Protein AF-A0A7C5J0L6-F1 (afdb_monomer_lite)

Foldseek 3Di:
DDDDDDDDDDDDDDDDDDDDDDDDDDDDDDDDDDDDDDDDDDDDDDDDDDDDDDDDDDDDDDDDDDDDDDDDDDDDDDDDDDDDDDDDDDDDDDDDDDDDDDDDDDDDDDDDDDDDDDDPDDPDPPPPPFDWKKKKKKAFDKDFQCLQAPQAPLHNLVQCQAPDQDPRSHQAQWKKKWADDVVVHLATDIDIDRGRSNPDPVCVVRRHPDIHNIMMIIGHDDGPPFDSDRLPHDFADDHLKTKDWTWAQPPCVVLVVVLLVPADPVLNVSRPGDGPRSSLVSQLVRQLVVDPDDFLVSSVRSNLVSQLVSQVSCVVVVPPAWIATQMWMDSRQKIKTAQETPPQVPTQWKKKAWAAAWDGDNNAIEGHHNVPTLIMMMMISDDSHPYVRIDIQHYQWMWIQGNSRDTDIGHSDDD

Sequence (415 aa):
MAISPCPTTPRPSPSAAPMTRWRRNHNERVGPGPSSGADHPPGVSAPRTGTPDSDVCRSSSAIEERGAIDHSERPGEAPLQPDRPTEVAPASTSPRMDVGLHVHGADEGSPLEHTSTRRGGTTASHDKEPVMCRFVLYVGEPLTLDMLTTRPTHSLIHQSTHARERDEPLNGDGFGIAWYAPEQGPEPVLFRSTTPAWSNSNLRELARVTKSGCILAHVRAATPPLPVTETNCHPFRSGPLSLMHNGFIPGFGKLRRRLLNELSDEAFQLIQGSTDSEHILALVLDRYRRSDEAGVRRLVDALTSALRHVETLCRAAGETLAPHLNVAVSDGRSAVVSRCCADEARADSLYVHSGRTYTCEDGVCRMVDPGRSTGAVLVASEPLSDDPGWDRVPVNHLVVIAQNRAVSVEPIASG

pLDDT: mean 74.18, std 28.21, range [25.08, 98.81]

Structure (mmCIF, N/CA/C/O backbone):
data_AF-A0A7C5J0L6-F1
#
_entry.id   AF-A0A7C5J0L6-F1
#
loop_
_atom_site.group_PDB
_atom_site.id
_atom_site.type_symbol
_atom_site.label_atom_id
_atom_site.label_alt_id
_atom_site.label_comp_id
_atom_site.label_asym_id
_atom_site.label_entity_id
_atom_site.label_seq_id
_atom_site.pdbx_PDB_ins_code
_atom_site.Cartn_x
_atom_site.Cartn_y
_atom_site.Cartn_z
_atom_site.occupancy
_atom_site.B_iso_or_equiv
_atom_site.auth_seq_id
_atom_site.auth_comp_id
_atom_site.auth_asym_id
_atom_site.auth_atom_id
_atom_site.pdbx_PDB_model_num
ATOM 1 N N . MET A 1 1 ? -30.554 55.136 10.420 1.00 39.84 1 MET A N 1
ATOM 2 C CA . MET A 1 1 ? -31.912 55.688 10.609 1.00 39.84 1 MET A CA 1
ATOM 3 C C . MET A 1 1 ? -32.816 55.047 9.575 1.00 39.84 1 MET A C 1
ATOM 5 O O . MET A 1 1 ? -32.520 55.138 8.394 1.00 39.84 1 MET A O 1
ATOM 9 N N . ALA A 1 2 ? -33.818 54.306 10.036 1.00 43.16 2 ALA A N 1
ATOM 10 C CA . ALA A 1 2 ? -34.767 53.548 9.225 1.00 43.16 2 ALA A CA 1
ATOM 11 C C . ALA A 1 2 ? -36.060 54.345 9.039 1.00 43.16 2 ALA A C 1
ATOM 13 O O . ALA A 1 2 ? -36.483 54.932 10.029 1.00 43.16 2 ALA A O 1
ATOM 14 N N . ILE A 1 3 ? -36.705 54.281 7.862 1.00 40.94 3 ILE A N 1
ATOM 15 C CA . ILE A 1 3 ? -38.172 54.381 7.698 1.00 40.94 3 ILE A CA 1
ATOM 16 C C . ILE A 1 3 ? -38.606 53.509 6.490 1.00 40.94 3 ILE A C 1
ATOM 18 O O . ILE A 1 3 ? -38.022 53.586 5.415 1.00 40.94 3 ILE A O 1
ATOM 22 N N . SER A 1 4 ? -39.599 52.647 6.737 1.00 47.06 4 SER A N 1
ATOM 23 C CA . SER A 1 4 ? -40.315 51.676 5.868 1.00 47.06 4 SER A CA 1
ATOM 24 C C . SER A 1 4 ? -41.338 52.363 4.917 1.00 47.06 4 SER A C 1
ATOM 26 O O . SER A 1 4 ? -41.566 53.551 5.146 1.00 47.06 4 SER A O 1
ATOM 28 N N . PRO A 1 5 ? -41.999 51.715 3.909 1.00 51.75 5 PRO A N 1
ATOM 29 C CA . PRO A 1 5 ? -42.922 50.572 4.114 1.00 51.75 5 PRO A CA 1
ATOM 30 C C . PRO A 1 5 ? -43.101 49.530 2.963 1.00 51.75 5 PRO A C 1
ATOM 32 O O . PRO A 1 5 ? -42.742 49.740 1.810 1.00 51.75 5 PRO A O 1
ATOM 35 N N . CYS A 1 6 ? -43.710 48.389 3.322 1.00 33.16 6 CYS A N 1
ATOM 36 C CA . CYS A 1 6 ? -44.325 47.334 2.473 1.00 33.16 6 CYS A CA 1
ATOM 37 C C . CYS A 1 6 ? -45.769 47.765 2.053 1.00 33.16 6 CYS A C 1
ATOM 39 O O . CYS A 1 6 ? -46.169 48.837 2.514 1.00 33.16 6 CYS A O 1
ATOM 41 N N . PRO A 1 7 ? -46.649 46.990 1.353 1.00 59.34 7 PRO A N 1
ATOM 42 C CA . PRO A 1 7 ? -46.543 45.673 0.685 1.00 59.34 7 PRO A CA 1
ATOM 43 C C . PRO A 1 7 ? -47.250 45.604 -0.708 1.00 59.34 7 PRO A C 1
ATOM 45 O O . PRO A 1 7 ? -47.900 46.559 -1.118 1.00 59.34 7 PRO A O 1
ATOM 48 N N . THR A 1 8 ? -47.213 44.457 -1.411 1.00 33.97 8 THR A N 1
ATOM 49 C CA . THR A 1 8 ? -48.388 43.857 -2.116 1.00 33.97 8 THR A CA 1
ATOM 50 C C . THR A 1 8 ? -48.052 42.515 -2.800 1.00 33.97 8 THR A C 1
ATOM 52 O O . THR A 1 8 ? -47.082 42.392 -3.539 1.00 33.97 8 THR A O 1
ATOM 55 N N . THR A 1 9 ? -48.892 41.501 -2.567 1.00 37.69 9 THR A N 1
ATOM 56 C CA . THR A 1 9 ? -49.103 40.315 -3.432 1.00 37.69 9 THR A CA 1
ATOM 57 C C . THR A 1 9 ? -50.531 40.394 -3.992 1.00 37.69 9 THR A C 1
ATOM 59 O O . THR A 1 9 ? -51.354 41.100 -3.402 1.00 37.69 9 THR A O 1
ATOM 62 N N . PRO A 1 10 ? -50.856 39.699 -5.103 1.00 41.50 10 PRO A N 1
ATOM 63 C CA . PRO A 1 10 ? -51.710 38.511 -4.956 1.00 41.50 10 PRO A CA 1
ATOM 64 C C . PRO A 1 10 ? -51.438 37.341 -5.943 1.00 41.50 10 PRO A C 1
ATOM 66 O O . PRO A 1 10 ? -50.876 37.492 -7.022 1.00 41.50 10 PRO A O 1
ATOM 69 N N . ARG A 1 11 ? -51.879 36.156 -5.501 1.00 33.00 11 ARG A N 1
ATOM 70 C CA . ARG A 1 11 ? -52.041 34.816 -6.138 1.00 33.00 11 ARG A CA 1
ATOM 71 C C . ARG A 1 11 ? -53.364 34.748 -6.985 1.00 33.00 11 ARG A C 1
ATOM 73 O O . ARG A 1 11 ? -54.073 35.750 -6.947 1.00 33.00 11 ARG A O 1
ATOM 80 N N . PRO A 1 12 ? -53.901 33.596 -7.498 1.00 51.59 12 PRO A N 1
ATOM 81 C CA . PRO A 1 12 ? -53.351 32.371 -8.158 1.00 51.59 12 PRO A CA 1
ATOM 82 C C . PRO A 1 12 ? -54.229 31.711 -9.305 1.00 51.59 12 PRO A C 1
ATOM 84 O O . PRO A 1 12 ? -55.411 32.012 -9.432 1.00 51.59 12 PRO A O 1
ATOM 87 N N . SER A 1 13 ? -53.698 30.640 -9.958 1.00 33.28 13 SER A N 1
ATOM 88 C CA . SER A 1 13 ? -54.353 29.402 -10.552 1.00 33.28 13 SER A CA 1
ATOM 89 C C . SER A 1 13 ? -55.290 29.478 -11.796 1.00 33.28 13 SER A C 1
ATOM 91 O O . SER A 1 13 ? -55.676 30.588 -12.143 1.00 33.28 13 SER A O 1
ATOM 93 N N . PRO A 1 14 ? -55.755 28.350 -12.436 1.00 52.88 14 PRO A N 1
ATOM 94 C CA . PRO A 1 14 ? -55.458 26.889 -12.298 1.00 52.88 14 PRO A CA 1
ATOM 95 C C . PRO A 1 14 ? -55.356 26.064 -13.628 1.00 52.88 14 PRO A C 1
ATOM 97 O O . PRO A 1 14 ? -55.764 26.534 -14.683 1.00 52.88 14 PRO A O 1
ATOM 100 N N . SER A 1 15 ? -54.939 24.779 -13.542 1.00 30.83 15 SER A N 1
ATOM 101 C CA . SER A 1 15 ? -55.640 23.564 -14.082 1.00 30.83 15 SER A CA 1
ATOM 102 C C . SER A 1 15 ? -54.648 22.515 -14.631 1.00 30.83 15 SER A C 1
ATOM 104 O O . SER A 1 15 ? -53.691 22.907 -15.283 1.00 30.83 15 SER A O 1
ATOM 106 N N . ALA A 1 16 ? -54.775 21.186 -14.540 1.00 32.06 16 ALA A N 1
ATOM 107 C CA . ALA A 1 16 ? -55.444 20.196 -13.688 1.00 32.06 16 ALA A CA 1
ATOM 108 C C . ALA A 1 16 ? -54.888 18.807 -14.128 1.00 32.06 16 ALA A C 1
ATOM 110 O O . ALA A 1 16 ? -54.380 18.657 -15.236 1.00 32.06 16 ALA A O 1
ATOM 111 N N . ALA A 1 17 ? -54.955 17.826 -13.227 1.00 33.56 17 ALA A N 1
ATOM 112 C CA . ALA A 1 17 ? -54.423 16.447 -13.268 1.00 33.56 17 ALA A CA 1
ATOM 113 C C . ALA A 1 17 ? -55.213 15.505 -14.254 1.00 33.56 17 ALA A C 1
ATOM 115 O O . ALA A 1 17 ? -56.101 16.040 -14.916 1.00 33.56 17 ALA A O 1
ATOM 116 N N . PRO A 1 18 ? -55.025 14.149 -14.352 1.00 46.50 18 PRO A N 1
ATOM 117 C CA . PRO A 1 18 ? -54.578 13.229 -13.291 1.00 46.50 18 PRO A CA 1
ATOM 118 C C . PRO A 1 18 ? -53.690 12.006 -13.643 1.00 46.50 18 PRO A C 1
ATOM 120 O O . PRO A 1 18 ? -53.518 11.579 -14.780 1.00 46.50 18 PRO A O 1
ATOM 123 N N . MET A 1 19 ? -53.171 11.426 -12.553 1.00 33.00 19 MET A N 1
ATOM 124 C CA . MET A 1 19 ? -52.524 10.117 -12.391 1.00 33.00 19 MET A CA 1
ATOM 125 C C . MET A 1 19 ? -53.436 8.923 -12.724 1.00 33.00 19 MET A C 1
ATOM 127 O O . MET A 1 19 ? -54.644 8.985 -12.502 1.00 33.00 19 MET A O 1
ATOM 131 N N . THR A 1 20 ? -52.843 7.759 -13.025 1.00 30.53 20 THR A N 1
ATOM 132 C CA . THR A 1 20 ? -53.388 6.468 -12.553 1.00 30.53 20 THR A CA 1
ATOM 133 C C . THR A 1 20 ? -52.326 5.375 -12.373 1.00 30.53 20 THR A C 1
ATOM 135 O O . THR A 1 20 ? -51.374 5.246 -13.136 1.00 30.53 20 THR A O 1
ATOM 138 N N . ARG A 1 21 ? -52.531 4.611 -11.292 1.00 30.95 21 ARG A N 1
ATOM 139 C CA . ARG A 1 21 ? -51.822 3.417 -10.804 1.00 30.95 21 ARG A CA 1
ATOM 140 C C . ARG A 1 21 ? -51.883 2.235 -11.778 1.00 30.95 21 ARG A C 1
ATOM 142 O O . ARG A 1 21 ? -52.908 2.037 -12.417 1.00 30.95 21 ARG A O 1
ATOM 149 N N . TRP A 1 22 ? -50.902 1.333 -11.687 1.00 26.73 22 TRP A N 1
ATOM 150 C CA . TRP A 1 22 ? -51.035 -0.061 -12.129 1.00 26.73 22 TRP A CA 1
ATOM 151 C C . TRP A 1 22 ? -50.709 -1.045 -10.999 1.00 26.73 22 TRP A C 1
ATOM 153 O O . TRP A 1 22 ? -49.611 -1.038 -10.443 1.00 26.73 22 TRP A O 1
ATOM 163 N N . ARG A 1 23 ? -51.676 -1.910 -10.660 1.00 28.25 23 ARG A N 1
ATOM 164 C CA . ARG A 1 23 ? -51.451 -3.181 -9.951 1.00 28.25 23 ARG A CA 1
ATOM 165 C C . ARG A 1 23 ? -52.615 -4.162 -10.181 1.00 28.25 23 ARG A C 1
ATOM 167 O O . ARG A 1 23 ? -53.729 -3.852 -9.773 1.00 28.25 23 ARG A O 1
ATOM 174 N N . ARG A 1 24 ? -52.259 -5.359 -10.681 1.00 31.95 24 ARG A N 1
ATOM 175 C CA . ARG A 1 24 ? -52.679 -6.744 -10.315 1.00 31.95 24 ARG A CA 1
ATOM 176 C C . ARG A 1 24 ? -53.204 -7.658 -11.446 1.00 31.95 24 ARG A C 1
ATOM 178 O O . ARG A 1 24 ? -54.263 -7.418 -11.998 1.00 31.95 24 ARG A O 1
ATOM 185 N N . ASN A 1 25 ? -52.443 -8.753 -11.620 1.00 29.98 25 ASN A N 1
ATOM 186 C CA . ASN A 1 25 ? -52.770 -10.198 -11.657 1.00 29.98 25 ASN A CA 1
ATOM 187 C C . ASN A 1 25 ? -53.935 -10.753 -12.500 1.00 29.98 25 ASN A C 1
ATOM 189 O O . ASN A 1 25 ? -55.085 -10.454 -12.214 1.00 29.98 25 ASN A O 1
ATOM 193 N N . HIS A 1 26 ? -53.647 -11.760 -13.342 1.00 31.33 26 HIS A N 1
ATOM 194 C CA . HIS A 1 26 ? -53.765 -13.224 -13.099 1.00 31.33 26 HIS A CA 1
ATOM 195 C C . HIS A 1 26 ? -53.190 -13.968 -14.335 1.00 31.33 26 HIS A C 1
ATOM 197 O O . HIS A 1 26 ? -53.385 -13.508 -15.449 1.00 31.33 26 HIS A O 1
ATOM 203 N N . ASN A 1 27 ? -52.214 -14.875 -14.203 1.00 30.36 27 ASN A N 1
ATOM 204 C CA . ASN A 1 27 ? -52.299 -16.329 -13.964 1.00 30.36 27 ASN A CA 1
ATOM 205 C C . ASN A 1 27 ? -53.020 -17.126 -15.069 1.00 30.36 27 ASN A C 1
ATOM 207 O O . ASN A 1 27 ? -54.241 -17.154 -15.061 1.00 30.36 27 ASN A O 1
ATOM 211 N N . GLU A 1 28 ? -52.267 -17.863 -15.896 1.00 30.17 28 GLU A N 1
ATOM 212 C CA . GLU A 1 28 ? -52.646 -19.208 -16.357 1.00 30.17 28 GLU A CA 1
ATOM 213 C C . GLU A 1 28 ? -51.416 -20.012 -16.828 1.00 30.17 28 GLU A C 1
ATOM 215 O O . GLU A 1 28 ? -50.475 -19.482 -17.416 1.00 30.17 28 GLU A O 1
ATOM 220 N N . ARG A 1 29 ? -51.410 -21.295 -16.447 1.00 32.34 29 ARG A N 1
ATOM 221 C CA . ARG A 1 29 ? -50.402 -22.335 -16.718 1.00 32.34 29 ARG A CA 1
ATOM 222 C C . ARG A 1 29 ? -50.737 -23.078 -18.020 1.00 32.34 29 ARG A C 1
ATOM 224 O O . ARG A 1 29 ? -51.895 -23.064 -18.409 1.00 32.34 29 ARG A O 1
ATOM 231 N N . VAL A 1 30 ? -49.748 -23.821 -18.546 1.00 34.06 30 VAL A N 1
ATOM 232 C CA . VAL A 1 30 ? -49.752 -25.088 -19.346 1.00 34.06 30 VAL A CA 1
ATOM 233 C C . VAL A 1 30 ? -48.656 -24.918 -20.416 1.00 34.06 30 VAL A C 1
ATOM 235 O O . VAL A 1 30 ? -48.753 -24.017 -21.231 1.00 34.06 30 VAL A O 1
ATOM 238 N N . GLY A 1 31 ? -47.493 -25.577 -20.388 1.00 29.94 31 GLY A N 1
ATOM 239 C CA . GLY A 1 31 ? -47.216 -27.012 -20.558 1.00 29.94 31 GLY A CA 1
ATOM 240 C C . GLY A 1 31 ? -46.128 -27.158 -21.662 1.00 29.94 31 GLY A C 1
ATOM 241 O O . GLY A 1 31 ? -46.078 -26.291 -22.531 1.00 29.94 31 GLY A O 1
ATOM 242 N N . PRO A 1 32 ? -45.218 -28.156 -21.631 1.00 52.06 32 PRO A N 1
ATOM 243 C CA . PRO A 1 32 ? -43.994 -28.174 -22.451 1.00 52.06 32 PRO A CA 1
ATOM 244 C C . PRO A 1 32 ? -44.104 -29.046 -23.721 1.00 52.06 32 PRO A C 1
ATOM 246 O O . PRO A 1 32 ? -44.879 -29.998 -23.747 1.00 52.06 32 PRO A O 1
ATOM 249 N N . GLY A 1 33 ? -43.264 -28.799 -24.737 1.00 30.12 33 GLY A N 1
ATOM 250 C CA . GLY A 1 33 ? -43.050 -29.755 -25.836 1.00 30.12 33 GLY A CA 1
ATOM 251 C C . GLY A 1 33 ? -42.154 -29.251 -26.984 1.00 30.12 33 GLY A C 1
ATOM 252 O O . GLY A 1 33 ? -42.055 -28.042 -27.158 1.00 30.12 33 GLY A O 1
ATOM 253 N N . PRO A 1 34 ? -41.466 -30.143 -27.730 1.00 49.59 34 PRO A N 1
ATOM 254 C CA . PRO A 1 34 ? -40.138 -29.878 -28.295 1.00 49.59 34 PRO A CA 1
ATOM 255 C C . PRO A 1 34 ? -40.072 -29.881 -29.840 1.00 49.59 34 PRO A C 1
ATOM 257 O O . PRO A 1 34 ? -41.057 -30.146 -30.520 1.00 49.59 34 PRO A O 1
ATOM 260 N N . SER A 1 35 ? -38.837 -29.738 -30.342 1.00 30.00 35 SER A N 1
ATOM 261 C CA . SER A 1 35 ? -38.258 -30.357 -31.554 1.00 30.00 35 SER A CA 1
ATOM 262 C C . SER A 1 35 ? -38.119 -29.548 -32.856 1.00 30.00 35 SER A C 1
ATOM 264 O O . SER A 1 35 ? -39.067 -28.993 -33.391 1.00 30.00 35 SER A O 1
ATOM 266 N N . SER A 1 36 ? -36.878 -29.639 -33.363 1.00 31.44 36 SER A N 1
ATOM 267 C CA . SER A 1 36 ? -36.442 -29.832 -34.758 1.00 31.44 36 SER A CA 1
ATOM 268 C C . SER A 1 36 ?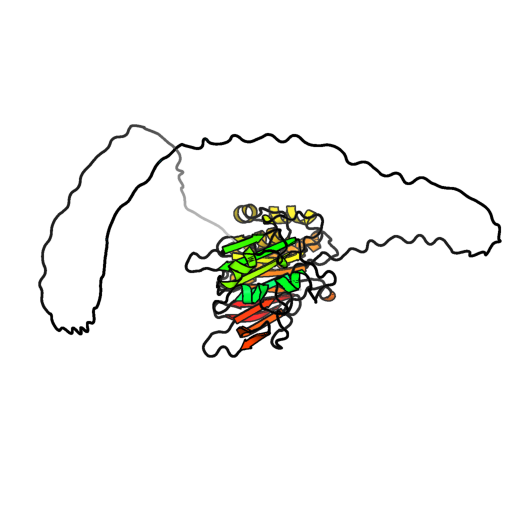 -36.730 -28.776 -35.822 1.00 31.44 36 SER A C 1
ATOM 270 O O . SER A 1 36 ? -37.857 -28.337 -36.002 1.00 31.44 36 SER A O 1
ATOM 272 N N . GLY A 1 37 ? -35.714 -28.526 -36.651 1.00 27.89 37 GLY A N 1
ATOM 273 C CA . GLY A 1 37 ? -35.913 -28.014 -38.004 1.00 27.89 37 GLY A CA 1
ATOM 274 C C . GLY A 1 37 ? -34.753 -27.165 -38.485 1.00 27.89 37 GLY A C 1
ATOM 275 O O . GLY A 1 37 ? -34.749 -25.958 -38.285 1.00 27.89 37 GLY A O 1
ATOM 276 N N . ALA A 1 38 ? -33.766 -27.817 -39.096 1.00 32.97 38 ALA A N 1
ATOM 277 C CA . ALA A 1 38 ? -32.827 -27.173 -40.001 1.00 32.97 38 ALA A CA 1
ATOM 278 C C . ALA A 1 38 ? -33.588 -26.505 -41.155 1.00 32.97 38 ALA A C 1
ATOM 280 O O . ALA A 1 38 ? -34.599 -27.052 -41.574 1.00 32.97 38 ALA A O 1
ATOM 281 N N . ASP A 1 39 ? -33.066 -25.398 -41.690 1.00 32.50 39 ASP A N 1
ATOM 282 C CA . ASP A 1 39 ? -33.126 -25.125 -43.129 1.00 32.50 39 ASP A CA 1
ATOM 283 C C . ASP A 1 39 ? -32.135 -24.020 -43.529 1.00 32.50 39 ASP A C 1
ATOM 285 O O . ASP A 1 39 ? -32.138 -22.900 -43.015 1.00 32.50 39 ASP A O 1
ATOM 289 N N . HIS A 1 40 ? -31.254 -24.378 -44.463 1.00 34.16 40 HIS A N 1
ATOM 290 C CA . HIS A 1 40 ? -30.467 -23.464 -45.289 1.00 34.16 40 HIS A CA 1
ATOM 291 C C . HIS A 1 40 ? -31.352 -22.818 -46.365 1.00 34.16 40 HIS A C 1
ATOM 293 O O . HIS A 1 40 ? -32.324 -23.424 -46.815 1.00 34.16 40 HIS A O 1
ATOM 299 N N . PRO A 1 41 ? -30.913 -21.675 -46.918 1.00 47.41 41 PRO A N 1
ATOM 300 C CA . PRO A 1 41 ? -30.987 -21.515 -48.370 1.00 47.41 41 PRO A CA 1
ATOM 301 C C . PRO A 1 41 ? -29.661 -21.044 -49.017 1.00 47.41 41 PRO A C 1
ATOM 303 O O . PRO A 1 41 ? -28.727 -20.658 -48.312 1.00 47.41 41 PRO A O 1
ATOM 306 N N . PRO A 1 42 ? -29.550 -21.148 -50.361 1.00 46.34 42 PRO A N 1
ATOM 307 C CA . PRO A 1 42 ? -28.295 -21.392 -51.082 1.00 46.34 42 PRO A CA 1
ATOM 308 C C . PRO A 1 42 ? -27.635 -20.144 -51.712 1.00 46.34 42 PRO A C 1
ATOM 310 O O . PRO A 1 42 ? -28.150 -19.034 -51.619 1.00 46.34 42 PRO A O 1
ATOM 313 N N . GLY A 1 43 ? -26.475 -20.380 -52.359 1.00 28.36 43 GLY A N 1
ATOM 314 C CA . GLY A 1 43 ? -25.639 -19.434 -53.129 1.00 28.36 43 GLY A CA 1
ATOM 315 C C . GLY A 1 43 ? -26.363 -18.702 -54.272 1.00 28.36 43 GLY A C 1
ATOM 316 O O . GLY A 1 43 ? -27.551 -18.887 -54.489 1.00 28.36 43 GLY A O 1
ATOM 317 N N . VAL A 1 44 ? -25.748 -17.842 -55.086 1.00 31.39 44 VAL A N 1
ATOM 318 C CA . VAL A 1 44 ? -24.477 -17.888 -55.844 1.00 31.39 44 VAL A CA 1
ATOM 319 C C . VAL A 1 44 ? -24.230 -16.417 -56.278 1.00 31.39 44 VAL A C 1
ATOM 321 O O . VAL A 1 44 ? -25.196 -15.713 -56.561 1.00 31.39 44 VAL A O 1
ATOM 324 N N . SER A 1 45 ? -23.028 -15.830 -56.332 1.00 30.33 45 SER A N 1
ATOM 325 C CA . SER A 1 45 ? -22.176 -15.792 -57.541 1.00 30.33 45 SER A CA 1
ATOM 326 C C . SER A 1 45 ? -20.988 -14.836 -57.343 1.00 30.33 45 SER A C 1
ATOM 328 O O . SER A 1 45 ? -21.172 -13.694 -56.930 1.00 30.33 45 SER A O 1
ATOM 330 N N . ALA A 1 46 ? -19.787 -15.299 -57.703 1.00 32.44 46 ALA A N 1
ATOM 331 C CA . ALA A 1 46 ? -18.606 -14.484 -58.015 1.00 32.44 46 ALA A CA 1
ATOM 332 C C . ALA A 1 46 ? -18.670 -13.957 -59.474 1.00 32.44 46 ALA A C 1
ATOM 334 O O . ALA A 1 46 ? -19.594 -14.331 -60.203 1.00 32.44 46 ALA A O 1
ATOM 335 N N . PRO A 1 47 ? -17.712 -13.119 -59.926 1.00 44.72 47 PRO A N 1
ATOM 336 C CA . PRO A 1 47 ? -16.456 -13.639 -60.515 1.00 44.72 47 PRO A CA 1
ATOM 337 C C . PRO A 1 47 ? -15.191 -12.876 -60.034 1.00 44.72 47 PRO A C 1
ATOM 339 O O . PRO A 1 47 ? -15.256 -11.688 -59.749 1.00 44.72 47 PRO A O 1
ATOM 342 N N . ARG A 1 48 ? -14.066 -13.551 -59.712 1.00 32.00 48 ARG A N 1
ATOM 343 C CA . ARG A 1 48 ? -12.877 -13.859 -60.565 1.00 32.00 48 ARG A CA 1
ATOM 344 C C . ARG A 1 48 ? -12.345 -12.624 -61.325 1.00 32.00 48 ARG A C 1
ATOM 346 O O . ARG A 1 48 ? -13.101 -12.023 -62.067 1.00 32.00 48 ARG A O 1
ATOM 353 N N . THR A 1 49 ? -11.081 -12.203 -61.201 1.00 30.48 49 THR A N 1
ATOM 354 C CA . THR A 1 49 ? -9.832 -12.918 -61.567 1.00 30.48 49 THR A CA 1
ATOM 355 C C . THR A 1 49 ? -8.571 -12.193 -61.051 1.00 30.48 49 THR A C 1
ATOM 357 O O . THR A 1 49 ? -8.560 -10.966 -61.058 1.00 30.48 49 THR A O 1
ATOM 360 N N . GLY A 1 50 ? -7.477 -12.921 -60.762 1.00 27.44 50 GLY A N 1
ATOM 361 C CA . GLY A 1 50 ? -6.113 -12.358 -60.811 1.00 27.44 50 GLY A CA 1
ATOM 362 C C . GLY A 1 50 ? -5.078 -12.966 -59.849 1.00 27.44 50 GLY A C 1
ATOM 363 O O . GLY A 1 50 ? -4.894 -12.469 -58.749 1.00 27.44 50 GLY A O 1
ATOM 364 N N . THR A 1 51 ? -4.368 -13.998 -60.300 1.00 30.25 51 THR A N 1
ATOM 365 C CA . THR A 1 51 ? -3.039 -14.476 -59.840 1.00 30.25 51 THR A CA 1
ATOM 366 C C . THR A 1 51 ? -2.194 -14.681 -61.114 1.00 30.25 51 THR A C 1
ATOM 368 O O . THR A 1 51 ? -2.821 -14.725 -62.180 1.00 30.25 51 THR A O 1
ATOM 371 N N . PRO A 1 52 ? -0.861 -14.905 -61.091 1.00 47.75 52 PRO A N 1
ATOM 372 C CA . PRO A 1 52 ? 0.010 -15.240 -59.951 1.00 47.75 52 PRO A CA 1
ATOM 373 C C . PRO A 1 52 ? 1.363 -14.487 -59.934 1.00 47.75 52 PRO A C 1
ATOM 375 O O . PRO A 1 52 ? 1.694 -13.791 -60.882 1.00 47.75 52 PRO A O 1
ATOM 378 N N . ASP A 1 53 ? 2.162 -14.677 -58.880 1.00 29.53 53 ASP A N 1
ATOM 379 C CA . ASP A 1 53 ? 3.561 -15.075 -59.084 1.00 29.53 53 ASP A CA 1
ATOM 380 C C . ASP A 1 53 ? 4.155 -15.753 -57.844 1.00 29.53 53 ASP A C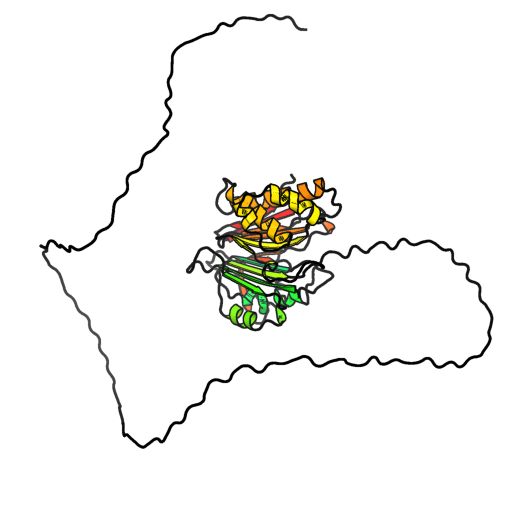 1
ATOM 382 O O . ASP A 1 53 ? 3.831 -15.452 -56.695 1.00 29.53 53 ASP A O 1
ATOM 386 N N . SER A 1 54 ? 4.959 -16.761 -58.149 1.00 31.52 54 SER A N 1
ATOM 387 C CA . SER A 1 54 ? 5.634 -17.727 -57.294 1.00 31.52 54 SER A CA 1
ATOM 388 C C . SER A 1 54 ? 6.995 -17.229 -56.822 1.00 31.52 54 SER A C 1
ATOM 390 O O . SER A 1 54 ? 7.686 -16.596 -57.606 1.00 31.52 54 SER A O 1
ATOM 392 N N . ASP A 1 55 ? 7.448 -17.672 -55.646 1.00 28.19 55 ASP A N 1
ATOM 393 C CA . ASP A 1 55 ? 8.836 -18.122 -55.523 1.00 28.19 55 ASP A CA 1
ATOM 394 C C . ASP A 1 55 ? 9.014 -19.180 -54.427 1.00 28.19 55 ASP A C 1
ATOM 396 O O . ASP A 1 55 ? 8.583 -19.051 -53.281 1.00 28.19 55 ASP A O 1
ATOM 400 N N . VAL A 1 56 ? 9.640 -20.271 -54.857 1.00 29.77 56 VAL A N 1
ATOM 401 C CA . VAL A 1 56 ? 10.045 -21.458 -54.109 1.00 29.77 56 VAL A CA 1
ATOM 402 C C . VAL A 1 56 ? 11.554 -21.363 -53.936 1.00 29.77 56 VAL A C 1
ATOM 404 O O . VAL A 1 56 ? 12.260 -21.171 -54.919 1.00 29.77 56 VAL A O 1
ATOM 407 N N . CYS A 1 57 ? 12.071 -21.624 -52.736 1.00 25.33 57 CYS A N 1
ATOM 408 C CA . CYS A 1 57 ? 13.461 -22.046 -52.594 1.00 25.33 57 CYS A CA 1
ATOM 409 C C . CYS A 1 57 ? 13.556 -23.229 -51.625 1.00 25.33 57 CYS A C 1
ATOM 411 O O . CYS A 1 57 ? 13.242 -23.130 -50.440 1.00 25.33 57 CYS A O 1
ATOM 413 N N . ARG A 1 58 ? 13.944 -24.376 -52.191 1.00 29.62 58 ARG A N 1
ATOM 414 C CA . ARG A 1 58 ? 14.345 -25.610 -51.510 1.00 29.62 58 ARG A CA 1
ATOM 415 C C . ARG A 1 58 ? 15.839 -25.538 -51.197 1.00 29.62 58 ARG A C 1
ATOM 417 O O . ARG A 1 58 ? 16.609 -25.128 -52.059 1.00 29.62 58 ARG A O 1
ATOM 424 N N . SER A 1 59 ? 16.255 -26.148 -50.092 1.00 29.44 59 SER A N 1
ATOM 425 C CA . SER A 1 59 ? 17.503 -26.920 -50.063 1.00 29.44 59 SER A CA 1
ATOM 426 C C . SER A 1 59 ? 17.410 -28.050 -49.039 1.00 29.44 59 SER A C 1
ATOM 428 O O . SER A 1 59 ? 17.189 -27.813 -47.854 1.00 29.44 59 SER A O 1
ATOM 430 N N . SER A 1 60 ? 17.561 -29.272 -49.546 1.00 29.14 60 SER A N 1
ATOM 431 C CA . SER A 1 60 ? 17.700 -30.535 -48.821 1.00 29.14 60 SER A CA 1
ATOM 432 C C . SER A 1 60 ? 19.082 -30.695 -48.185 1.00 29.14 60 SER A C 1
ATOM 434 O O . SER A 1 60 ? 20.074 -30.310 -48.798 1.00 29.14 60 SER A O 1
ATOM 436 N N . SER A 1 61 ? 19.155 -31.471 -47.103 1.00 28.67 61 SER A N 1
ATOM 437 C CA . SER A 1 61 ? 20.011 -32.667 -47.050 1.00 28.67 61 SER A CA 1
ATOM 438 C C . SER A 1 61 ? 19.494 -33.656 -45.995 1.00 28.67 61 SER A C 1
ATOM 440 O O . SER A 1 61 ? 19.107 -33.282 -44.892 1.00 28.67 61 SER A O 1
ATOM 442 N N . ALA A 1 62 ? 19.418 -34.919 -46.410 1.00 29.53 62 ALA A N 1
ATOM 443 C CA . ALA A 1 62 ? 19.037 -36.101 -45.639 1.00 29.53 62 ALA A CA 1
ATOM 444 C C . ALA A 1 62 ? 20.293 -36.892 -45.216 1.00 29.53 62 ALA A C 1
ATOM 446 O O . ALA A 1 62 ? 21.392 -36.474 -45.585 1.00 29.53 62 ALA A O 1
ATOM 447 N N . ILE A 1 63 ? 20.065 -38.052 -44.561 1.00 28.75 63 ILE A N 1
ATOM 448 C CA . ILE A 1 63 ? 20.955 -39.175 -44.138 1.00 28.75 63 ILE A CA 1
ATOM 449 C C . ILE A 1 63 ? 20.936 -39.273 -42.592 1.00 28.75 63 ILE A C 1
ATOM 451 O O . ILE A 1 63 ? 21.291 -38.307 -41.933 1.00 28.75 63 ILE A O 1
ATOM 455 N N . GLU A 1 64 ? 20.510 -40.344 -41.904 1.00 28.52 64 GLU A N 1
ATOM 456 C CA . GLU A 1 64 ? 20.232 -41.751 -42.250 1.00 28.52 64 GLU A CA 1
ATOM 457 C C . GLU A 1 64 ? 19.383 -42.423 -41.140 1.00 28.52 64 GLU A C 1
ATOM 459 O O . GLU A 1 64 ? 19.582 -42.160 -39.954 1.00 28.52 64 GLU A O 1
ATOM 464 N N . GLU A 1 65 ? 18.480 -43.335 -41.523 1.00 29.95 65 GLU A N 1
ATOM 465 C CA . GLU A 1 65 ? 17.827 -44.331 -40.655 1.00 29.95 65 GLU A CA 1
ATOM 466 C C . GLU A 1 65 ? 18.665 -45.618 -40.566 1.00 29.95 65 GLU A C 1
ATOM 468 O O . GLU A 1 65 ? 19.078 -46.127 -41.606 1.00 29.95 65 GLU A O 1
ATOM 473 N N . ARG A 1 66 ? 18.791 -46.205 -39.362 1.00 31.05 66 ARG A N 1
ATOM 474 C CA . ARG A 1 66 ? 18.842 -47.660 -39.046 1.00 31.05 66 ARG A CA 1
ATOM 475 C C . ARG A 1 66 ? 18.511 -47.807 -37.549 1.00 31.05 66 ARG A C 1
ATOM 477 O O . ARG A 1 66 ? 19.053 -47.050 -36.760 1.00 31.05 66 ARG A O 1
ATOM 484 N N . GLY A 1 67 ? 17.696 -48.717 -37.027 1.00 26.39 67 GLY A N 1
ATOM 485 C CA . GLY A 1 67 ? 16.874 -49.800 -37.551 1.00 26.39 67 GLY A CA 1
ATOM 486 C C . GLY A 1 67 ? 16.082 -50.392 -36.369 1.00 26.39 67 GLY A C 1
ATOM 487 O O . GLY A 1 67 ? 16.502 -50.274 -35.218 1.00 26.39 67 GLY A O 1
ATOM 488 N N . ALA A 1 68 ? 14.930 -50.997 -36.649 1.00 29.52 68 ALA A N 1
ATOM 489 C CA . ALA A 1 68 ? 14.116 -51.727 -35.678 1.00 29.52 68 ALA A CA 1
ATOM 490 C C . ALA A 1 68 ? 14.417 -53.231 -35.758 1.00 29.52 68 ALA A C 1
ATOM 492 O O . ALA A 1 68 ? 14.426 -53.762 -36.866 1.00 29.52 68 ALA A O 1
ATOM 493 N N . ILE A 1 69 ? 14.602 -53.902 -34.611 1.00 30.95 69 ILE A N 1
ATOM 494 C CA . ILE A 1 69 ? 14.317 -55.335 -34.397 1.00 30.95 69 ILE A CA 1
ATOM 495 C C . ILE A 1 69 ? 13.772 -55.515 -32.967 1.00 30.95 69 ILE A C 1
ATOM 497 O O . ILE A 1 69 ? 14.053 -54.735 -32.061 1.00 30.95 69 ILE A O 1
ATOM 501 N N . ASP A 1 70 ? 12.948 -56.542 -32.852 1.00 29.80 70 ASP A N 1
ATOM 502 C CA . ASP A 1 70 ? 11.819 -56.797 -31.979 1.00 29.80 70 ASP A CA 1
ATOM 503 C C . ASP A 1 70 ? 12.071 -57.941 -30.964 1.00 29.80 70 ASP A C 1
ATOM 505 O O . ASP A 1 70 ? 12.978 -58.749 -31.149 1.00 29.80 70 ASP A O 1
ATOM 509 N N . HIS A 1 71 ? 11.191 -58.003 -29.955 1.00 31.34 71 HIS A N 1
ATOM 510 C CA . HIS A 1 71 ? 10.801 -59.104 -29.050 1.00 31.34 71 HIS A CA 1
ATOM 511 C C . HIS A 1 71 ? 11.820 -59.842 -28.148 1.00 31.34 71 HIS A C 1
ATOM 513 O O . HIS A 1 71 ? 12.627 -60.635 -28.618 1.00 31.34 71 HIS A O 1
ATOM 519 N N . SER A 1 72 ? 11.581 -59.778 -26.822 1.00 30.23 72 SER A N 1
ATOM 520 C CA . SER A 1 72 ? 11.244 -60.973 -26.009 1.00 30.23 72 SER A CA 1
ATOM 521 C C . SER A 1 72 ? 10.771 -60.637 -24.572 1.00 30.23 72 SER A C 1
ATOM 523 O O . SER A 1 72 ? 11.532 -60.116 -23.764 1.00 30.23 72 SER A O 1
ATOM 525 N N . GLU A 1 73 ? 9.511 -60.997 -24.301 1.00 31.83 73 GLU A N 1
ATOM 526 C CA . GLU A 1 73 ? 8.965 -61.675 -23.101 1.00 31.83 73 GLU A CA 1
ATOM 527 C C . GLU A 1 73 ? 8.873 -60.996 -21.707 1.00 31.83 73 GLU A C 1
ATOM 529 O O . GLU A 1 73 ? 9.851 -60.712 -21.021 1.00 31.83 73 GLU A O 1
ATOM 534 N N . ARG A 1 74 ? 7.611 -60.868 -21.246 1.00 35.69 74 ARG A N 1
ATOM 535 C CA . ARG A 1 74 ? 7.165 -60.819 -19.833 1.00 35.69 74 ARG A CA 1
ATOM 536 C C . ARG A 1 74 ? 7.114 -62.243 -19.241 1.00 35.69 74 ARG A C 1
ATOM 538 O O . ARG A 1 74 ? 6.951 -63.194 -20.002 1.00 35.69 74 ARG A O 1
ATOM 545 N N . PRO A 1 75 ? 7.115 -62.396 -17.904 1.00 36.91 75 PRO A N 1
ATOM 546 C CA . PRO A 1 75 ? 5.857 -62.605 -17.145 1.00 36.91 75 PRO A CA 1
ATOM 547 C C . PRO A 1 75 ? 5.895 -61.856 -15.788 1.00 36.91 75 PRO A C 1
ATOM 549 O O . PRO A 1 75 ? 6.962 -61.469 -15.339 1.00 36.91 75 PRO A O 1
ATOM 552 N N . GLY A 1 76 ? 4.844 -61.571 -15.019 1.00 29.67 76 GLY A N 1
ATOM 553 C CA . GLY A 1 76 ? 3.413 -61.861 -14.974 1.00 29.67 76 GLY A CA 1
ATOM 554 C C . GLY A 1 76 ? 2.877 -61.178 -13.690 1.00 29.67 76 GLY A C 1
ATOM 555 O O . GLY A 1 76 ? 3.630 -60.981 -12.738 1.00 29.67 76 GLY A O 1
ATOM 556 N N . GLU A 1 77 ? 1.621 -60.735 -13.697 1.00 34.03 77 GLU A N 1
ATOM 557 C CA . GLU A 1 77 ? 0.968 -59.925 -12.648 1.00 34.03 77 GLU A CA 1
ATOM 558 C C . GLU A 1 77 ? 0.587 -60.704 -11.372 1.00 34.03 77 GLU A C 1
ATOM 560 O O . GLU A 1 77 ? 0.235 -61.880 -11.449 1.00 34.03 77 GLU A O 1
ATOM 565 N N . ALA A 1 78 ? 0.493 -59.997 -10.233 1.00 34.97 78 ALA A N 1
ATOM 566 C CA . ALA A 1 78 ? -0.593 -60.165 -9.252 1.00 34.97 78 ALA A CA 1
ATOM 567 C C . ALA A 1 78 ? -0.793 -58.876 -8.403 1.00 34.97 78 ALA A C 1
ATOM 569 O O . ALA A 1 78 ? 0.173 -58.141 -8.191 1.00 34.97 78 ALA A O 1
ATOM 570 N N . PRO A 1 79 ? -2.024 -58.564 -7.939 1.00 36.53 79 PRO A N 1
ATOM 571 C CA . PRO A 1 79 ? -2.465 -57.199 -7.624 1.00 36.53 79 PRO A CA 1
ATOM 572 C C . PRO A 1 79 ? -2.362 -56.823 -6.132 1.00 36.53 79 PRO A C 1
ATOM 574 O O . PRO A 1 79 ? -2.650 -57.640 -5.259 1.00 36.53 79 PRO A O 1
ATOM 577 N N . LEU A 1 80 ? -2.040 -55.558 -5.834 1.00 35.97 80 LEU A N 1
ATOM 578 C CA . LEU A 1 80 ? -2.085 -54.994 -4.476 1.00 35.97 80 LEU A CA 1
ATOM 579 C C . LEU A 1 80 ? -3.439 -54.311 -4.209 1.00 35.97 80 LEU A C 1
ATOM 581 O O . LEU A 1 80 ? -3.884 -53.456 -4.975 1.00 35.97 80 LEU A O 1
ATOM 585 N N . GLN A 1 81 ? -4.093 -54.733 -3.124 1.00 40.78 81 GLN A N 1
ATOM 586 C CA . GLN A 1 81 ? -5.346 -54.187 -2.591 1.00 40.78 81 GLN A CA 1
ATOM 587 C C . GLN A 1 81 ? -5.130 -52.842 -1.863 1.00 40.78 81 GLN A C 1
ATOM 589 O O . GLN A 1 81 ? -4.014 -52.565 -1.429 1.00 40.78 81 GLN A O 1
ATOM 594 N N . PRO A 1 82 ? -6.179 -52.010 -1.696 1.00 36.38 82 PRO A N 1
ATOM 595 C CA . PRO A 1 82 ? -6.072 -50.721 -1.013 1.00 36.38 82 PRO A CA 1
ATOM 596 C C . PRO A 1 82 ? -6.106 -50.868 0.519 1.00 36.38 82 PRO A C 1
ATOM 598 O O . PRO A 1 82 ? -7.063 -51.410 1.076 1.00 36.38 82 PRO A O 1
ATOM 601 N N . ASP A 1 83 ? -5.088 -50.332 1.196 1.00 39.66 83 ASP A N 1
ATOM 602 C CA . ASP A 1 83 ? -5.008 -50.282 2.660 1.00 39.66 83 ASP A CA 1
ATOM 603 C C . ASP A 1 83 ? -6.025 -49.302 3.273 1.00 39.66 83 ASP A C 1
ATOM 605 O O . ASP A 1 83 ? -6.219 -48.173 2.812 1.00 39.66 83 ASP A O 1
ATOM 609 N N . ARG A 1 84 ? -6.671 -49.756 4.355 1.00 36.00 84 ARG A N 1
ATOM 610 C CA . ARG A 1 84 ? -7.519 -48.956 5.254 1.00 36.00 84 ARG A CA 1
ATOM 611 C C . ARG A 1 84 ? -6.662 -48.182 6.271 1.00 36.00 84 ARG A C 1
ATOM 613 O O . ARG A 1 84 ? -5.581 -48.644 6.623 1.00 36.00 84 ARG A O 1
ATOM 620 N N . PRO A 1 85 ? -7.155 -47.045 6.797 1.00 35.47 85 PRO A N 1
ATOM 621 C CA . PRO A 1 85 ? -6.398 -46.198 7.714 1.00 35.47 85 PRO A CA 1
ATOM 622 C C . PRO A 1 85 ? -6.323 -46.790 9.129 1.00 35.47 85 PRO A C 1
ATOM 624 O O . PRO A 1 85 ? -7.339 -47.188 9.701 1.00 35.47 85 PRO A O 1
ATOM 627 N N . THR A 1 86 ? -5.118 -46.797 9.700 1.00 35.69 86 THR A N 1
ATOM 628 C CA . THR A 1 86 ? -4.852 -47.193 11.088 1.00 35.69 86 THR A CA 1
ATOM 629 C C . THR A 1 86 ? -5.099 -46.022 12.040 1.00 35.69 86 THR A C 1
ATOM 631 O O . THR A 1 86 ? -4.558 -44.929 11.877 1.00 35.69 86 THR A O 1
ATOM 634 N N . GLU A 1 87 ? -5.928 -46.285 13.041 1.00 30.91 87 GLU A N 1
ATOM 635 C CA . GLU A 1 87 ? -6.317 -45.426 14.156 1.00 30.91 87 GLU A CA 1
ATOM 636 C C . GLU A 1 87 ? -5.137 -45.241 15.136 1.00 30.91 87 GLU A C 1
ATOM 638 O O . GLU A 1 87 ? -4.509 -46.219 15.543 1.00 30.91 87 GLU A O 1
ATOM 643 N N . VAL A 1 88 ? -4.814 -43.998 15.520 1.00 34.41 88 VAL A N 1
ATOM 644 C CA . VAL A 1 88 ? -3.783 -43.684 16.530 1.00 34.41 88 VAL A CA 1
ATOM 645 C C . VAL A 1 88 ? -4.447 -42.995 17.722 1.00 34.41 88 VAL A C 1
ATOM 647 O O . VAL A 1 88 ? -4.914 -41.863 17.616 1.00 34.41 88 VAL A O 1
ATOM 650 N N . ALA A 1 89 ? -4.482 -43.691 18.861 1.00 32.53 89 ALA A N 1
ATOM 651 C CA . ALA A 1 89 ? -4.892 -43.171 20.167 1.00 32.53 89 ALA A CA 1
ATOM 652 C C . ALA A 1 89 ? -3.678 -42.610 20.953 1.00 32.53 89 ALA A C 1
ATOM 654 O O . ALA A 1 89 ? -2.541 -42.999 20.674 1.00 32.53 89 ALA A O 1
ATOM 655 N N . PRO A 1 90 ? -3.881 -41.688 21.918 1.00 32.97 90 PRO A N 1
ATOM 656 C CA . PRO A 1 90 ? -2.828 -40.807 22.418 1.00 32.97 90 PRO A CA 1
ATOM 657 C C . PRO A 1 90 ? -2.023 -41.424 23.570 1.00 32.97 90 PRO A C 1
ATOM 659 O O . PRO A 1 90 ? -2.585 -41.996 24.503 1.00 32.97 90 PRO A O 1
ATOM 662 N N . ALA A 1 91 ? -0.701 -41.241 23.533 1.00 33.25 91 ALA A N 1
ATOM 663 C CA . ALA A 1 91 ? 0.198 -41.585 24.629 1.00 33.25 91 ALA A CA 1
ATOM 664 C C . ALA A 1 91 ? 0.421 -40.394 25.576 1.00 33.25 91 ALA A C 1
ATOM 666 O O . ALA A 1 91 ? 0.539 -39.236 25.178 1.00 33.25 91 ALA A O 1
ATOM 667 N N . SER A 1 92 ? 0.451 -40.746 26.851 1.00 31.48 92 SER A N 1
ATOM 668 C CA . SER A 1 92 ? 0.398 -39.948 28.065 1.00 31.48 92 SER A CA 1
ATOM 669 C C . SER A 1 92 ? 1.755 -39.420 28.555 1.00 31.48 92 SER A C 1
ATOM 671 O O . SER A 1 92 ? 2.761 -40.113 28.463 1.00 31.48 92 SER A O 1
ATOM 673 N N . THR A 1 93 ? 1.701 -38.247 29.202 1.00 30.97 93 THR A N 1
ATOM 674 C CA . THR A 1 93 ? 2.464 -37.809 30.398 1.00 30.97 93 THR A CA 1
ATOM 675 C C . THR A 1 93 ? 3.990 -37.985 30.442 1.00 30.97 93 THR A C 1
ATOM 677 O O . THR A 1 93 ? 4.495 -39.076 30.694 1.00 30.97 93 THR A O 1
ATOM 680 N N . SER A 1 94 ? 4.705 -36.853 30.412 1.00 32.31 94 SER A N 1
ATOM 681 C CA . SER A 1 94 ? 6.098 -36.721 30.875 1.00 32.31 94 SER A CA 1
ATOM 682 C C . SER A 1 94 ? 6.154 -36.173 32.316 1.00 32.31 94 SER A C 1
ATOM 684 O O . SER A 1 94 ? 5.317 -35.336 32.670 1.00 32.31 94 SER A O 1
ATOM 686 N N . PRO A 1 95 ? 7.114 -36.608 33.158 1.00 34.91 95 PRO A N 1
ATOM 687 C CA . PRO A 1 95 ? 7.141 -36.298 34.586 1.00 34.91 95 PRO A CA 1
ATOM 688 C C . PRO A 1 95 ? 7.830 -34.963 34.911 1.00 34.91 95 PRO A C 1
ATOM 690 O O . PRO A 1 95 ? 8.783 -34.543 34.254 1.00 34.91 95 PRO A O 1
ATOM 693 N N . ARG A 1 96 ? 7.339 -34.324 35.981 1.00 28.98 96 ARG A N 1
ATOM 694 C CA . ARG A 1 96 ? 7.943 -33.175 36.670 1.00 28.98 96 ARG A CA 1
ATOM 695 C C . ARG A 1 96 ? 9.182 -33.627 37.449 1.00 28.98 96 ARG A C 1
ATOM 697 O O . ARG A 1 96 ? 9.109 -34.606 38.185 1.00 28.98 96 ARG A O 1
ATOM 704 N N . MET A 1 97 ? 10.280 -32.889 37.317 1.00 28.45 97 MET A N 1
ATOM 705 C CA . MET A 1 97 ? 11.448 -32.993 38.194 1.00 28.45 97 MET A CA 1
ATOM 706 C C . MET A 1 97 ? 11.322 -31.940 39.297 1.00 28.45 97 MET A C 1
ATOM 708 O O . MET A 1 97 ? 11.457 -30.745 39.036 1.00 28.45 97 MET A O 1
ATOM 712 N N . ASP A 1 98 ? 11.036 -32.410 40.509 1.00 28.31 98 ASP A N 1
ATOM 713 C CA . ASP A 1 98 ? 11.209 -31.676 41.761 1.00 28.31 98 ASP A CA 1
ATOM 714 C C . ASP A 1 98 ? 12.704 -31.611 42.099 1.00 28.31 98 ASP A C 1
ATOM 716 O O . ASP A 1 98 ? 13.380 -32.640 42.140 1.00 28.31 98 ASP A O 1
ATOM 720 N N . VAL A 1 99 ? 13.222 -30.414 42.383 1.00 32.47 99 VAL A N 1
ATOM 721 C CA . VAL A 1 99 ? 14.544 -30.251 43.001 1.00 32.47 99 VAL A CA 1
ATOM 722 C C . VAL A 1 99 ? 14.331 -29.723 44.411 1.00 32.47 99 VAL A C 1
ATOM 724 O O . VAL A 1 99 ? 13.926 -28.580 44.623 1.00 32.47 99 VAL A O 1
ATOM 727 N N . GLY A 1 100 ? 14.551 -30.622 45.367 1.00 27.39 100 GLY A N 1
ATOM 728 C CA . GLY A 1 100 ? 14.415 -30.395 46.793 1.00 27.39 100 GLY A CA 1
ATOM 729 C C . GLY A 1 100 ? 15.568 -29.591 47.392 1.00 27.39 100 GLY A C 1
ATOM 730 O O . GLY A 1 100 ? 16.742 -29.791 47.094 1.00 27.39 100 GLY A O 1
ATOM 731 N N . LEU A 1 101 ? 15.146 -28.710 48.288 1.00 28.17 101 LEU A N 1
ATOM 732 C CA . LEU A 1 101 ? 15.858 -27.953 49.307 1.00 28.17 101 LEU A CA 1
ATOM 733 C C . LEU A 1 101 ? 16.952 -28.767 50.040 1.00 28.17 101 LEU A C 1
ATOM 735 O O . LEU A 1 101 ? 16.685 -29.866 50.529 1.00 28.17 101 LEU A O 1
ATOM 739 N N . HIS A 1 102 ? 18.143 -28.189 50.218 1.00 28.84 102 HIS A N 1
ATOM 740 C CA . HIS A 1 102 ? 19.092 -28.571 51.272 1.00 28.84 102 HIS A CA 1
ATOM 741 C C . HIS A 1 102 ? 19.480 -27.334 52.085 1.00 28.84 102 HIS A C 1
ATOM 743 O O . HIS A 1 102 ? 19.851 -26.298 51.540 1.00 28.84 102 HIS A O 1
ATOM 749 N N . VAL A 1 103 ? 19.342 -27.472 53.402 1.00 30.30 103 VAL A N 1
ATOM 750 C CA . VAL A 1 103 ? 19.622 -26.475 54.436 1.00 30.30 103 VAL A CA 1
ATOM 751 C C . VAL A 1 103 ? 20.966 -26.817 55.075 1.00 30.30 103 VAL A C 1
ATOM 753 O O . VAL A 1 103 ? 21.142 -27.941 55.532 1.00 30.30 103 VAL A O 1
ATOM 756 N N . HIS A 1 104 ? 21.864 -25.840 55.188 1.00 30.16 104 HIS A N 1
ATOM 757 C CA . HIS A 1 104 ? 22.880 -25.775 56.243 1.00 30.16 104 HIS A CA 1
ATOM 758 C C . HIS A 1 104 ? 23.100 -24.304 56.615 1.00 30.16 104 HIS A C 1
ATOM 760 O O . HIS A 1 104 ? 23.116 -23.438 55.743 1.00 30.16 104 HIS A O 1
ATOM 766 N N . GLY A 1 105 ? 23.167 -24.031 57.920 1.00 25.61 105 GLY A N 1
ATOM 767 C CA . GLY A 1 105 ? 23.183 -22.687 58.491 1.00 25.61 105 GLY A CA 1
ATOM 768 C C . GLY A 1 105 ? 24.540 -22.205 59.010 1.00 25.61 105 GLY A C 1
ATOM 769 O O . GLY A 1 105 ? 25.534 -22.920 58.924 1.00 25.61 105 GLY A O 1
ATOM 770 N N . ALA A 1 106 ? 24.447 -21.019 59.627 1.00 28.59 106 ALA A N 1
ATOM 771 C CA . ALA A 1 106 ? 25.410 -20.255 60.433 1.00 28.59 106 ALA A CA 1
ATOM 772 C C . ALA A 1 106 ? 26.542 -19.528 59.677 1.00 28.59 106 ALA A C 1
ATOM 774 O O . ALA A 1 106 ? 27.430 -20.171 59.134 1.00 28.59 106 ALA A O 1
ATOM 775 N N . ASP A 1 107 ? 26.529 -18.186 59.683 1.00 28.25 107 ASP A N 1
ATOM 776 C CA . ASP A 1 107 ? 27.354 -17.398 60.622 1.00 28.25 107 ASP A CA 1
ATOM 777 C C . ASP A 1 107 ? 26.948 -15.901 60.652 1.00 28.25 107 ASP A C 1
ATOM 779 O O . ASP A 1 107 ? 26.286 -15.403 59.739 1.00 28.25 107 ASP A O 1
ATOM 783 N N . GLU A 1 108 ? 27.294 -15.220 61.744 1.00 30.80 108 GLU A N 1
ATOM 784 C CA . GLU A 1 108 ? 26.889 -13.870 62.170 1.00 30.80 108 GLU A CA 1
ATOM 785 C C . GLU A 1 108 ? 27.637 -12.703 61.478 1.00 30.80 108 GLU A C 1
ATOM 787 O O . GLU A 1 108 ? 28.770 -12.855 61.026 1.00 30.80 108 GLU A O 1
ATOM 792 N N . GLY A 1 109 ? 27.049 -11.488 61.480 1.00 26.92 109 GLY A N 1
ATOM 793 C CA . GLY A 1 109 ? 27.807 -10.249 61.219 1.00 26.92 109 GLY A CA 1
ATOM 794 C C . GLY A 1 109 ? 27.028 -8.983 60.812 1.00 26.92 109 GLY A C 1
ATOM 795 O O . GLY A 1 109 ? 27.036 -8.632 59.643 1.00 26.92 109 GLY A O 1
ATOM 796 N N . SER A 1 110 ? 26.439 -8.292 61.802 1.00 27.75 110 SER A N 1
ATOM 797 C CA . SER A 1 110 ? 26.256 -6.827 62.007 1.00 27.75 110 SER A CA 1
ATOM 798 C C . SER A 1 110 ? 25.770 -5.833 60.909 1.00 27.75 110 SER A C 1
ATOM 800 O O . SER A 1 110 ? 25.996 -6.017 59.719 1.00 27.75 110 SER A O 1
ATOM 802 N N . PRO A 1 111 ? 25.108 -4.715 61.307 1.00 31.67 111 PRO A N 1
ATOM 803 C CA . PRO A 1 111 ? 24.161 -3.977 60.467 1.00 31.67 111 PRO A CA 1
ATOM 804 C C . PRO A 1 111 ? 24.719 -2.666 59.887 1.00 31.67 111 PRO A C 1
ATOM 806 O O . PRO A 1 111 ? 25.485 -1.961 60.542 1.00 31.67 111 PRO A O 1
ATOM 809 N N . LEU A 1 112 ? 24.245 -2.278 58.700 1.00 31.27 112 LEU A N 1
ATOM 810 C CA . LEU A 1 112 ? 24.352 -0.904 58.205 1.00 31.27 112 LEU A CA 1
ATOM 811 C C . LEU A 1 112 ? 22.980 -0.393 57.769 1.00 31.27 112 LEU A C 1
ATOM 813 O O . LEU A 1 112 ? 22.315 -0.952 56.896 1.00 31.27 112 LEU A O 1
ATOM 817 N N . GLU A 1 113 ? 22.569 0.675 58.441 1.00 29.52 113 GLU A N 1
ATOM 818 C CA . GLU A 1 113 ? 21.387 1.470 58.165 1.00 29.52 113 GLU A CA 1
ATOM 819 C C . GLU A 1 113 ? 21.469 2.095 56.769 1.00 29.52 113 GLU A C 1
ATOM 821 O O . GLU A 1 113 ? 22.422 2.798 56.447 1.00 29.52 113 GLU A O 1
ATOM 826 N N . HIS A 1 114 ? 20.415 1.929 55.973 1.00 30.28 114 HIS A N 1
ATOM 827 C CA . HIS A 1 114 ? 20.068 2.901 54.945 1.00 30.28 114 HIS A CA 1
ATOM 828 C C . HIS A 1 114 ? 18.556 3.096 54.934 1.00 30.28 114 HIS A C 1
ATOM 830 O O . HIS A 1 114 ? 17.780 2.315 54.384 1.00 30.28 114 HIS A O 1
ATOM 836 N N . THR A 1 115 ? 18.145 4.183 55.575 1.00 30.86 115 THR A N 1
ATOM 837 C CA . THR A 1 115 ? 16.845 4.809 55.396 1.00 30.86 115 THR A CA 1
ATOM 838 C C . THR A 1 115 ? 16.711 5.244 53.936 1.00 30.86 115 THR A C 1
ATOM 840 O O . THR A 1 115 ? 17.388 6.157 53.471 1.00 30.86 115 THR A O 1
ATOM 843 N N . SER A 1 116 ? 15.826 4.588 53.187 1.00 28.61 116 SER A N 1
ATOM 844 C CA . SER A 1 116 ? 15.373 5.082 51.889 1.00 28.61 116 SER A CA 1
ATOM 845 C C . SER A 1 116 ? 13.856 5.011 51.824 1.00 28.61 116 SER A C 1
ATOM 847 O O . SER A 1 116 ? 13.213 3.997 52.091 1.00 28.61 116 SER A O 1
ATOM 849 N N . THR A 1 117 ? 13.298 6.178 51.560 1.00 30.48 117 THR A N 1
ATOM 850 C CA . THR A 1 117 ? 11.891 6.530 51.589 1.00 30.48 117 THR A CA 1
ATOM 851 C C . THR A 1 117 ? 11.104 5.756 50.531 1.00 30.48 117 THR A C 1
ATOM 853 O O . THR A 1 117 ? 11.427 5.768 49.346 1.00 30.48 117 THR A O 1
ATOM 856 N N . ARG A 1 118 ? 10.003 5.121 50.953 1.00 29.08 118 ARG A N 1
ATOM 857 C CA . ARG A 1 118 ? 8.953 4.618 50.056 1.00 29.08 118 ARG A CA 1
ATOM 858 C C . ARG A 1 118 ? 8.374 5.795 49.260 1.00 29.08 118 ARG A C 1
ATOM 860 O O . ARG A 1 118 ? 7.495 6.501 49.747 1.00 29.08 118 ARG A O 1
ATOM 867 N N . ARG A 1 119 ? 8.828 5.989 48.022 1.00 30.44 119 ARG A N 1
ATOM 868 C CA . ARG A 1 119 ? 8.008 6.604 46.972 1.00 30.44 119 ARG A CA 1
ATOM 869 C C . ARG A 1 119 ? 7.352 5.473 46.200 1.00 30.44 119 ARG A C 1
ATOM 871 O O . ARG A 1 119 ? 8.036 4.679 45.563 1.00 30.44 119 ARG A O 1
ATOM 878 N N . GLY A 1 120 ? 6.029 5.387 46.299 1.00 32.19 120 GLY A N 1
ATOM 879 C CA . GLY A 1 120 ? 5.228 4.562 45.406 1.00 32.19 120 GLY A CA 1
ATOM 880 C C . GLY A 1 120 ? 5.408 5.074 43.983 1.00 32.19 120 GLY A C 1
ATOM 881 O O . GLY A 1 120 ? 4.814 6.079 43.608 1.00 32.19 120 GLY A O 1
ATOM 882 N N . GLY A 1 121 ? 6.277 4.413 43.222 1.00 25.08 121 GLY A N 1
ATOM 883 C CA . GLY A 1 121 ? 6.354 4.574 41.782 1.00 25.08 121 GLY A CA 1
ATOM 884 C C . GLY A 1 121 ? 5.190 3.819 41.164 1.00 25.08 121 GLY A C 1
ATOM 885 O O . GLY A 1 121 ? 5.189 2.592 41.131 1.00 25.08 121 GLY A O 1
ATOM 886 N N . THR A 1 122 ? 4.187 4.554 40.699 1.00 29.11 122 THR A N 1
ATOM 887 C CA . THR A 1 122 ? 3.265 4.081 39.668 1.00 29.11 122 THR A CA 1
ATOM 888 C C . THR A 1 122 ? 4.098 3.585 38.493 1.00 29.11 122 THR A C 1
ATOM 890 O O . THR A 1 122 ? 4.812 4.368 37.867 1.00 29.11 122 THR A O 1
ATOM 893 N N . THR A 1 123 ? 4.039 2.286 38.216 1.00 28.89 123 THR A N 1
ATOM 894 C CA . THR A 1 123 ? 4.568 1.698 36.988 1.00 28.89 123 THR A CA 1
ATOM 895 C C . THR A 1 123 ? 3.805 2.320 35.825 1.00 28.89 123 THR A C 1
ATOM 897 O O . THR A 1 123 ? 2.666 1.940 35.558 1.00 28.89 123 THR A O 1
ATOM 900 N N . ALA A 1 124 ? 4.399 3.319 35.174 1.00 31.30 124 ALA A N 1
ATOM 901 C CA . ALA A 1 124 ? 3.959 3.734 33.856 1.00 31.30 124 ALA A CA 1
ATOM 902 C C . ALA A 1 124 ? 4.074 2.497 32.964 1.00 31.30 124 ALA A C 1
ATOM 904 O O . ALA A 1 124 ? 5.174 1.967 32.784 1.00 31.30 124 ALA A O 1
ATOM 905 N N . SER A 1 125 ? 2.941 1.998 32.471 1.00 33.41 125 SER A N 1
ATOM 906 C CA . SER A 1 125 ? 2.947 1.083 31.343 1.00 33.41 125 SER A CA 1
ATOM 907 C C . SER A 1 125 ? 3.764 1.767 30.255 1.00 33.41 125 SER A C 1
ATOM 909 O O . SER A 1 125 ? 3.427 2.857 29.800 1.00 33.41 125 SER A O 1
ATOM 911 N N . HIS A 1 126 ? 4.905 1.185 29.898 1.00 36.28 126 HIS A N 1
ATOM 912 C CA . HIS A 1 126 ? 5.489 1.482 28.605 1.00 36.28 126 HIS A CA 1
ATOM 913 C C . HIS A 1 126 ? 4.462 0.981 27.599 1.00 36.28 126 HIS A C 1
ATOM 915 O O . HIS A 1 126 ? 4.346 -0.227 27.386 1.00 36.28 126 HIS A O 1
ATOM 921 N N . ASP A 1 127 ? 3.649 1.898 27.077 1.00 47.84 127 ASP A N 1
ATOM 922 C CA . ASP A 1 127 ? 2.805 1.658 25.918 1.00 47.84 127 ASP A CA 1
ATOM 923 C C . ASP A 1 127 ? 3.764 1.311 24.778 1.00 47.84 127 ASP A C 1
ATOM 925 O O . ASP A 1 127 ? 4.303 2.191 24.108 1.00 47.84 127 ASP A O 1
ATOM 929 N N . LYS A 1 128 ? 4.089 0.016 24.659 1.00 52.84 128 LYS A N 1
ATOM 930 C CA . LYS A 1 128 ? 4.997 -0.498 23.639 1.00 52.84 128 LYS A CA 1
ATOM 931 C C . LYS A 1 128 ? 4.406 -0.065 22.307 1.00 52.84 128 LYS A C 1
ATOM 933 O O . LYS A 1 128 ? 3.255 -0.402 22.017 1.00 52.84 128 LYS A O 1
ATOM 938 N N . GLU A 1 129 ? 5.167 0.717 21.548 1.00 59.22 129 GLU A N 1
ATOM 939 C CA . GLU A 1 129 ? 4.725 1.160 20.235 1.00 59.22 129 GLU A CA 1
ATOM 940 C C . GLU A 1 129 ? 4.275 -0.054 19.414 1.00 59.22 129 GLU A C 1
ATOM 942 O O . GLU A 1 129 ? 4.938 -1.101 19.437 1.00 59.22 129 GLU A O 1
ATOM 947 N N . PRO A 1 130 ? 3.111 0.033 18.755 1.00 63.22 130 PRO A N 1
ATOM 948 C CA . PRO A 1 130 ? 2.592 -1.074 17.977 1.00 63.22 130 PRO A CA 1
ATOM 949 C C . PRO A 1 130 ? 3.583 -1.453 16.878 1.00 63.22 130 PRO A C 1
ATOM 951 O O . PRO A 1 130 ? 4.264 -0.624 16.281 1.00 63.22 130 PRO A O 1
ATOM 954 N N . VAL A 1 131 ? 3.685 -2.757 16.648 1.00 69.56 131 VAL A N 1
ATOM 955 C CA . VAL A 1 131 ? 4.639 -3.336 15.708 1.00 69.56 131 VAL A CA 1
ATOM 956 C C . VAL A 1 131 ? 4.192 -3.005 14.277 1.00 69.56 131 VAL A C 1
ATOM 958 O O . VAL A 1 131 ? 3.093 -3.381 13.877 1.00 69.56 131 VAL A O 1
ATOM 961 N N . MET A 1 132 ? 5.037 -2.302 13.517 1.00 79.50 132 MET A N 1
ATOM 962 C CA . MET A 1 132 ? 4.715 -1.779 12.182 1.00 79.50 132 MET A CA 1
ATOM 963 C C . MET A 1 132 ? 5.271 -2.652 11.062 1.00 79.50 132 MET A C 1
ATOM 965 O O . MET A 1 132 ? 6.438 -3.019 11.059 1.00 79.50 132 MET A O 1
ATOM 969 N N . CYS A 1 133 ? 4.445 -2.947 10.068 1.00 91.06 133 CYS A N 1
ATOM 970 C CA . CYS A 1 133 ? 4.809 -3.784 8.925 1.00 91.06 133 CYS A CA 1
ATOM 971 C C . CYS A 1 133 ? 5.792 -3.080 7.973 1.00 91.06 133 CYS A C 1
ATOM 973 O O . CYS A 1 133 ? 6.027 -1.891 8.136 1.00 91.06 133 CYS A O 1
ATOM 975 N N . ARG A 1 134 ? 6.329 -3.741 6.937 1.00 95.50 134 ARG A N 1
ATOM 976 C CA . ARG A 1 134 ? 7.052 -3.072 5.824 1.00 95.50 134 ARG A CA 1
ATOM 977 C C . ARG A 1 134 ? 6.398 -3.404 4.484 1.00 95.50 134 ARG A C 1
ATOM 979 O O . ARG A 1 134 ? 5.894 -4.512 4.303 1.00 95.50 134 ARG A O 1
ATOM 986 N N . PHE A 1 135 ? 6.421 -2.471 3.534 1.00 97.75 135 PHE A N 1
ATOM 987 C CA . PHE A 1 135 ? 5.932 -2.712 2.177 1.00 97.75 135 PHE A CA 1
ATOM 988 C C . PHE A 1 135 ? 6.782 -2.065 1.086 1.00 97.75 135 PHE A C 1
ATOM 990 O O . PHE A 1 135 ? 7.524 -1.113 1.330 1.00 97.75 135 PHE A O 1
ATOM 997 N N . VAL A 1 136 ? 6.591 -2.552 -0.141 1.00 98.50 136 VAL A N 1
ATOM 998 C CA . VAL A 1 136 ? 7.023 -1.901 -1.380 1.00 98.50 136 VAL A CA 1
ATOM 999 C C . VAL A 1 136 ? 5.928 -1.971 -2.449 1.00 98.50 136 VAL A C 1
ATOM 1001 O O . VAL A 1 136 ? 5.287 -3.003 -2.640 1.00 98.50 136 VAL A O 1
ATOM 1004 N N . LEU A 1 137 ? 5.725 -0.857 -3.148 1.00 98.69 137 LEU A N 1
ATOM 1005 C CA . LEU A 1 137 ? 4.936 -0.716 -4.367 1.00 98.69 137 LEU A CA 1
ATOM 1006 C C . LEU A 1 137 ? 5.889 -0.445 -5.537 1.00 98.69 137 LEU A C 1
ATOM 1008 O O . LEU A 1 137 ? 6.772 0.403 -5.426 1.00 98.69 137 LEU A O 1
ATOM 1012 N N . TYR A 1 138 ? 5.657 -1.107 -6.665 1.00 98.19 138 TYR A N 1
ATOM 1013 C CA . TYR A 1 138 ? 6.329 -0.862 -7.938 1.00 98.19 138 TYR A CA 1
ATOM 1014 C C . TYR A 1 138 ? 5.309 -0.558 -9.034 1.00 98.19 138 TYR A C 1
ATOM 1016 O O . TYR A 1 138 ? 4.304 -1.264 -9.144 1.00 98.19 138 TYR A O 1
ATOM 1024 N N . VAL A 1 139 ? 5.594 0.450 -9.861 1.00 97.06 139 VAL A N 1
ATOM 1025 C CA . VAL A 1 139 ? 4.887 0.742 -11.116 1.00 97.06 139 VAL A CA 1
ATOM 1026 C C . VAL A 1 139 ? 5.920 1.058 -12.201 1.00 97.06 139 VAL A C 1
ATOM 1028 O O . VAL A 1 139 ? 6.682 2.013 -12.069 1.00 97.06 139 VAL A O 1
ATOM 1031 N N . GLY A 1 140 ? 5.967 0.282 -13.281 1.00 94.19 140 GLY A N 1
ATOM 1032 C CA . GLY A 1 140 ? 7.004 0.423 -14.305 1.00 94.19 140 GLY A CA 1
ATOM 1033 C C . GLY A 1 140 ? 6.920 -0.617 -15.418 1.00 94.19 140 GLY A C 1
ATOM 1034 O O . GLY A 1 140 ? 5.871 -1.216 -15.651 1.00 94.19 140 GLY A O 1
ATOM 1035 N N . GLU A 1 141 ? 8.021 -0.793 -16.145 1.00 92.19 141 GLU A N 1
ATOM 1036 C CA . GLU A 1 141 ? 8.164 -1.906 -17.090 1.00 92.19 141 GLU A CA 1
ATOM 1037 C C . GLU A 1 141 ? 8.174 -3.251 -16.345 1.00 92.19 141 GLU A C 1
ATOM 1039 O O . GLU A 1 141 ? 8.709 -3.326 -15.241 1.00 92.19 141 GLU A O 1
ATOM 1044 N N . PRO A 1 142 ? 7.619 -4.339 -16.904 1.00 94.50 142 PRO A N 1
ATOM 1045 C CA . PRO A 1 142 ? 7.538 -5.594 -16.171 1.00 94.50 142 PRO A CA 1
ATOM 1046 C C . PRO A 1 142 ? 8.899 -6.116 -15.688 1.00 94.50 142 PRO A C 1
ATOM 1048 O O . PRO A 1 142 ? 9.763 -6.485 -16.486 1.00 94.50 142 PRO A O 1
ATOM 1051 N N . LEU A 1 143 ? 9.052 -6.222 -14.367 1.00 95.38 143 LEU A N 1
ATOM 1052 C CA . LEU A 1 143 ? 10.183 -6.877 -13.708 1.00 95.38 143 LEU A CA 1
ATOM 1053 C C . LEU A 1 143 ? 9.719 -8.099 -12.921 1.00 95.38 143 LEU A C 1
ATOM 1055 O O . LEU A 1 143 ? 8.524 -8.276 -12.680 1.00 95.38 143 LEU A O 1
ATOM 1059 N N . THR A 1 144 ? 10.659 -8.967 -12.556 1.00 97.62 144 THR A N 1
ATOM 1060 C CA . THR A 1 144 ? 10.376 -10.147 -11.735 1.00 97.62 144 THR A CA 1
ATOM 1061 C C . THR A 1 144 ? 10.152 -9.757 -10.277 1.00 97.62 144 THR A C 1
ATOM 1063 O O . THR A 1 144 ? 10.828 -8.860 -9.778 1.00 97.62 144 THR A O 1
ATOM 1066 N N . LEU A 1 145 ? 9.232 -10.421 -9.567 1.00 97.94 145 LEU A N 1
ATOM 1067 C CA . LEU A 1 145 ? 8.919 -10.064 -8.169 1.00 97.94 145 LEU A CA 1
ATOM 1068 C C . LEU A 1 145 ? 10.175 -10.091 -7.272 1.00 97.94 145 LEU A C 1
ATOM 1070 O O . LEU A 1 145 ? 10.313 -9.266 -6.369 1.00 97.94 145 LEU A O 1
ATOM 1074 N N . ASP A 1 146 ? 11.120 -10.993 -7.562 1.00 96.75 146 ASP A N 1
ATOM 1075 C CA . ASP A 1 146 ? 12.378 -11.145 -6.823 1.00 96.75 146 ASP A CA 1
ATOM 1076 C C . ASP A 1 146 ? 13.258 -9.887 -6.829 1.00 96.75 146 ASP A C 1
ATOM 1078 O O . ASP A 1 146 ? 14.013 -9.680 -5.879 1.00 96.75 146 ASP A O 1
ATOM 1082 N N . MET A 1 147 ? 13.115 -9.009 -7.824 1.00 96.06 147 MET A N 1
ATOM 1083 C CA . MET A 1 147 ? 13.803 -7.717 -7.899 1.00 96.06 147 MET A CA 1
ATOM 1084 C C . MET A 1 147 ? 13.378 -6.764 -6.781 1.00 96.06 147 MET A C 1
ATOM 1086 O O . MET A 1 147 ? 14.107 -5.831 -6.484 1.00 96.06 147 MET A O 1
ATOM 1090 N N . LEU A 1 148 ? 12.230 -6.998 -6.144 1.00 96.38 148 LEU A N 1
ATOM 1091 C CA . LEU A 1 148 ? 11.753 -6.224 -4.996 1.00 96.38 148 LEU A CA 1
ATOM 1092 C C . LEU A 1 148 ? 11.868 -7.029 -3.697 1.00 96.38 148 LEU A C 1
ATOM 1094 O O . LEU A 1 148 ? 12.161 -6.484 -2.630 1.00 96.38 148 LEU A O 1
ATOM 1098 N N . THR A 1 149 ? 11.621 -8.339 -3.776 1.00 95.38 149 THR A N 1
ATOM 1099 C CA . THR A 1 149 ? 11.412 -9.164 -2.584 1.00 95.38 149 THR A CA 1
ATOM 1100 C C . THR A 1 149 ? 12.672 -9.821 -2.055 1.00 95.38 149 THR A C 1
ATOM 1102 O O . THR A 1 149 ? 12.781 -9.957 -0.844 1.00 95.38 149 THR A O 1
ATOM 1105 N N . THR A 1 150 ? 13.618 -10.229 -2.906 1.00 93.62 150 THR A N 1
ATOM 1106 C CA . THR A 1 150 ? 14.767 -11.054 -2.473 1.00 93.62 150 THR A CA 1
ATOM 1107 C C . THR A 1 150 ? 16.120 -10.592 -2.984 1.00 93.62 150 THR A C 1
ATOM 1109 O O . THR A 1 150 ? 17.103 -10.778 -2.279 1.00 93.62 150 THR A O 1
ATOM 1112 N N . ARG A 1 151 ? 16.206 -10.052 -4.205 1.00 93.44 151 ARG A N 1
ATOM 1113 C CA . ARG A 1 151 ? 17.484 -9.670 -4.816 1.00 93.44 151 ARG A CA 1
ATOM 1114 C C . ARG A 1 151 ? 18.139 -8.466 -4.146 1.00 93.44 151 ARG A C 1
ATOM 1116 O O . ARG A 1 151 ? 19.334 -8.571 -3.905 1.00 93.44 151 ARG A O 1
ATOM 1123 N N . PRO A 1 152 ? 17.433 -7.356 -3.846 1.00 93.38 152 PRO A N 1
ATOM 1124 C CA . PRO A 1 152 ? 18.083 -6.215 -3.212 1.00 93.38 152 PRO A CA 1
ATOM 1125 C C . PRO A 1 152 ? 18.759 -6.591 -1.892 1.00 93.38 152 PRO A C 1
ATOM 1127 O O . PRO A 1 152 ? 18.186 -7.332 -1.089 1.00 93.38 152 PRO A O 1
ATOM 1130 N N . THR A 1 153 ? 19.933 -6.019 -1.621 1.00 89.00 153 THR A N 1
ATOM 1131 C CA . THR A 1 153 ? 20.619 -6.206 -0.332 1.00 89.00 153 THR A CA 1
ATOM 1132 C C . THR A 1 153 ? 19.735 -5.790 0.847 1.00 89.00 153 THR A C 1
ATOM 1134 O O . THR A 1 153 ? 19.738 -6.459 1.875 1.00 89.00 153 THR A O 1
ATOM 1137 N N . HIS A 1 154 ? 18.921 -4.739 0.683 1.00 94.06 154 HIS A N 1
ATOM 1138 C CA . HIS A 1 154 ? 17.896 -4.339 1.655 1.00 94.06 154 HIS A CA 1
ATOM 1139 C C . HIS A 1 154 ? 16.476 -4.642 1.156 1.00 94.06 154 HIS A C 1
ATOM 1141 O O . HIS A 1 154 ? 15.559 -3.833 1.293 1.00 94.06 154 HIS A O 1
ATOM 1147 N N . SER A 1 155 ? 16.300 -5.812 0.533 1.00 95.00 155 SER A N 1
ATOM 1148 C CA . SER A 1 155 ? 15.019 -6.274 -0.019 1.00 95.00 155 SER A CA 1
ATOM 1149 C C . SER A 1 155 ? 13.908 -6.341 1.022 1.00 95.00 155 SER A C 1
ATOM 1151 O O . SER A 1 155 ? 14.164 -6.399 2.225 1.00 95.00 155 SER A O 1
ATOM 1153 N N . LEU A 1 156 ? 12.655 -6.423 0.564 1.00 95.62 156 LEU A N 1
ATOM 1154 C CA . LEU A 1 156 ? 11.517 -6.546 1.475 1.00 95.62 156 LEU A CA 1
ATOM 1155 C C . LEU A 1 156 ? 11.651 -7.750 2.429 1.00 95.62 156 LEU A C 1
ATOM 1157 O O . LEU A 1 156 ? 11.322 -7.647 3.610 1.00 95.62 156 LEU A O 1
ATOM 1161 N N . ILE A 1 157 ? 12.165 -8.890 1.952 1.00 93.06 157 ILE A N 1
ATOM 1162 C CA . ILE A 1 157 ? 12.392 -10.051 2.822 1.00 93.06 157 ILE A CA 1
ATOM 1163 C C . ILE A 1 157 ? 13.551 -9.798 3.786 1.00 93.06 157 ILE A C 1
ATOM 1165 O O . ILE A 1 157 ? 13.450 -10.188 4.946 1.00 93.06 157 ILE A O 1
ATOM 1169 N N . HIS A 1 158 ? 14.618 -9.110 3.382 1.00 92.19 158 HIS A N 1
ATOM 1170 C CA . HIS A 1 158 ? 15.667 -8.721 4.329 1.00 92.19 158 HIS A CA 1
ATOM 1171 C C . HIS A 1 158 ? 15.106 -7.814 5.442 1.00 92.19 158 HIS A C 1
ATOM 1173 O O . HIS A 1 158 ? 15.310 -8.078 6.629 1.00 92.19 158 HIS A O 1
ATOM 1179 N N . GLN A 1 159 ? 14.273 -6.834 5.078 1.00 92.44 159 GLN A N 1
ATOM 1180 C CA . GLN A 1 159 ? 13.559 -5.963 6.019 1.00 92.44 159 GLN A CA 1
ATOM 1181 C C . GLN A 1 159 ? 12.615 -6.726 6.961 1.00 92.44 159 GLN A C 1
ATOM 1183 O O . GLN A 1 159 ? 12.290 -6.234 8.037 1.00 92.44 159 GLN A O 1
ATOM 1188 N N . SER A 1 160 ? 12.193 -7.948 6.618 1.00 89.81 160 SER A N 1
ATOM 1189 C CA . SER A 1 160 ? 11.371 -8.756 7.526 1.00 89.81 160 SER A CA 1
ATOM 1190 C C . SER A 1 160 ? 12.113 -9.248 8.772 1.00 89.81 160 SER A C 1
ATOM 1192 O O . SER A 1 160 ? 11.475 -9.657 9.734 1.00 89.81 160 SER A O 1
ATOM 1194 N N . THR A 1 161 ? 13.445 -9.193 8.782 1.00 90.38 161 THR A N 1
ATOM 1195 C CA . THR A 1 161 ? 14.279 -9.582 9.934 1.00 90.38 161 THR A CA 1
ATOM 1196 C C . THR A 1 161 ? 15.235 -8.475 10.381 1.00 90.38 161 THR A C 1
ATOM 1198 O O . THR A 1 161 ? 15.643 -8.468 11.537 1.00 90.38 161 THR A O 1
ATOM 1201 N N . HIS A 1 162 ? 15.571 -7.537 9.489 1.00 90.50 162 HIS A N 1
ATOM 1202 C CA . HIS A 1 162 ? 16.594 -6.509 9.693 1.00 90.50 162 HIS A CA 1
ATOM 1203 C C . HIS A 1 162 ? 16.124 -5.119 9.224 1.00 90.50 162 HIS A C 1
ATOM 1205 O O . HIS A 1 162 ? 16.885 -4.389 8.587 1.00 90.50 162 HIS A O 1
ATOM 1211 N N . ALA A 1 163 ? 14.862 -4.754 9.476 1.00 89.12 163 ALA A N 1
ATOM 1212 C CA . ALA A 1 163 ? 14.382 -3.388 9.241 1.00 89.12 163 ALA A CA 1
ATOM 1213 C C . ALA A 1 163 ? 15.221 -2.363 10.031 1.00 89.12 163 ALA A C 1
ATOM 1215 O O . ALA A 1 163 ? 15.603 -2.628 11.170 1.00 89.12 163 ALA A O 1
ATOM 1216 N N . ARG A 1 164 ? 15.529 -1.215 9.416 1.00 89.69 164 ARG A N 1
ATOM 1217 C CA . ARG A 1 164 ? 16.445 -0.195 9.965 1.00 89.69 164 ARG A CA 1
ATOM 1218 C C . ARG A 1 164 ? 15.723 1.042 10.494 1.00 89.69 164 ARG A C 1
ATOM 1220 O O . ARG A 1 164 ? 16.288 1.764 11.304 1.00 89.69 164 ARG A O 1
ATOM 1227 N N . GLU A 1 165 ? 14.496 1.291 10.045 1.00 85.56 165 GLU A N 1
ATOM 1228 C CA . GLU A 1 165 ? 13.724 2.504 10.362 1.00 85.56 165 GLU A CA 1
ATOM 1229 C C . GLU A 1 165 ? 12.710 2.261 11.496 1.00 85.56 165 GLU A C 1
ATOM 1231 O O . GLU A 1 165 ? 11.643 2.875 11.532 1.00 85.56 165 GLU A O 1
ATOM 1236 N N . ARG A 1 166 ? 12.997 1.297 12.384 1.00 79.56 166 ARG A N 1
ATOM 1237 C CA . ARG A 1 166 ? 12.133 0.900 13.505 1.00 79.56 166 ARG A CA 1
ATOM 1238 C C . ARG A 1 166 ? 12.914 0.202 14.618 1.00 79.56 166 ARG A C 1
ATOM 1240 O O . ARG A 1 166 ? 13.898 -0.479 14.344 1.00 79.56 166 ARG A O 1
ATOM 1247 N N . ASP A 1 167 ? 12.396 0.292 15.840 1.00 73.62 167 ASP A N 1
ATOM 1248 C CA . ASP A 1 167 ? 13.012 -0.318 17.029 1.00 73.62 167 ASP A CA 1
ATOM 1249 C C . ASP A 1 167 ? 12.845 -1.845 17.092 1.00 73.62 167 ASP A C 1
ATOM 1251 O O . ASP A 1 167 ? 13.741 -2.559 17.533 1.00 73.62 167 ASP A O 1
ATOM 1255 N N . GLU A 1 168 ? 11.696 -2.363 16.652 1.00 79.31 168 GLU A N 1
ATOM 1256 C CA . GLU A 1 168 ? 11.416 -3.803 16.580 1.00 79.31 168 GLU A CA 1
ATOM 1257 C C . GLU A 1 168 ? 11.606 -4.264 15.128 1.00 79.31 168 GLU A C 1
ATOM 1259 O O . GLU A 1 168 ? 10.706 -4.054 14.328 1.00 79.31 168 GLU A O 1
ATOM 1264 N N . PRO A 1 169 ? 12.734 -4.865 14.721 1.00 78.12 169 PRO A N 1
ATOM 1265 C CA . PRO A 1 169 ? 13.038 -5.075 13.301 1.00 78.12 169 PRO A CA 1
ATOM 1266 C C . PRO A 1 169 ? 12.246 -6.223 12.651 1.00 78.12 169 PRO A C 1
ATOM 1268 O O . PRO A 1 169 ? 12.190 -6.324 11.422 1.00 78.12 169 PRO A O 1
ATOM 1271 N N . LEU A 1 170 ? 11.627 -7.094 13.452 1.00 83.81 170 LEU A N 1
ATOM 1272 C CA . LEU A 1 170 ? 11.012 -8.334 12.989 1.00 83.81 170 LEU A CA 1
ATOM 1273 C C . LEU A 1 170 ? 9.610 -8.118 12.382 1.00 83.81 170 LEU A C 1
ATOM 1275 O O . LEU A 1 170 ? 8.760 -7.414 12.931 1.00 83.81 170 LEU A O 1
ATOM 1279 N N . ASN A 1 171 ? 9.361 -8.776 11.249 1.00 83.44 171 ASN A N 1
ATOM 1280 C CA . ASN A 1 171 ? 8.073 -8.929 10.568 1.00 83.44 171 ASN A CA 1
ATOM 1281 C C . ASN A 1 171 ? 7.875 -10.414 10.206 1.00 83.44 171 ASN A C 1
ATOM 1283 O O . ASN A 1 171 ? 8.057 -10.825 9.058 1.00 83.44 171 ASN A O 1
ATOM 1287 N N . GLY A 1 172 ? 7.592 -11.242 11.214 1.00 85.56 172 GLY A N 1
ATOM 1288 C CA . GLY A 1 172 ? 7.508 -12.701 11.075 1.00 85.56 172 GLY A CA 1
ATOM 1289 C C . GLY A 1 172 ? 6.100 -13.265 10.885 1.00 85.56 172 GLY A C 1
ATOM 1290 O O . GLY A 1 172 ? 5.964 -14.465 10.665 1.00 85.56 172 GLY A O 1
ATOM 1291 N N . ASP A 1 173 ? 5.064 -12.427 10.941 1.00 88.88 173 ASP A N 1
ATOM 1292 C CA . ASP A 1 173 ? 3.662 -12.855 11.070 1.00 88.88 173 ASP A CA 1
ATOM 1293 C C . ASP A 1 173 ? 2.948 -13.001 9.719 1.00 88.88 173 ASP A C 1
ATOM 1295 O O . ASP A 1 173 ? 1.728 -12.840 9.600 1.00 88.88 173 ASP A O 1
ATOM 1299 N N . GLY A 1 174 ? 3.730 -13.279 8.679 1.00 93.50 174 GLY A N 1
ATOM 1300 C CA . GLY A 1 174 ? 3.263 -13.509 7.323 1.00 93.50 174 GLY A CA 1
ATOM 1301 C C . GLY A 1 174 ? 3.740 -12.476 6.313 1.00 93.50 174 GLY A C 1
ATOM 1302 O O . GLY A 1 174 ? 4.429 -11.503 6.618 1.00 93.50 174 GLY A O 1
ATOM 1303 N N . PHE A 1 175 ? 3.356 -12.709 5.068 1.00 96.50 175 PHE A N 1
ATOM 1304 C CA . PHE A 1 175 ? 3.629 -11.825 3.947 1.00 96.50 175 PHE A CA 1
ATOM 1305 C C . PHE A 1 175 ? 2.511 -11.922 2.917 1.00 96.50 175 PHE A C 1
ATOM 1307 O O . PHE A 1 175 ? 1.692 -12.849 2.934 1.00 96.50 175 PHE A O 1
ATOM 1314 N N . GLY A 1 176 ? 2.535 -11.005 1.962 1.00 97.75 176 GLY A N 1
ATOM 1315 C CA . GLY A 1 176 ? 1.827 -11.205 0.718 1.00 97.75 176 GLY A CA 1
ATOM 1316 C C . GLY A 1 176 ? 2.336 -10.338 -0.412 1.00 97.75 176 GLY A C 1
ATOM 1317 O O . GLY A 1 176 ? 3.027 -9.338 -0.212 1.00 97.75 176 GLY A O 1
ATOM 1318 N N . ILE A 1 177 ? 1.990 -10.762 -1.620 1.00 98.56 177 ILE A N 1
ATOM 1319 C CA . ILE A 1 177 ? 2.302 -10.075 -2.862 1.00 98.56 177 ILE A CA 1
ATOM 1320 C C . ILE A 1 177 ? 1.045 -10.054 -3.718 1.00 98.56 177 ILE A C 1
ATOM 1322 O O . ILE A 1 177 ? 0.400 -11.085 -3.911 1.00 98.56 177 ILE A O 1
ATOM 1326 N N . ALA A 1 178 ? 0.727 -8.875 -4.234 1.00 98.50 178 ALA A N 1
ATOM 1327 C CA . ALA A 1 178 ? -0.223 -8.677 -5.305 1.00 98.50 178 ALA A CA 1
ATOM 1328 C C . ALA A 1 178 ? 0.521 -8.246 -6.568 1.00 98.50 178 ALA A C 1
ATOM 1330 O O . ALA A 1 178 ? 1.392 -7.376 -6.510 1.00 98.50 178 ALA A O 1
ATOM 1331 N N . TRP A 1 179 ? 0.176 -8.831 -7.708 1.00 98.69 179 TRP A N 1
ATOM 1332 C CA . TRP A 1 179 ? 0.696 -8.400 -9.001 1.00 98.69 179 TRP A CA 1
ATOM 1333 C C . TRP A 1 179 ? -0.393 -8.457 -10.064 1.00 98.69 179 TRP A C 1
ATOM 1335 O O . TRP A 1 179 ? -1.315 -9.268 -9.984 1.00 98.69 179 TRP A O 1
ATOM 1345 N N . TYR A 1 180 ? -0.290 -7.577 -11.052 1.00 98.56 180 TYR A N 1
ATOM 1346 C CA . TYR A 1 180 ? -1.253 -7.486 -12.141 1.00 98.56 180 TYR A CA 1
ATOM 1347 C C . TYR A 1 180 ? -0.759 -8.255 -13.357 1.00 98.56 180 TYR A C 1
ATOM 1349 O O . TYR A 1 180 ? 0.395 -8.133 -13.763 1.00 98.56 180 TYR A O 1
ATOM 1357 N N . ALA A 1 181 ? -1.665 -9.032 -13.935 1.00 97.44 181 ALA A N 1
ATOM 1358 C CA . ALA A 1 181 ? -1.430 -9.828 -15.124 1.00 97.44 181 ALA A CA 1
ATOM 1359 C C . ALA A 1 181 ? -2.538 -9.445 -16.131 1.00 97.44 181 ALA A C 1
ATOM 1361 O O . ALA A 1 181 ? -3.589 -10.092 -16.190 1.00 97.44 181 ALA A O 1
ATOM 1362 N N . PRO A 1 182 ? -2.399 -8.278 -16.799 1.00 94.75 182 PRO A N 1
ATOM 1363 C CA . PRO A 1 182 ? -3.482 -7.645 -17.560 1.00 94.75 182 PRO A CA 1
ATOM 1364 C C . PRO A 1 182 ? -3.985 -8.504 -18.724 1.00 94.75 182 PRO A C 1
ATOM 1366 O O . PRO A 1 182 ? -5.104 -8.314 -19.194 1.00 94.75 182 PRO A O 1
ATOM 1369 N N . GLU A 1 183 ? -3.175 -9.453 -19.184 1.00 95.19 183 GLU A N 1
ATOM 1370 C CA . GLU A 1 183 ? -3.547 -10.424 -20.201 1.00 95.19 183 GLU A CA 1
ATOM 1371 C C . GLU A 1 183 ? -4.470 -11.548 -19.682 1.00 95.19 183 GLU A C 1
ATOM 1373 O O . GLU A 1 183 ? -5.100 -12.231 -20.488 1.00 95.19 183 GLU A O 1
ATOM 1378 N N . GLN A 1 184 ? -4.613 -11.714 -18.360 1.00 95.94 184 GLN A N 1
ATOM 1379 C CA . GLN A 1 184 ? -5.549 -12.648 -17.718 1.00 95.94 184 GLN A CA 1
ATOM 1380 C C . GLN A 1 184 ? -6.768 -11.942 -17.112 1.00 95.94 184 GLN A C 1
ATOM 1382 O O . GLN A 1 184 ? -7.815 -12.572 -16.963 1.00 95.94 184 GLN A O 1
ATOM 1387 N N . GLY A 1 185 ? -6.662 -10.655 -16.773 1.00 96.25 185 GLY A N 1
ATOM 1388 C CA . GLY A 1 185 ? -7.781 -9.873 -16.254 1.00 96.25 185 GLY A CA 1
ATOM 1389 C C . GLY A 1 185 ? -7.360 -8.574 -15.563 1.00 96.25 185 GLY A C 1
ATOM 1390 O O . GLY A 1 185 ? -6.170 -8.318 -15.375 1.00 96.25 185 GLY A O 1
ATOM 1391 N N . PRO A 1 186 ? -8.333 -7.724 -15.193 1.00 96.00 186 PRO A N 1
ATOM 1392 C CA . PRO A 1 186 ? -8.064 -6.477 -14.483 1.00 96.00 186 PRO A CA 1
ATOM 1393 C C . PRO A 1 186 ? -7.753 -6.678 -12.990 1.00 96.00 186 PRO A C 1
ATOM 1395 O O . PRO A 1 186 ? -7.199 -5.777 -12.364 1.00 96.00 186 PRO A O 1
ATOM 1398 N N . GLU A 1 187 ? -8.120 -7.816 -12.396 1.00 97.62 187 GLU A N 1
ATOM 1399 C CA . GLU A 1 187 ? -7.871 -8.109 -10.985 1.00 97.62 187 GLU A CA 1
ATOM 1400 C C . GLU A 1 187 ? -6.407 -8.496 -10.712 1.00 97.62 187 GLU A C 1
ATOM 1402 O O . GLU A 1 187 ? -5.809 -9.264 -11.471 1.00 97.62 187 GLU A O 1
ATOM 1407 N N . PRO A 1 188 ? -5.830 -8.070 -9.574 1.00 97.94 188 PRO A N 1
ATOM 1408 C CA . PRO A 1 188 ? -4.521 -8.544 -9.157 1.00 97.94 188 PRO A CA 1
ATOM 1409 C C . PRO A 1 188 ? -4.581 -10.010 -8.709 1.00 97.94 188 PRO A C 1
ATOM 1411 O O . PRO A 1 188 ? -5.512 -10.447 -8.015 1.00 97.94 188 PRO A O 1
ATOM 1414 N N . VAL A 1 189 ? -3.531 -10.760 -9.029 1.00 98.00 189 VAL A N 1
ATOM 1415 C CA . VAL A 1 189 ? -3.260 -12.077 -8.448 1.00 98.00 189 VAL A CA 1
ATOM 1416 C C . VAL A 1 189 ? -2.682 -11.877 -7.051 1.00 98.00 189 VAL A C 1
ATOM 1418 O O . VAL A 1 189 ? -1.858 -10.989 -6.855 1.00 98.00 189 VAL A O 1
ATOM 1421 N N . LEU A 1 190 ? -3.116 -12.687 -6.080 1.00 97.62 190 LEU A N 1
ATOM 1422 C CA . LEU A 1 190 ? -2.625 -12.640 -4.703 1.00 97.62 190 LEU A CA 1
ATOM 1423 C C . LEU A 1 190 ? -1.873 -13.918 -4.354 1.00 97.62 190 LEU A C 1
ATOM 1425 O O . LEU A 1 190 ? -2.380 -15.019 -4.563 1.00 97.62 190 LEU A O 1
ATOM 1429 N N . PHE A 1 191 ? -0.718 -13.757 -3.721 1.00 97.56 191 PHE A N 1
ATOM 1430 C CA . PHE A 1 191 ? -0.039 -14.816 -2.989 1.00 97.56 191 PHE A CA 1
ATOM 1431 C C . PHE A 1 191 ? 0.213 -14.332 -1.566 1.00 97.56 191 PHE A C 1
ATOM 1433 O O . PHE A 1 191 ? 0.950 -13.371 -1.365 1.00 97.56 191 PHE A O 1
ATOM 1440 N N . ARG A 1 192 ? -0.426 -14.969 -0.585 1.00 96.69 192 ARG A N 1
ATOM 1441 C CA . ARG A 1 192 ? -0.324 -14.620 0.835 1.00 96.69 192 ARG A CA 1
ATOM 1442 C C . ARG A 1 192 ? 0.024 -15.856 1.641 1.00 96.69 192 ARG A C 1
ATOM 1444 O O . ARG A 1 192 ? -0.318 -16.969 1.255 1.00 96.69 192 ARG A O 1
ATOM 1451 N N . SER A 1 193 ? 0.697 -15.656 2.762 1.00 95.81 193 SER A N 1
ATOM 1452 C CA . SER A 1 193 ? 0.959 -16.725 3.715 1.00 95.81 193 SER A CA 1
ATOM 1453 C C . SER A 1 193 ? 1.135 -16.162 5.117 1.00 95.81 193 SER A C 1
ATOM 1455 O O . SER A 1 193 ? 1.552 -15.018 5.291 1.00 95.81 193 SER A O 1
ATOM 1457 N N . THR A 1 194 ? 0.838 -16.980 6.121 1.00 94.81 194 THR A N 1
ATOM 1458 C CA . THR A 1 194 ? 1.172 -16.716 7.526 1.00 94.81 194 THR A CA 1
ATOM 1459 C C . THR A 1 194 ? 2.582 -17.177 7.891 1.00 94.81 194 THR A C 1
ATOM 1461 O O . THR A 1 194 ? 3.064 -16.853 8.971 1.00 94.81 194 THR A O 1
ATOM 1464 N N . THR A 1 195 ? 3.261 -17.928 7.015 1.00 93.56 195 THR A N 1
ATOM 1465 C CA . THR A 1 195 ? 4.657 -18.315 7.246 1.00 93.56 195 THR A CA 1
ATOM 1466 C C . THR A 1 195 ? 5.575 -17.102 7.113 1.00 93.56 195 THR A C 1
ATOM 1468 O O . THR A 1 195 ? 5.315 -16.257 6.251 1.00 93.56 195 THR A O 1
ATOM 1471 N N . PRO A 1 196 ? 6.694 -17.053 7.847 1.00 92.00 196 PRO A N 1
ATOM 1472 C CA . PRO A 1 196 ? 7.699 -16.024 7.645 1.00 92.00 196 PRO A CA 1
ATOM 1473 C C . PRO A 1 196 ? 8.211 -15.956 6.201 1.00 92.00 196 PRO A C 1
ATOM 1475 O O . PRO A 1 196 ? 8.458 -16.983 5.566 1.00 92.00 196 PRO A O 1
ATOM 1478 N N . ALA A 1 197 ? 8.410 -14.744 5.681 1.00 91.69 197 ALA A N 1
ATOM 1479 C CA . ALA A 1 197 ? 8.793 -14.552 4.281 1.00 91.69 197 ALA A CA 1
ATOM 1480 C C . ALA A 1 197 ? 10.168 -15.162 3.948 1.00 91.69 197 ALA A C 1
ATOM 1482 O O . ALA A 1 197 ? 10.351 -15.739 2.878 1.00 91.69 197 ALA A O 1
ATOM 1483 N N . TRP A 1 198 ? 11.128 -15.084 4.877 1.00 91.56 198 TRP A N 1
ATOM 1484 C CA . TRP A 1 198 ? 12.509 -15.542 4.667 1.00 91.56 198 TRP A CA 1
ATOM 1485 C C . TRP A 1 198 ? 12.650 -17.059 4.498 1.00 91.56 198 TRP A C 1
ATOM 1487 O O . TRP A 1 198 ? 13.596 -17.523 3.855 1.00 91.56 198 TRP A O 1
ATOM 1497 N N . SER A 1 199 ? 11.718 -17.836 5.054 1.00 91.62 199 SER A N 1
ATOM 1498 C CA . SER A 1 199 ? 11.748 -19.301 5.024 1.00 91.62 199 SER A CA 1
ATOM 1499 C C . SER A 1 199 ? 10.833 -19.912 3.960 1.00 91.62 199 SER A C 1
ATOM 1501 O O . SER A 1 199 ? 10.849 -21.129 3.778 1.00 91.62 199 SER A O 1
ATOM 1503 N N . ASN A 1 200 ? 10.064 -19.107 3.220 1.00 95.00 200 ASN A N 1
ATOM 1504 C CA . ASN A 1 200 ? 9.113 -19.620 2.240 1.00 95.00 200 ASN A CA 1
ATOM 1505 C C . ASN A 1 200 ? 9.798 -19.934 0.892 1.00 95.00 200 ASN A C 1
ATOM 1507 O O . ASN A 1 200 ? 10.143 -19.039 0.118 1.00 95.00 200 ASN A O 1
ATOM 1511 N N . SER A 1 201 ? 10.000 -21.220 0.593 1.00 94.12 201 SER A N 1
ATOM 1512 C CA . SER A 1 201 ? 10.621 -21.674 -0.663 1.00 94.12 201 SER A CA 1
ATOM 1513 C C . SER A 1 201 ? 9.754 -21.397 -1.893 1.00 94.12 201 SER A C 1
ATOM 1515 O O . SER A 1 201 ? 10.282 -21.008 -2.933 1.00 94.12 201 SER A O 1
ATOM 1517 N N . ASN A 1 202 ? 8.431 -21.533 -1.770 1.00 95.69 202 ASN A N 1
ATOM 1518 C CA . ASN A 1 202 ? 7.495 -21.281 -2.868 1.00 95.69 202 ASN A CA 1
ATOM 1519 C C . ASN A 1 202 ? 7.535 -19.815 -3.308 1.00 95.69 202 ASN A C 1
ATOM 1521 O O . ASN A 1 202 ? 7.515 -19.535 -4.503 1.00 95.69 202 ASN A O 1
ATOM 1525 N N . LEU A 1 203 ? 7.660 -18.889 -2.352 1.00 95.31 203 LEU A N 1
ATOM 1526 C CA . LEU A 1 203 ? 7.873 -17.475 -2.634 1.00 95.31 203 LEU A CA 1
ATOM 1527 C C . LEU A 1 203 ? 9.124 -17.263 -3.486 1.00 95.31 203 LEU A C 1
ATOM 1529 O O . LEU A 1 203 ? 9.058 -16.568 -4.495 1.00 95.31 203 LEU A O 1
ATOM 1533 N N . ARG A 1 204 ? 10.249 -17.878 -3.107 1.00 94.00 204 ARG A N 1
ATOM 1534 C CA . ARG A 1 204 ? 11.520 -17.731 -3.828 1.00 94.00 204 ARG A CA 1
ATOM 1535 C C . ARG A 1 204 ? 11.423 -18.229 -5.272 1.00 94.00 204 ARG A C 1
ATOM 1537 O O . ARG A 1 204 ? 11.868 -17.530 -6.180 1.00 94.00 204 ARG A O 1
ATOM 1544 N N . GLU A 1 205 ? 10.813 -19.393 -5.489 1.00 96.88 205 GLU A N 1
ATOM 1545 C CA . GLU A 1 205 ? 10.648 -19.957 -6.835 1.00 96.88 205 GLU A CA 1
ATOM 1546 C C . GLU A 1 205 ? 9.684 -19.136 -7.696 1.00 96.88 205 GLU A C 1
ATOM 1548 O O . GLU A 1 205 ? 10.004 -18.793 -8.836 1.00 96.88 205 GLU A O 1
ATOM 1553 N N . LEU A 1 206 ? 8.530 -18.753 -7.140 1.00 96.69 206 LEU A N 1
ATOM 1554 C CA . LEU A 1 206 ? 7.527 -17.961 -7.848 1.00 96.69 206 LEU A CA 1
ATOM 1555 C C . LEU A 1 206 ? 8.066 -16.574 -8.218 1.00 96.69 206 LEU A C 1
ATOM 1557 O O . LEU A 1 206 ? 7.871 -16.105 -9.344 1.00 96.69 206 LEU A O 1
ATOM 1561 N N . ALA A 1 207 ? 8.762 -15.923 -7.283 1.00 97.00 207 ALA A N 1
ATOM 1562 C CA . ALA A 1 207 ? 9.232 -14.556 -7.447 1.00 97.00 207 ALA A CA 1
ATOM 1563 C C . ALA A 1 207 ? 10.281 -14.412 -8.558 1.00 97.00 207 ALA A C 1
ATOM 1565 O O . ALA A 1 207 ? 10.331 -13.375 -9.219 1.00 97.00 207 ALA A O 1
ATOM 1566 N N . ARG A 1 208 ? 11.081 -15.458 -8.802 1.00 96.12 208 ARG A N 1
ATOM 1567 C CA . ARG A 1 208 ? 12.130 -15.469 -9.832 1.00 96.12 208 ARG A CA 1
ATOM 1568 C C . ARG A 1 208 ? 11.583 -15.427 -11.260 1.00 96.12 208 ARG A C 1
ATOM 1570 O O . ARG A 1 208 ? 12.268 -14.946 -12.160 1.00 96.12 208 ARG A O 1
ATOM 1577 N N . VAL A 1 209 ? 10.384 -15.962 -11.488 1.00 96.62 209 VAL A N 1
ATOM 1578 C CA . VAL A 1 209 ? 9.828 -16.150 -12.842 1.00 96.62 209 VAL A CA 1
ATOM 1579 C C . VAL A 1 209 ? 8.620 -15.265 -13.133 1.00 96.62 209 VAL A C 1
ATOM 1581 O O . VAL A 1 209 ? 8.342 -14.973 -14.294 1.00 96.62 209 VAL A O 1
ATOM 1584 N N . THR A 1 210 ? 7.917 -14.814 -12.096 1.00 98.06 210 THR A N 1
ATOM 1585 C CA . THR A 1 210 ? 6.691 -14.025 -12.241 1.00 98.06 210 THR A CA 1
ATOM 1586 C C . THR A 1 210 ? 7.032 -12.568 -12.499 1.00 98.06 210 THR A C 1
ATOM 1588 O O . THR A 1 210 ? 7.720 -11.956 -11.684 1.00 98.06 210 THR A O 1
ATOM 1591 N N . LYS A 1 211 ? 6.543 -12.009 -13.611 1.00 97.75 211 LYS A N 1
ATOM 1592 C CA . LYS A 1 211 ? 6.752 -10.606 -13.987 1.00 97.75 211 LYS A CA 1
ATOM 1593 C C . LYS A 1 211 ? 5.467 -9.800 -13.891 1.00 97.75 211 LYS A C 1
ATOM 1595 O O . LYS A 1 211 ? 4.398 -10.318 -14.188 1.00 97.75 211 LYS A O 1
ATOM 1600 N N . SER A 1 212 ? 5.587 -8.528 -13.530 1.00 98.06 212 SER A N 1
ATOM 1601 C CA . SER A 1 212 ? 4.472 -7.581 -13.577 1.00 98.06 212 SER A CA 1
ATOM 1602 C C . SER A 1 212 ? 4.972 -6.142 -13.655 1.00 98.06 212 SER A C 1
ATOM 1604 O O . SER A 1 212 ? 6.017 -5.808 -13.097 1.00 98.06 212 SER A O 1
ATOM 1606 N N . GLY A 1 213 ? 4.209 -5.290 -14.344 1.00 96.56 213 GLY A N 1
ATOM 1607 C CA . GLY A 1 213 ? 4.423 -3.840 -14.363 1.00 96.56 213 GLY A CA 1
ATOM 1608 C C . GLY A 1 213 ? 3.865 -3.118 -13.131 1.00 96.56 213 GLY A C 1
ATOM 1609 O O . GLY A 1 213 ? 4.218 -1.968 -12.898 1.00 96.56 213 GLY A O 1
ATOM 1610 N N . CYS A 1 214 ? 3.023 -3.776 -12.326 1.00 98.12 214 CYS A N 1
ATOM 1611 C CA . CYS A 1 214 ? 2.527 -3.249 -11.055 1.00 98.12 214 CYS A CA 1
ATOM 1612 C C . CYS A 1 214 ? 2.549 -4.328 -9.964 1.00 98.12 214 CYS A C 1
ATOM 1614 O O . CYS A 1 214 ? 1.938 -5.393 -10.114 1.00 98.12 214 CYS A O 1
ATOM 1616 N N . ILE A 1 215 ? 3.290 -4.078 -8.883 1.00 98.75 215 ILE A N 1
ATOM 1617 C CA . ILE A 1 215 ? 3.517 -5.046 -7.802 1.00 98.75 215 ILE A CA 1
ATOM 1618 C C . ILE A 1 215 ? 3.347 -4.349 -6.457 1.00 98.75 215 ILE A C 1
ATOM 1620 O O . ILE A 1 215 ? 3.905 -3.279 -6.239 1.00 98.75 215 ILE A O 1
ATOM 1624 N N . LEU A 1 216 ? 2.606 -4.976 -5.548 1.00 98.81 216 LEU A N 1
ATOM 1625 C CA . LEU A 1 216 ? 2.477 -4.582 -4.151 1.00 98.81 216 LEU A CA 1
ATOM 1626 C C . LEU A 1 216 ? 2.970 -5.750 -3.305 1.00 98.81 216 LEU A C 1
ATOM 1628 O O . LEU A 1 216 ? 2.417 -6.839 -3.404 1.00 98.81 216 LEU A O 1
ATOM 1632 N N . ALA A 1 217 ? 3.986 -5.550 -2.477 1.00 98.44 217 ALA A N 1
ATOM 1633 C CA . ALA A 1 217 ? 4.519 -6.591 -1.607 1.00 98.44 217 ALA A CA 1
ATOM 1634 C C . ALA A 1 217 ? 4.613 -6.079 -0.170 1.00 98.44 217 ALA A C 1
ATOM 1636 O O . ALA A 1 217 ? 5.013 -4.941 0.067 1.00 98.44 217 ALA A O 1
ATOM 1637 N N . HIS A 1 218 ? 4.237 -6.920 0.789 1.00 97.94 218 HIS A N 1
ATOM 1638 C CA . HIS A 1 218 ? 4.112 -6.541 2.194 1.00 97.94 218 HIS A CA 1
ATOM 1639 C C . HIS A 1 218 ? 4.567 -7.681 3.108 1.00 97.94 218 HIS A C 1
ATOM 1641 O O . HIS A 1 218 ? 4.227 -8.841 2.873 1.00 97.94 218 HIS A O 1
ATOM 1647 N N . VAL A 1 219 ? 5.344 -7.353 4.140 1.00 95.69 219 VAL A N 1
ATOM 1648 C CA . VAL A 1 219 ? 5.721 -8.272 5.224 1.00 95.69 219 VAL A CA 1
ATOM 1649 C C . VAL A 1 219 ? 5.082 -7.795 6.515 1.00 95.69 219 VAL A C 1
ATOM 1651 O O . VAL A 1 219 ? 5.147 -6.614 6.863 1.00 95.69 219 VAL A O 1
ATOM 1654 N N . ARG A 1 220 ? 4.425 -8.722 7.209 1.00 90.31 220 ARG A N 1
ATOM 1655 C CA . ARG A 1 220 ? 3.534 -8.417 8.317 1.00 90.31 220 ARG A CA 1
ATOM 1656 C C . ARG A 1 220 ? 4.231 -8.609 9.653 1.00 90.31 220 ARG A C 1
ATOM 1658 O O . ARG A 1 220 ? 4.881 -9.622 9.901 1.00 90.31 220 ARG A O 1
ATOM 1665 N N . ALA A 1 221 ? 3.990 -7.659 10.539 1.00 86.19 221 ALA A N 1
ATOM 1666 C CA . ALA A 1 221 ? 4.199 -7.810 11.960 1.00 86.19 221 ALA A CA 1
ATOM 1667 C C . ALA A 1 221 ? 2.847 -7.604 12.651 1.00 86.19 221 ALA A C 1
ATOM 1669 O O . ALA A 1 221 ? 2.260 -6.524 12.595 1.00 86.19 221 ALA A O 1
ATOM 1670 N N . ALA A 1 222 ? 2.274 -8.674 13.187 1.00 79.75 222 ALA A N 1
ATOM 1671 C CA . ALA A 1 222 ? 0.956 -8.649 13.789 1.00 79.75 222 ALA A CA 1
ATOM 1672 C C . ALA A 1 222 ? 1.052 -8.041 15.187 1.00 79.75 222 ALA A C 1
ATOM 1674 O O . ALA A 1 222 ? 1.806 -8.511 16.032 1.00 79.75 222 ALA A O 1
ATOM 1675 N N . THR A 1 223 ? 0.249 -7.015 15.462 1.00 71.69 223 THR A N 1
ATOM 1676 C CA . THR A 1 223 ? 0.125 -6.480 16.818 1.00 71.69 223 THR A CA 1
ATOM 1677 C C . THR A 1 223 ? -0.625 -7.491 17.693 1.00 71.69 223 THR A C 1
ATOM 1679 O O . THR A 1 223 ? -1.787 -7.795 17.398 1.00 71.69 223 THR A O 1
ATOM 1682 N N . PRO A 1 224 ? -0.031 -8.018 18.779 1.00 70.38 224 PRO A N 1
ATOM 1683 C CA . PRO A 1 224 ? -0.776 -8.843 19.724 1.00 70.38 224 PRO A CA 1
ATOM 1684 C C . PRO A 1 224 ? -1.967 -8.054 20.300 1.00 70.38 224 PRO A C 1
ATOM 1686 O O . PRO A 1 224 ? -1.813 -6.865 20.582 1.00 70.38 224 PRO A O 1
ATOM 1689 N N . PRO A 1 225 ? -3.153 -8.661 20.496 1.00 76.75 225 PRO A N 1
ATOM 1690 C CA . PRO A 1 225 ? -3.481 -10.085 20.385 1.00 76.75 225 PRO A CA 1
ATOM 1691 C C . PRO A 1 225 ? -4.111 -10.486 19.033 1.00 76.75 225 PRO A C 1
ATOM 1693 O O . PRO A 1 225 ? -4.843 -11.475 18.975 1.00 76.75 225 PRO A O 1
ATOM 1696 N N . LEU A 1 226 ? -3.915 -9.715 17.955 1.00 79.12 226 LEU A N 1
ATOM 1697 C CA . LEU A 1 226 ? -4.575 -10.001 16.679 1.00 79.12 226 LEU A CA 1
ATOM 1698 C C . LEU A 1 226 ? -4.156 -11.369 16.121 1.00 79.12 226 LEU A C 1
ATOM 1700 O O . LEU A 1 226 ? -2.970 -11.705 16.133 1.00 79.12 226 LEU A O 1
ATOM 1704 N N . PRO A 1 227 ? -5.102 -12.152 15.573 1.00 83.31 227 PRO A N 1
ATOM 1705 C CA . PRO A 1 227 ? -4.784 -13.463 15.046 1.00 83.31 227 PRO A CA 1
ATOM 1706 C C . PRO A 1 227 ? -3.943 -13.361 13.765 1.00 83.31 227 PRO A C 1
ATOM 1708 O O . PRO A 1 227 ? -4.164 -12.517 12.877 1.00 83.31 227 PRO A O 1
ATOM 1711 N N . VAL A 1 228 ? -2.990 -14.283 13.658 1.00 87.81 228 VAL A N 1
ATOM 1712 C CA . VAL A 1 228 ? -2.164 -14.488 12.469 1.00 87.81 228 VAL A CA 1
ATOM 1713 C C . VAL A 1 228 ? -2.921 -15.406 11.510 1.00 87.81 228 VAL A C 1
ATOM 1715 O O . VAL A 1 228 ? -2.789 -16.626 11.541 1.00 87.81 228 VAL A O 1
ATOM 1718 N N . THR A 1 229 ? -3.776 -14.808 10.682 1.00 91.75 229 THR A N 1
ATOM 1719 C CA . THR A 1 229 ? -4.507 -15.490 9.606 1.00 91.75 229 THR A CA 1
ATOM 1720 C C . THR A 1 229 ? -4.107 -14.932 8.250 1.00 91.75 229 THR A C 1
ATOM 1722 O O . THR A 1 229 ? -3.767 -13.754 8.133 1.00 91.75 229 THR A O 1
ATOM 1725 N N . GLU A 1 230 ? -4.206 -15.761 7.212 1.00 91.94 230 GLU A N 1
ATOM 1726 C CA . GLU A 1 230 ? -3.925 -15.341 5.835 1.00 91.94 230 GLU A CA 1
ATOM 1727 C C . GLU A 1 230 ? -4.884 -14.235 5.368 1.00 91.94 230 GLU A C 1
ATOM 1729 O O . GLU A 1 230 ? -4.481 -13.322 4.651 1.00 91.94 230 GLU A O 1
ATOM 1734 N N . THR A 1 231 ? -6.137 -14.259 5.837 1.00 93.38 231 THR A N 1
ATOM 1735 C CA . THR A 1 231 ? -7.123 -13.202 5.568 1.00 93.38 231 THR A CA 1
ATOM 1736 C C . THR A 1 231 ? -6.682 -11.840 6.084 1.00 93.38 231 THR A C 1
ATOM 1738 O O . THR A 1 231 ? -7.023 -10.844 5.467 1.00 93.38 231 THR A O 1
ATOM 1741 N N . ASN A 1 232 ? -5.878 -11.792 7.149 1.00 93.88 232 ASN A N 1
ATOM 1742 C CA . ASN A 1 232 ? -5.339 -10.563 7.725 1.00 93.88 232 ASN A CA 1
ATOM 1743 C C . ASN A 1 232 ? -3.983 -10.152 7.108 1.00 93.88 232 ASN A C 1
ATOM 1745 O O . ASN A 1 232 ? -3.408 -9.143 7.523 1.00 93.88 232 ASN A O 1
ATOM 1749 N N . CYS A 1 233 ? -3.444 -10.924 6.156 1.00 94.94 233 CYS A N 1
ATOM 1750 C CA . CYS A 1 233 ? -2.224 -10.569 5.438 1.00 94.94 233 CYS A CA 1
ATOM 1751 C C . CYS A 1 233 ? -2.547 -9.647 4.256 1.00 94.94 233 CYS A C 1
ATOM 1753 O O . CYS A 1 233 ? -3.436 -9.919 3.444 1.00 94.94 233 CYS A O 1
ATOM 1755 N N . HIS A 1 234 ? -1.781 -8.566 4.151 1.00 96.62 234 HIS A N 1
ATOM 1756 C CA . HIS A 1 234 ? -1.769 -7.692 2.985 1.00 96.62 234 HIS A CA 1
ATOM 1757 C C . HIS A 1 234 ? -1.052 -8.366 1.802 1.00 96.62 234 HIS A C 1
ATOM 1759 O O . HIS A 1 234 ? -0.246 -9.267 2.032 1.00 96.62 234 HIS A O 1
ATOM 1765 N N . PRO A 1 235 ? -1.244 -7.878 0.563 1.00 97.81 235 PRO A N 1
ATOM 1766 C CA . PRO A 1 235 ? -2.263 -6.911 0.150 1.00 97.81 235 PRO A CA 1
ATOM 1767 C C . PRO A 1 235 ? -3.679 -7.502 0.132 1.00 97.81 235 PRO A C 1
ATOM 1769 O O . PRO A 1 235 ? -3.877 -8.704 -0.036 1.00 97.81 235 PRO A O 1
ATOM 1772 N N . PHE A 1 236 ? -4.668 -6.629 0.275 1.00 96.94 236 PHE A N 1
ATOM 1773 C CA . PHE A 1 236 ? -6.082 -6.932 0.070 1.00 96.94 236 PHE A CA 1
ATOM 1774 C C . PHE A 1 236 ? -6.507 -6.541 -1.350 1.00 96.94 236 PHE A C 1
ATOM 1776 O O . PHE A 1 236 ? -5.872 -5.673 -1.953 1.00 96.94 236 PHE A O 1
ATOM 1783 N N . ARG A 1 237 ? -7.597 -7.123 -1.872 1.00 95.38 237 ARG A N 1
ATOM 1784 C CA . ARG A 1 237 ? -8.141 -6.763 -3.193 1.00 95.38 237 ARG A CA 1
ATOM 1785 C C . ARG A 1 237 ? -9.660 -6.620 -3.214 1.00 95.38 237 ARG A C 1
ATOM 1787 O O . ARG A 1 237 ? -10.356 -7.309 -2.475 1.00 95.38 237 ARG A O 1
ATOM 1794 N N . SER A 1 238 ? -10.162 -5.804 -4.137 1.00 94.75 238 SER A N 1
ATOM 1795 C CA . SER A 1 238 ? -11.569 -5.776 -4.546 1.00 94.75 238 SER A CA 1
ATOM 1796 C C . SER A 1 238 ? -11.683 -5.331 -6.002 1.00 94.75 238 SER A C 1
ATOM 1798 O O . SER A 1 238 ? -11.444 -4.164 -6.322 1.00 94.75 238 SER A O 1
ATOM 1800 N N . GLY A 1 239 ? -12.081 -6.251 -6.884 1.00 93.75 239 GLY A N 1
ATOM 1801 C CA . GLY A 1 239 ? -12.025 -6.021 -8.328 1.00 93.75 239 GLY A CA 1
ATOM 1802 C C . GLY A 1 239 ? -10.602 -5.623 -8.749 1.00 93.75 239 GLY A C 1
ATOM 1803 O O . GLY A 1 239 ? -9.652 -6.272 -8.303 1.00 93.75 239 GLY A O 1
ATOM 1804 N N . PRO A 1 240 ? -10.423 -4.548 -9.536 1.00 95.38 240 PRO A N 1
ATOM 1805 C CA . PRO A 1 240 ? -9.103 -4.116 -9.985 1.00 95.38 240 PRO A CA 1
ATOM 1806 C C . PRO A 1 240 ? -8.275 -3.442 -8.890 1.00 95.38 240 PRO A C 1
ATOM 1808 O O . PRO A 1 240 ? -7.121 -3.131 -9.136 1.00 95.38 240 PRO A O 1
ATOM 1811 N N . LEU A 1 241 ? -8.840 -3.149 -7.712 1.00 97.25 241 LEU A N 1
ATOM 1812 C CA . LEU A 1 241 ? -8.104 -2.447 -6.665 1.00 97.25 241 LEU A CA 1
ATOM 1813 C C . LEU A 1 241 ? -7.323 -3.422 -5.789 1.00 97.25 241 LEU A C 1
ATOM 1815 O O . LEU A 1 241 ? -7.888 -4.397 -5.291 1.00 97.25 241 LEU A O 1
ATOM 1819 N N . SER A 1 242 ? -6.063 -3.088 -5.520 1.00 98.12 242 SER A N 1
ATOM 1820 C CA . SER A 1 242 ? -5.236 -3.689 -4.473 1.00 98.12 242 SER A CA 1
ATOM 1821 C C . SER A 1 242 ? -4.858 -2.637 -3.436 1.00 98.12 242 SER A C 1
ATOM 1823 O O . SER A 1 242 ? -4.543 -1.504 -3.804 1.00 98.12 242 SER A O 1
ATOM 1825 N N . LEU A 1 243 ? -4.836 -3.013 -2.154 1.00 97.88 243 LEU A N 1
ATOM 1826 C CA . LEU A 1 243 ? -4.450 -2.124 -1.058 1.00 97.88 243 LEU A CA 1
ATOM 1827 C C . LEU A 1 243 ? -3.529 -2.800 -0.047 1.00 97.88 243 LEU A C 1
ATOM 1829 O O . LEU A 1 243 ? -3.712 -3.965 0.303 1.00 97.88 243 LEU A O 1
ATOM 1833 N N . MET A 1 244 ? -2.585 -2.032 0.485 1.00 98.12 244 MET A N 1
ATOM 1834 C CA . MET A 1 244 ? -1.792 -2.410 1.649 1.00 98.12 244 MET A CA 1
ATOM 1835 C C . MET A 1 244 ? -1.665 -1.245 2.630 1.00 98.12 244 MET A C 1
ATOM 1837 O O . MET A 1 244 ? -1.566 -0.092 2.219 1.00 98.12 244 MET A O 1
ATOM 1841 N N . HIS A 1 245 ? -1.683 -1.557 3.924 1.00 97.00 245 HIS A N 1
ATOM 1842 C CA . HIS A 1 245 ? -1.592 -0.593 5.011 1.00 97.00 245 HIS A CA 1
ATOM 1843 C C . HIS A 1 245 ? -0.424 -0.978 5.919 1.00 97.00 245 HIS A C 1
ATOM 1845 O O . HIS A 1 245 ? -0.251 -2.139 6.301 1.00 97.00 245 HIS A O 1
ATOM 1851 N N . ASN A 1 246 ? 0.409 0.001 6.227 1.00 95.06 246 ASN A N 1
ATOM 1852 C CA . ASN A 1 246 ? 1.444 -0.085 7.235 1.00 95.06 246 ASN A CA 1
ATOM 1853 C C . ASN A 1 246 ? 1.183 1.025 8.247 1.00 95.06 246 ASN A C 1
ATOM 1855 O O . ASN A 1 246 ? 1.308 2.206 7.927 1.00 95.06 246 ASN A O 1
ATOM 1859 N N . GLY A 1 247 ? 0.723 0.629 9.421 1.00 93.12 247 GLY A N 1
ATOM 1860 C CA . GLY A 1 247 ? -0.009 1.547 10.258 1.00 93.12 247 GLY A CA 1
ATOM 1861 C C . GLY A 1 247 ? -0.805 0.841 11.339 1.00 93.12 247 GLY A C 1
ATOM 1862 O O . GLY A 1 247 ? -0.874 -0.390 11.375 1.00 93.12 247 GLY A O 1
ATOM 1863 N N . PHE A 1 248 ? -1.453 1.642 12.175 1.00 93.31 248 PHE A N 1
ATOM 1864 C CA . PHE A 1 248 ? -2.467 1.187 13.116 1.00 93.31 248 PHE A CA 1
ATOM 1865 C C . PHE A 1 248 ? -3.475 2.308 13.380 1.00 93.31 248 PHE A C 1
ATOM 1867 O O . PHE A 1 248 ? -3.141 3.496 13.342 1.00 93.31 248 PHE A O 1
ATOM 1874 N N . ILE A 1 249 ? -4.708 1.923 13.706 1.00 94.19 249 ILE A N 1
ATOM 1875 C CA . ILE A 1 249 ? -5.743 2.825 14.209 1.00 94.19 249 ILE A CA 1
ATOM 1876 C C . ILE A 1 249 ? -5.882 2.635 15.731 1.00 94.19 249 ILE A C 1
ATOM 1878 O O . ILE A 1 249 ? -6.328 1.573 16.184 1.00 94.19 249 ILE A O 1
ATOM 1882 N N . PRO A 1 250 ? -5.565 3.650 16.554 1.00 92.94 250 PRO A N 1
ATOM 1883 C CA . PRO A 1 250 ? -5.731 3.563 17.997 1.00 92.94 250 PRO A CA 1
ATOM 1884 C C . PRO A 1 250 ? -7.203 3.408 18.371 1.00 92.94 250 PRO A C 1
ATOM 1886 O O . PRO A 1 250 ? -8.103 3.969 17.742 1.00 92.94 250 PRO A O 1
ATOM 1889 N N . GLY A 1 251 ? -7.453 2.579 19.384 1.00 91.81 251 GLY A N 1
ATOM 1890 C CA . GLY A 1 251 ? -8.802 2.317 19.871 1.00 91.81 251 GLY A CA 1
ATOM 1891 C C . GLY A 1 251 ? -9.741 1.691 18.840 1.00 91.81 251 GLY A C 1
ATOM 1892 O O . GLY A 1 251 ? -10.955 1.772 19.030 1.00 91.81 251 GLY A O 1
ATOM 1893 N N . PHE A 1 252 ? -9.232 1.051 17.775 1.00 93.19 252 PHE A N 1
ATOM 1894 C CA . PHE A 1 252 ? -10.037 0.584 16.639 1.00 93.19 252 PHE A CA 1
ATOM 1895 C C . PHE A 1 252 ? -11.306 -0.186 17.037 1.00 93.19 252 PHE A C 1
ATOM 1897 O O . PHE A 1 252 ? -12.359 0.021 16.444 1.00 93.19 252 PHE A O 1
ATOM 1904 N N . GLY A 1 253 ? -11.269 -1.004 18.096 1.00 92.38 253 GLY A N 1
ATOM 1905 C CA . GLY A 1 253 ? -12.458 -1.702 18.606 1.00 92.38 253 GLY A CA 1
ATOM 1906 C C . GLY A 1 253 ? -13.640 -0.779 18.959 1.00 92.38 253 GLY A C 1
ATOM 1907 O O . GLY A 1 253 ? -14.792 -1.155 18.745 1.00 92.38 253 GLY A O 1
ATOM 1908 N N . LYS A 1 254 ? -13.376 0.446 19.435 1.00 92.25 254 LYS A N 1
ATOM 1909 C CA . LYS A 1 254 ? -14.394 1.473 19.723 1.00 92.25 254 LYS A CA 1
ATOM 1910 C C . LYS A 1 254 ? -14.920 2.135 18.446 1.00 92.25 254 LYS A C 1
ATOM 1912 O O . LYS A 1 254 ? -16.098 2.485 18.372 1.00 92.25 254 LYS A O 1
ATOM 1917 N N . LEU A 1 255 ? -14.054 2.300 17.446 1.00 93.94 255 LEU A N 1
ATOM 1918 C CA . LEU A 1 255 ? -14.363 2.958 16.173 1.00 93.94 255 LEU A CA 1
ATOM 1919 C C . LEU A 1 255 ? -15.090 2.017 15.207 1.00 93.94 255 LEU A C 1
ATOM 1921 O O . LEU A 1 255 ? -15.957 2.459 14.455 1.00 93.94 255 LEU A O 1
ATOM 1925 N N . ARG A 1 256 ? -14.776 0.717 15.264 1.00 94.88 256 ARG A N 1
ATOM 1926 C CA . ARG A 1 256 ? -15.195 -0.308 14.302 1.00 94.88 256 ARG A CA 1
ATOM 1927 C C . ARG A 1 256 ? -16.687 -0.262 14.008 1.00 94.88 256 ARG A C 1
ATOM 1929 O O . ARG A 1 256 ? -17.075 -0.240 12.850 1.00 94.88 256 ARG A O 1
ATOM 1936 N N . ARG A 1 257 ? -17.537 -0.208 15.038 1.00 95.00 257 ARG A N 1
ATOM 1937 C CA . ARG A 1 257 ? -18.994 -0.199 14.831 1.00 95.00 257 ARG A CA 1
ATOM 1938 C C . ARG A 1 257 ? -19.490 1.064 14.125 1.00 95.00 257 ARG A C 1
ATOM 1940 O O . ARG A 1 257 ? -20.410 0.966 13.325 1.00 95.00 257 ARG A O 1
ATOM 1947 N N . ARG A 1 258 ? -18.899 2.230 14.408 1.00 94.88 258 ARG A N 1
ATOM 1948 C CA . ARG A 1 258 ? -19.258 3.476 13.712 1.00 94.88 258 ARG A CA 1
ATOM 1949 C C . ARG A 1 258 ? -18.851 3.396 12.246 1.00 94.88 258 ARG A C 1
ATOM 1951 O O . ARG A 1 258 ? -19.703 3.599 11.397 1.00 94.88 258 ARG A O 1
ATOM 1958 N N . LEU A 1 259 ? -17.613 2.974 11.977 1.00 95.50 259 LEU A N 1
ATOM 1959 C CA . LEU A 1 259 ? -17.112 2.782 10.616 1.00 95.50 259 LEU A CA 1
ATOM 1960 C C . LEU A 1 259 ? -18.004 1.816 9.824 1.00 95.50 259 LEU A C 1
ATOM 1962 O O . LEU A 1 259 ? -18.450 2.157 8.737 1.00 95.50 259 LEU A O 1
ATOM 1966 N N . LEU A 1 260 ? -18.318 0.640 10.381 1.00 95.94 260 LEU A N 1
ATOM 1967 C CA . LEU A 1 260 ? -19.148 -0.365 9.706 1.00 95.94 260 LEU A CA 1
ATOM 1968 C C . LEU A 1 260 ? -20.562 0.138 9.380 1.00 95.94 260 LEU A C 1
ATOM 1970 O O . LEU A 1 260 ? -21.089 -0.210 8.331 1.00 95.94 260 LEU A O 1
ATOM 1974 N N . ASN A 1 261 ? -21.162 0.959 10.247 1.00 95.81 261 ASN A N 1
ATOM 1975 C CA . ASN A 1 261 ? -22.503 1.511 10.028 1.00 95.81 261 ASN A CA 1
ATOM 1976 C C . ASN A 1 261 ? -22.571 2.524 8.871 1.00 95.81 261 ASN A C 1
ATOM 1978 O O . ASN A 1 261 ? -23.667 2.864 8.435 1.00 95.81 261 ASN A O 1
ATOM 1982 N N . GLU A 1 262 ? -21.430 3.042 8.416 1.00 94.50 262 GLU A N 1
ATOM 1983 C CA . GLU A 1 262 ? -21.354 4.030 7.335 1.00 94.50 262 GLU A CA 1
ATOM 1984 C C . GLU A 1 262 ? -21.032 3.415 5.968 1.00 94.50 262 GLU A C 1
ATOM 1986 O O . GLU A 1 262 ? -21.149 4.094 4.943 1.00 94.50 262 GLU A O 1
ATOM 1991 N N . LEU A 1 263 ? -20.613 2.148 5.939 1.00 96.81 263 LEU A N 1
ATOM 1992 C CA . LEU A 1 263 ? -20.280 1.450 4.703 1.00 96.81 263 LEU A CA 1
ATOM 1993 C C . LEU A 1 263 ? -21.545 1.088 3.916 1.00 96.81 263 LEU A C 1
ATOM 1995 O O . LEU A 1 263 ? -22.582 0.758 4.485 1.00 96.81 263 LEU A O 1
ATOM 1999 N N . SER A 1 264 ? -21.435 1.105 2.586 1.00 96.50 264 SER A N 1
ATOM 2000 C CA . SER A 1 264 ? -22.381 0.394 1.713 1.00 96.50 264 SER A CA 1
ATOM 2001 C C . SER A 1 264 ? -22.361 -1.109 1.987 1.00 96.50 264 SER A C 1
ATOM 2003 O O . SER A 1 264 ? -21.345 -1.651 2.433 1.00 96.50 264 SER A O 1
ATOM 2005 N N . ASP A 1 265 ? -23.449 -1.795 1.633 1.00 96.00 265 ASP A N 1
ATOM 2006 C CA . ASP A 1 265 ? -23.546 -3.254 1.726 1.00 96.00 265 ASP A CA 1
ATOM 2007 C C . ASP A 1 265 ? -22.397 -3.934 0.967 1.00 96.00 265 ASP A C 1
ATOM 2009 O O . ASP A 1 265 ? -21.762 -4.861 1.472 1.00 96.00 265 ASP A O 1
ATOM 2013 N N . GLU A 1 266 ? -22.060 -3.435 -0.224 1.00 92.50 266 GLU A N 1
ATOM 2014 C CA . GLU A 1 266 ? -20.997 -4.006 -1.042 1.00 92.50 266 GLU A CA 1
ATOM 2015 C C . GLU A 1 266 ? -19.598 -3.763 -0.469 1.00 92.50 266 GLU A C 1
ATOM 2017 O O . GLU A 1 266 ? -18.696 -4.548 -0.750 1.00 92.50 266 GLU A O 1
ATOM 2022 N N . ALA A 1 267 ? -19.374 -2.678 0.277 1.00 95.62 267 ALA A N 1
ATOM 2023 C CA . ALA A 1 267 ? -18.108 -2.450 0.973 1.00 95.62 267 ALA A CA 1
ATOM 2024 C C . ALA A 1 267 ? -18.021 -3.286 2.257 1.00 95.62 267 ALA A C 1
ATOM 2026 O O . ALA A 1 267 ? -16.975 -3.863 2.550 1.00 95.62 267 ALA A O 1
ATOM 2027 N N . PHE A 1 268 ? -19.131 -3.404 2.989 1.00 96.19 268 PHE A N 1
ATOM 2028 C CA . PHE A 1 268 ? -19.234 -4.222 4.193 1.00 96.19 268 PHE A CA 1
ATOM 2029 C C . PHE A 1 268 ? -18.928 -5.700 3.912 1.00 96.19 268 PHE A C 1
ATOM 2031 O O . PHE A 1 268 ? -18.168 -6.322 4.652 1.00 96.19 268 PHE A O 1
ATOM 2038 N N . GLN A 1 269 ? -19.458 -6.256 2.816 1.00 93.88 269 GLN A N 1
ATOM 2039 C CA . GLN A 1 269 ? -19.262 -7.669 2.463 1.00 93.88 269 GLN A CA 1
ATOM 2040 C C . GLN A 1 269 ? -17.819 -8.054 2.102 1.00 93.88 269 GLN A C 1
ATOM 2042 O O . GLN A 1 269 ? -17.508 -9.242 2.021 1.00 93.88 269 GLN A O 1
ATOM 2047 N N . LEU A 1 270 ? -16.929 -7.084 1.892 1.00 90.75 270 LEU A N 1
ATOM 2048 C CA . LEU A 1 270 ? -15.523 -7.361 1.586 1.00 90.75 270 LEU A CA 1
ATOM 2049 C C . LEU A 1 270 ? -14.682 -7.668 2.817 1.00 90.75 270 LEU A C 1
ATOM 2051 O O . LEU A 1 270 ? -13.578 -8.184 2.674 1.00 90.75 270 LEU A O 1
ATOM 2055 N N . ILE A 1 271 ? -15.181 -7.340 4.005 1.00 95.06 271 ILE A N 1
ATOM 2056 C CA . ILE A 1 271 ? -14.455 -7.527 5.254 1.00 95.06 271 ILE A CA 1
ATOM 2057 C C . ILE A 1 271 ? -14.557 -9.003 5.648 1.00 95.06 271 ILE A C 1
ATOM 2059 O O . ILE A 1 271 ? -15.619 -9.477 6.051 1.00 95.06 271 ILE A O 1
ATOM 2063 N N . GLN A 1 272 ? -13.452 -9.735 5.524 1.00 92.94 272 GLN A N 1
ATOM 2064 C CA . GLN A 1 272 ? -13.355 -11.161 5.854 1.00 92.94 272 GLN A CA 1
ATOM 2065 C C . GLN A 1 272 ? -12.521 -11.422 7.110 1.00 92.94 272 GLN A C 1
ATOM 2067 O O . GLN A 1 272 ? -12.710 -12.423 7.803 1.00 92.94 272 GLN A O 1
ATOM 2072 N N . GLY A 1 273 ? -11.564 -10.549 7.379 1.00 91.94 273 GLY A N 1
ATOM 2073 C CA . GLY A 1 273 ? -10.708 -10.541 8.545 1.00 91.94 273 GLY A CA 1
ATOM 2074 C C . GLY A 1 273 ? -11.199 -9.602 9.646 1.00 91.94 273 GLY A C 1
ATOM 2075 O O . GLY A 1 273 ? -12.390 -9.344 9.858 1.00 91.94 273 GLY A O 1
ATOM 2076 N N . SER A 1 274 ? -10.241 -9.154 10.451 1.00 90.38 274 SER A N 1
ATOM 2077 C CA . SER A 1 274 ? -10.509 -8.403 11.680 1.00 90.38 274 SER A CA 1
ATOM 2078 C C . SER A 1 274 ? -9.604 -7.192 11.873 1.00 90.38 274 SER A C 1
ATOM 2080 O O . SER A 1 274 ? -9.698 -6.542 12.914 1.00 90.38 274 SER A O 1
ATOM 2082 N N . THR A 1 275 ? -8.708 -6.915 10.925 1.00 93.62 275 THR A N 1
ATOM 2083 C CA . THR A 1 275 ? -7.742 -5.819 11.035 1.00 93.62 275 THR A CA 1
ATOM 2084 C C . THR A 1 275 ? -8.392 -4.483 10.714 1.00 93.62 275 THR A C 1
ATOM 2086 O O . THR A 1 275 ? -9.292 -4.384 9.880 1.00 93.62 275 THR A O 1
ATOM 2089 N N . ASP A 1 276 ? -7.896 -3.438 11.358 1.00 94.31 276 ASP A N 1
ATOM 2090 C CA . ASP A 1 276 ? -8.150 -2.053 10.975 1.00 94.31 276 ASP A CA 1
ATOM 2091 C C . ASP A 1 276 ? -7.803 -1.792 9.502 1.00 94.31 276 ASP A C 1
ATOM 2093 O O . ASP A 1 276 ? -8.592 -1.170 8.795 1.00 94.31 276 ASP A O 1
ATOM 2097 N N . SER A 1 277 ? -6.701 -2.356 9.004 1.00 94.75 277 SER A N 1
ATOM 2098 C CA . SER A 1 277 ? -6.288 -2.269 7.601 1.00 94.75 277 SER A CA 1
ATOM 2099 C C . SER A 1 27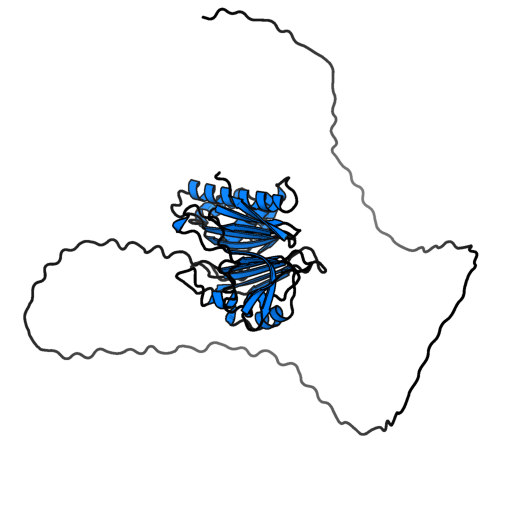7 ? -7.357 -2.706 6.599 1.00 94.75 277 SER A C 1
ATOM 2101 O O . SER A 1 277 ? -7.576 -2.033 5.593 1.00 94.75 277 SER A O 1
ATOM 2103 N N . GLU A 1 278 ? -8.027 -3.832 6.849 1.00 94.94 278 GLU A N 1
ATOM 2104 C CA . GLU A 1 278 ? -9.070 -4.330 5.948 1.00 94.94 278 GLU A CA 1
ATOM 2105 C C . GLU A 1 278 ? -10.310 -3.426 5.976 1.00 94.94 278 GLU A C 1
ATOM 2107 O O . GLU A 1 278 ? -10.944 -3.184 4.949 1.00 94.94 278 GLU A O 1
ATOM 2112 N N . HIS A 1 279 ? -10.623 -2.852 7.141 1.00 96.38 279 HIS A N 1
ATOM 2113 C CA . HIS A 1 279 ? -11.733 -1.911 7.279 1.00 96.38 279 HIS A CA 1
ATOM 2114 C C . HIS A 1 279 ? -11.409 -0.553 6.635 1.00 96.38 279 HIS A C 1
ATOM 2116 O O . HIS A 1 279 ? -12.303 0.067 6.057 1.00 96.38 279 HIS A O 1
ATOM 2122 N N . ILE A 1 280 ? -10.143 -0.111 6.660 1.00 95.81 280 ILE A N 1
ATOM 2123 C CA . ILE A 1 280 ? -9.684 1.034 5.860 1.00 95.81 280 ILE A CA 1
ATOM 2124 C C . ILE A 1 280 ? -9.874 0.736 4.369 1.00 95.81 280 ILE A C 1
ATOM 2126 O O . ILE A 1 280 ? -10.393 1.597 3.664 1.00 95.81 280 ILE A O 1
ATOM 2130 N N . LEU A 1 281 ? -9.525 -0.464 3.875 1.00 94.06 281 LEU A N 1
ATOM 2131 C CA . LEU A 1 281 ? -9.797 -0.818 2.473 1.00 94.06 281 LEU A CA 1
ATOM 2132 C C . LEU A 1 281 ? -11.285 -0.712 2.147 1.00 94.06 281 LEU A C 1
ATOM 2134 O O . LEU A 1 281 ? -11.640 -0.110 1.134 1.00 94.06 281 LEU A O 1
ATOM 2138 N N . ALA A 1 282 ? -12.147 -1.296 2.979 1.00 97.12 282 ALA A N 1
ATOM 2139 C CA . ALA A 1 282 ? -13.584 -1.244 2.749 1.00 97.12 282 ALA A CA 1
ATOM 2140 C C . ALA A 1 282 ? -14.070 0.211 2.633 1.00 97.12 282 ALA A C 1
ATOM 2142 O O . ALA A 1 282 ? -14.804 0.541 1.702 1.00 97.12 282 ALA A O 1
ATOM 2143 N N . LEU A 1 283 ? -13.577 1.100 3.501 1.00 97.75 283 LEU A N 1
ATOM 2144 C CA . LEU A 1 283 ? -13.864 2.532 3.439 1.00 97.75 283 LEU A CA 1
ATOM 2145 C C . LEU A 1 283 ? -13.310 3.196 2.167 1.00 97.75 283 LEU A C 1
ATOM 2147 O O . LEU A 1 283 ? -14.037 3.933 1.506 1.00 97.75 283 LEU A O 1
ATOM 2151 N N . VAL A 1 284 ? -12.058 2.928 1.781 1.00 97.81 284 VAL A N 1
ATOM 2152 C CA . VAL A 1 284 ? -11.462 3.465 0.542 1.00 97.81 284 VAL A CA 1
ATOM 2153 C C . VAL A 1 284 ? -12.286 3.049 -0.672 1.00 97.81 284 VAL A C 1
ATOM 2155 O O . VAL A 1 284 ? -12.596 3.886 -1.516 1.00 97.81 284 VAL A O 1
ATOM 2158 N N . LEU A 1 285 ? -12.698 1.786 -0.762 1.00 96.19 285 LEU A N 1
ATOM 2159 C CA . LEU A 1 285 ? -13.529 1.323 -1.868 1.00 96.19 285 LEU A CA 1
ATOM 2160 C C . LEU A 1 285 ? -14.912 1.983 -1.865 1.00 96.19 285 LEU A C 1
ATOM 2162 O O . LEU A 1 285 ? -15.422 2.360 -2.922 1.00 96.19 285 LEU A O 1
ATOM 2166 N N . ASP A 1 286 ? -15.518 2.117 -0.688 1.00 97.31 286 ASP A N 1
ATOM 2167 C CA . ASP A 1 286 ? -16.807 2.774 -0.507 1.00 97.31 286 ASP A CA 1
ATOM 2168 C C . ASP A 1 286 ? -16.785 4.213 -1.052 1.00 97.31 286 ASP A C 1
ATOM 2170 O O . ASP A 1 286 ? -17.697 4.622 -1.780 1.00 97.31 286 ASP A O 1
ATOM 2174 N N . ARG A 1 287 ? -15.702 4.953 -0.771 1.00 97.50 287 ARG A N 1
ATOM 2175 C CA . ARG A 1 287 ? -15.465 6.302 -1.307 1.00 97.50 287 ARG A CA 1
ATOM 2176 C C . ARG A 1 287 ? -15.117 6.283 -2.794 1.00 97.50 287 ARG A C 1
ATOM 2178 O O . ARG A 1 287 ? -15.685 7.061 -3.550 1.00 97.50 287 ARG A O 1
ATOM 2185 N N . TYR A 1 288 ? -14.291 5.341 -3.248 1.00 97.38 288 TYR A N 1
ATOM 2186 C CA . TYR A 1 288 ? -13.931 5.182 -4.663 1.00 97.38 288 TYR A CA 1
ATOM 2187 C C . TYR A 1 288 ? -15.147 4.962 -5.569 1.00 97.38 288 TYR A C 1
ATOM 2189 O O . TYR A 1 288 ? -15.214 5.504 -6.672 1.00 97.38 288 TYR A O 1
ATOM 2197 N N . ARG A 1 289 ? -16.131 4.182 -5.106 1.00 95.31 289 ARG A N 1
ATOM 2198 C CA . ARG A 1 289 ? -17.374 3.920 -5.847 1.00 95.31 289 ARG A CA 1
ATOM 2199 C C . ARG A 1 289 ? -18.318 5.120 -5.898 1.00 95.31 289 ARG A C 1
ATOM 2201 O O . ARG A 1 289 ? -19.087 5.221 -6.847 1.00 95.31 289 ARG A O 1
ATOM 2208 N N . ARG A 1 290 ? -18.267 6.001 -4.896 1.00 95.50 290 ARG A N 1
ATOM 2209 C CA . ARG A 1 290 ? -19.086 7.224 -4.810 1.00 95.50 290 ARG A CA 1
ATOM 2210 C C . ARG A 1 290 ? -18.428 8.451 -5.433 1.00 95.50 290 ARG A C 1
ATOM 2212 O O . ARG A 1 290 ? -19.087 9.470 -5.573 1.00 95.50 290 ARG A O 1
ATOM 2219 N N . SER A 1 291 ? -17.140 8.368 -5.740 1.00 96.31 291 SER A N 1
ATOM 2220 C CA . SER A 1 291 ? -16.381 9.479 -6.292 1.00 96.31 291 SER A CA 1
ATOM 2221 C C . SER A 1 291 ? -16.743 9.714 -7.760 1.00 96.31 291 SER A C 1
ATOM 2223 O O . SER A 1 291 ? -16.696 8.792 -8.583 1.00 96.31 291 SER A O 1
ATOM 2225 N N . ASP A 1 292 ? -17.056 10.968 -8.086 1.00 96.50 292 ASP A N 1
ATOM 2226 C CA . ASP A 1 292 ? -17.310 11.431 -9.455 1.00 96.50 292 ASP A CA 1
ATOM 2227 C C . ASP A 1 292 ? -16.009 11.726 -10.227 1.00 96.50 292 ASP A C 1
ATOM 2229 O O . ASP A 1 292 ? -16.031 11.955 -11.437 1.00 96.50 292 ASP A O 1
ATOM 2233 N N . GLU A 1 293 ? -14.857 11.675 -9.552 1.00 97.31 293 GLU A N 1
ATOM 2234 C CA . GLU A 1 293 ? -13.538 11.866 -10.156 1.00 97.31 293 GLU A CA 1
ATOM 2235 C C . GLU A 1 293 ? -13.177 10.735 -11.134 1.00 97.31 293 GLU A C 1
ATOM 2237 O O . GLU A 1 293 ? -13.757 9.644 -11.135 1.00 97.31 293 GLU A O 1
ATOM 2242 N N . ALA A 1 294 ? -12.161 10.956 -11.969 1.00 95.12 294 ALA A N 1
ATOM 2243 C CA . ALA A 1 294 ? -11.697 9.979 -12.954 1.00 95.12 294 ALA A CA 1
ATOM 2244 C C . ALA A 1 294 ? -10.196 9.681 -12.834 1.00 95.12 294 ALA A C 1
ATOM 2246 O O . ALA A 1 294 ? -9.414 10.455 -12.279 1.00 95.12 294 ALA A O 1
ATOM 2247 N N . GLY A 1 295 ? -9.787 8.528 -13.373 1.00 95.06 295 GLY A N 1
ATOM 2248 C CA . GLY A 1 295 ? -8.389 8.095 -13.390 1.00 95.06 295 GLY A CA 1
ATOM 2249 C C . GLY A 1 295 ? -7.760 8.077 -11.995 1.00 95.06 295 GLY A C 1
ATOM 2250 O O . GLY A 1 295 ? -8.394 7.683 -11.015 1.00 95.06 295 GLY A O 1
ATOM 2251 N N . VAL A 1 296 ? -6.513 8.544 -11.897 1.00 97.62 296 VAL A N 1
ATOM 2252 C CA . VAL A 1 296 ? -5.785 8.586 -10.621 1.00 97.62 296 VAL A CA 1
ATOM 2253 C C . VAL A 1 296 ? -6.435 9.523 -9.596 1.00 97.62 296 VAL A C 1
ATOM 2255 O O . VAL A 1 296 ? -6.353 9.262 -8.398 1.00 97.62 296 VAL A O 1
ATOM 2258 N N . ARG A 1 297 ? -7.157 10.571 -10.025 1.00 97.88 297 ARG A N 1
ATOM 2259 C CA . ARG A 1 297 ? -7.824 11.498 -9.094 1.00 97.88 297 ARG A CA 1
ATOM 2260 C C . ARG A 1 297 ? -8.930 10.832 -8.293 1.00 97.88 297 ARG A C 1
ATOM 2262 O O . ARG A 1 297 ? -9.091 11.167 -7.126 1.00 97.88 297 ARG A O 1
ATOM 2269 N N . ARG A 1 298 ? -9.590 9.818 -8.857 1.00 98.06 298 ARG A N 1
ATOM 2270 C CA . ARG A 1 298 ? -10.543 8.981 -8.120 1.00 98.06 298 ARG A CA 1
ATOM 2271 C C . ARG A 1 298 ? -9.884 8.228 -6.964 1.00 98.06 298 ARG A C 1
ATOM 2273 O O . ARG A 1 298 ? -10.467 8.130 -5.890 1.00 98.06 298 ARG A O 1
ATOM 2280 N N . LEU A 1 299 ? -8.667 7.713 -7.163 1.00 98.31 299 LEU A N 1
ATOM 2281 C CA . LEU A 1 299 ? -7.895 7.075 -6.089 1.00 98.31 299 LEU A CA 1
ATOM 2282 C C . LEU A 1 299 ? -7.489 8.097 -5.021 1.00 98.31 299 LEU A C 1
ATOM 2284 O O . LEU A 1 299 ? -7.596 7.805 -3.832 1.00 98.31 299 LEU A O 1
ATOM 2288 N N . VAL A 1 300 ? -7.060 9.293 -5.440 1.00 98.50 300 VAL A N 1
ATOM 2289 C CA . VAL A 1 300 ? -6.679 10.373 -4.519 1.00 98.50 300 VAL A CA 1
ATOM 2290 C C . VAL A 1 300 ? -7.861 10.818 -3.662 1.00 98.50 300 VAL A C 1
ATOM 2292 O O . VAL A 1 300 ? -7.718 10.904 -2.443 1.00 98.50 300 VAL A O 1
ATOM 2295 N N . ASP A 1 301 ? -9.015 11.077 -4.274 1.00 98.19 301 ASP A N 1
ATOM 2296 C CA . ASP A 1 301 ? -10.239 11.470 -3.574 1.00 98.19 301 ASP A CA 1
ATOM 2297 C C . ASP A 1 301 ? -10.682 10.390 -2.577 1.00 98.19 301 ASP A C 1
ATOM 2299 O O . ASP A 1 301 ? -10.852 10.661 -1.386 1.00 98.19 301 ASP A O 1
ATOM 2303 N N . ALA A 1 302 ? -10.749 9.135 -3.032 1.00 98.06 302 ALA A N 1
ATOM 2304 C CA . ALA A 1 302 ? -11.140 8.006 -2.198 1.00 98.06 302 ALA A CA 1
ATOM 2305 C C . ALA A 1 302 ? -10.226 7.816 -0.981 1.00 98.06 302 ALA A C 1
ATOM 2307 O O . ALA A 1 302 ? -10.714 7.681 0.144 1.00 98.06 302 ALA A O 1
ATOM 2308 N N . LEU A 1 303 ? -8.905 7.824 -1.197 1.00 98.38 303 LEU A N 1
ATOM 2309 C CA . LEU A 1 303 ? -7.938 7.641 -0.123 1.00 98.38 303 LEU A CA 1
ATOM 2310 C C . LEU A 1 303 ? -7.962 8.831 0.840 1.00 98.38 303 LEU A C 1
ATOM 2312 O O . LEU A 1 303 ? -8.078 8.633 2.044 1.00 98.38 303 LEU A O 1
ATOM 2316 N N . THR A 1 304 ? -7.937 10.064 0.330 1.00 98.00 304 THR A N 1
ATOM 2317 C CA . THR A 1 304 ? -7.952 11.279 1.164 1.00 98.00 304 THR A CA 1
ATOM 2318 C C . THR A 1 304 ? -9.209 11.348 2.031 1.00 98.00 304 THR A C 1
ATOM 2320 O O . THR A 1 304 ? -9.131 11.657 3.220 1.00 98.00 304 THR A O 1
ATOM 2323 N N . SER A 1 305 ? -10.368 11.022 1.454 1.00 97.06 305 SER A N 1
ATOM 2324 C CA . SER A 1 305 ? -11.645 10.964 2.167 1.00 97.06 305 SER A CA 1
ATOM 2325 C C . SER A 1 305 ? -11.625 9.913 3.281 1.00 97.06 305 SER A C 1
ATOM 2327 O O . SER A 1 305 ? -12.016 10.205 4.413 1.00 97.06 305 SER A O 1
ATOM 2329 N N . ALA A 1 306 ? -11.104 8.713 3.001 1.00 97.38 306 ALA A N 1
ATOM 2330 C CA . ALA A 1 306 ? -10.988 7.649 3.994 1.00 97.38 306 ALA A CA 1
ATOM 2331 C C . ALA A 1 306 ? -10.039 8.019 5.150 1.00 97.38 306 ALA A C 1
ATOM 2333 O O . ALA A 1 306 ? -10.406 7.841 6.311 1.00 97.38 306 ALA A O 1
ATOM 2334 N N . LEU A 1 307 ? -8.861 8.578 4.847 1.00 97.19 307 LEU A N 1
ATOM 2335 C CA . LEU A 1 307 ? -7.869 8.993 5.847 1.00 97.19 307 LEU A CA 1
ATOM 2336 C C . LEU A 1 307 ? -8.446 10.038 6.813 1.00 97.19 307 LEU A C 1
ATOM 2338 O O . LEU A 1 307 ? -8.459 9.824 8.025 1.00 97.19 307 LEU A O 1
ATOM 2342 N N . ARG A 1 308 ? -9.027 11.119 6.279 1.00 95.44 308 ARG A N 1
ATOM 2343 C CA . ARG A 1 308 ? -9.659 12.179 7.088 1.00 95.44 308 ARG A CA 1
ATOM 2344 C C . ARG A 1 308 ? -10.803 11.656 7.945 1.00 95.44 308 ARG A C 1
ATOM 2346 O O . ARG A 1 308 ? -11.019 12.111 9.071 1.00 95.44 308 ARG A O 1
ATOM 2353 N N . HIS A 1 309 ? -11.572 10.714 7.407 1.00 95.94 309 HIS A N 1
ATOM 2354 C CA . HIS A 1 309 ? -12.671 10.118 8.144 1.00 95.94 309 HIS A CA 1
ATOM 2355 C C . HIS A 1 309 ? -12.165 9.283 9.329 1.00 95.94 309 HIS A C 1
ATOM 2357 O O . HIS A 1 309 ? -12.683 9.431 10.435 1.00 95.94 309 HIS A O 1
ATOM 2363 N N . VAL A 1 310 ? -11.107 8.485 9.145 1.00 96.06 310 VAL A N 1
ATOM 2364 C CA . VAL A 1 310 ? -10.457 7.751 10.244 1.00 96.06 310 VAL A CA 1
ATOM 2365 C C . VAL A 1 310 ? -9.937 8.706 11.320 1.00 96.06 310 VAL A C 1
ATOM 2367 O O . VAL A 1 310 ? -10.238 8.508 12.496 1.00 96.06 310 VAL A O 1
ATOM 2370 N N . GLU A 1 311 ? -9.241 9.780 10.943 1.00 94.69 311 GLU A N 1
ATOM 2371 C CA . GLU A 1 311 ? -8.775 10.798 11.898 1.00 94.69 311 GLU A CA 1
ATOM 2372 C C . GLU A 1 311 ? -9.933 11.440 12.674 1.00 94.69 311 GLU A C 1
ATOM 2374 O O . GLU A 1 311 ? -9.857 11.633 13.891 1.00 94.69 311 GLU A O 1
ATOM 2379 N N . THR A 1 312 ? -11.041 11.729 11.987 1.00 94.69 312 THR A N 1
ATOM 2380 C CA . THR A 1 312 ? -12.256 12.270 12.605 1.00 94.69 312 THR A CA 1
ATOM 2381 C C . THR A 1 312 ? -12.853 11.287 13.610 1.00 94.69 312 THR A C 1
ATOM 2383 O O . THR A 1 312 ? -13.230 11.692 14.712 1.00 94.69 312 THR A O 1
ATOM 2386 N N . LEU A 1 313 ? -12.907 9.995 13.272 1.00 95.19 313 LEU A N 1
ATOM 2387 C CA . LEU A 1 313 ? -13.378 8.948 14.179 1.00 95.19 313 LEU A CA 1
ATOM 2388 C C . LEU A 1 313 ? -12.472 8.804 15.409 1.00 95.19 313 LEU A C 1
ATOM 2390 O O . LEU A 1 313 ? -12.999 8.702 16.517 1.00 95.19 313 LEU A O 1
ATOM 2394 N N . CYS A 1 314 ? -11.144 8.845 15.244 1.00 95.06 314 CYS A N 1
ATOM 2395 C CA . CYS A 1 314 ? -10.187 8.818 16.359 1.00 95.06 314 CYS A CA 1
ATOM 2396 C C . CYS A 1 314 ? -10.399 10.013 17.296 1.00 95.06 314 CYS A C 1
ATOM 2398 O O . CYS A 1 314 ? -10.561 9.833 18.505 1.00 95.06 314 CYS A O 1
ATOM 2400 N N . ARG A 1 315 ? -10.509 11.228 16.739 1.00 93.38 315 ARG A N 1
ATOM 2401 C CA . ARG A 1 315 ? -10.766 12.453 17.511 1.00 93.38 315 ARG A CA 1
ATOM 2402 C C . ARG A 1 315 ? -12.101 12.389 18.252 1.00 93.38 315 ARG A C 1
ATOM 2404 O O . ARG A 1 315 ? -12.168 12.703 19.436 1.00 93.38 315 ARG A O 1
ATOM 2411 N N . ALA A 1 316 ? -13.161 11.935 17.583 1.00 93.75 316 ALA A N 1
ATOM 2412 C CA . ALA A 1 316 ? -14.493 11.795 18.173 1.00 93.75 316 ALA A CA 1
ATOM 2413 C C . ALA A 1 316 ? -14.586 10.673 19.223 1.00 93.75 316 ALA A C 1
ATOM 2415 O O . ALA A 1 316 ? -15.520 10.657 20.028 1.00 93.75 316 ALA A O 1
ATOM 2416 N N . ALA A 1 317 ? -13.660 9.713 19.202 1.00 94.06 317 ALA A N 1
ATOM 2417 C CA . ALA A 1 317 ? -13.523 8.675 20.220 1.00 94.06 317 ALA A CA 1
ATOM 2418 C C . ALA A 1 317 ? -12.627 9.102 21.399 1.00 94.06 317 ALA A C 1
ATOM 2420 O O . ALA A 1 317 ? -12.558 8.371 22.388 1.00 94.06 317 ALA A O 1
ATOM 2421 N N . GLY A 1 318 ? -11.986 10.275 21.320 1.00 94.12 318 GLY A N 1
ATOM 2422 C CA . GLY A 1 318 ? -11.066 10.772 22.342 1.00 94.12 318 GLY A CA 1
ATOM 2423 C C . GLY A 1 318 ? -9.756 9.986 22.413 1.00 94.12 318 GLY A C 1
ATOM 2424 O O . GLY A 1 318 ? -9.154 9.914 23.481 1.00 94.12 318 GLY A O 1
ATOM 2425 N N . GLU A 1 319 ? -9.338 9.359 21.310 1.00 93.69 319 GLU A N 1
ATOM 2426 C CA . GLU A 1 319 ? -8.050 8.667 21.244 1.00 93.69 319 GLU A CA 1
ATOM 2427 C C . GLU A 1 319 ? -6.906 9.691 21.281 1.00 93.69 319 GLU A C 1
ATOM 2429 O O . GLU A 1 319 ? -6.933 10.697 20.572 1.00 93.69 319 GLU A O 1
ATOM 2434 N N . THR A 1 320 ? -5.919 9.451 22.145 1.00 89.06 320 THR A N 1
ATOM 2435 C CA . THR A 1 320 ? -4.778 10.357 22.363 1.00 89.06 320 THR A CA 1
ATOM 2436 C C . THR A 1 320 ? -3.616 10.082 21.419 1.00 89.06 320 THR A C 1
ATOM 2438 O O . THR A 1 320 ? -2.839 10.986 21.123 1.00 89.06 320 THR A O 1
ATOM 2441 N N . LEU A 1 321 ? -3.489 8.840 20.952 1.00 90.12 321 LEU A N 1
ATOM 2442 C CA . LEU A 1 321 ? -2.521 8.457 19.935 1.00 90.12 321 LEU A CA 1
ATOM 2443 C C . LEU A 1 321 ? -3.043 8.860 18.553 1.00 90.12 321 LEU A C 1
ATOM 2445 O O . LEU A 1 321 ? -4.238 8.740 18.271 1.00 90.12 321 LEU A O 1
ATOM 2449 N N . ALA A 1 322 ? -2.143 9.316 17.687 1.00 92.06 322 ALA A N 1
ATOM 2450 C CA . ALA A 1 322 ? -2.459 9.538 16.284 1.00 92.06 322 ALA A CA 1
ATOM 2451 C C . ALA A 1 322 ? -2.574 8.189 15.551 1.00 92.06 322 ALA A C 1
ATOM 2453 O O . ALA A 1 322 ? -1.809 7.272 15.857 1.00 92.06 322 ALA A O 1
ATOM 2454 N N . PRO A 1 323 ? -3.506 8.030 14.593 1.00 94.25 323 PRO A N 1
ATOM 2455 C CA . PRO A 1 323 ? -3.461 6.902 13.675 1.00 94.25 323 PRO A CA 1
ATOM 2456 C C . PRO A 1 323 ? -2.249 7.034 12.747 1.00 94.25 323 PRO A C 1
ATOM 2458 O O . PRO A 1 323 ? -1.956 8.117 12.242 1.00 94.25 323 PRO A O 1
ATOM 2461 N N . HIS A 1 324 ? -1.576 5.916 12.501 1.00 95.25 324 HIS A N 1
ATOM 2462 C CA . HIS A 1 324 ? -0.501 5.813 11.520 1.00 95.25 324 HIS A CA 1
ATOM 2463 C C . HIS A 1 324 ? -1.098 5.201 10.261 1.00 95.25 324 HIS A C 1
ATOM 2465 O O . HIS A 1 324 ? -1.640 4.103 10.331 1.00 95.25 324 HIS A O 1
ATOM 2471 N N . LEU A 1 325 ? -1.058 5.916 9.138 1.00 96.50 325 LEU A N 1
ATOM 2472 C CA . LEU A 1 325 ? -1.850 5.592 7.953 1.00 96.50 325 LEU A CA 1
ATOM 2473 C C . LEU A 1 325 ? -1.003 5.642 6.676 1.00 96.50 325 LEU A C 1
ATOM 2475 O O . LEU A 1 325 ? -1.335 6.359 5.723 1.00 96.50 325 LEU A O 1
ATOM 2479 N N . ASN A 1 326 ? 0.085 4.862 6.623 1.00 97.81 326 ASN A N 1
ATOM 2480 C CA . ASN A 1 326 ? 0.802 4.653 5.365 1.00 97.81 326 ASN A CA 1
ATOM 2481 C C . ASN A 1 326 ? 0.042 3.617 4.529 1.00 97.81 326 ASN A C 1
ATOM 2483 O O . ASN A 1 326 ? 0.148 2.410 4.757 1.00 97.81 326 ASN A O 1
ATOM 2487 N N . VAL A 1 327 ? -0.763 4.087 3.578 1.00 98.50 327 VAL A N 1
ATOM 2488 C CA . VAL A 1 327 ? -1.675 3.262 2.779 1.00 98.50 327 VAL A CA 1
ATOM 2489 C C . VAL A 1 327 ? -1.298 3.385 1.314 1.00 98.50 327 VAL A C 1
ATOM 2491 O O . VAL A 1 327 ? -1.264 4.489 0.785 1.00 98.50 327 VAL A O 1
ATOM 2494 N N . ALA A 1 328 ? -1.060 2.261 0.643 1.00 98.75 328 ALA A N 1
ATOM 2495 C CA . ALA A 1 328 ? -0.889 2.206 -0.804 1.00 98.75 328 ALA A CA 1
ATOM 2496 C C . ALA A 1 328 ? -2.124 1.578 -1.450 1.00 98.75 328 ALA A C 1
ATOM 2498 O O . ALA A 1 328 ? -2.518 0.478 -1.066 1.00 98.75 328 ALA A O 1
ATOM 2499 N N . VAL A 1 329 ? -2.696 2.246 -2.451 1.00 98.62 329 VAL A N 1
ATOM 2500 C CA . VAL A 1 329 ? -3.792 1.740 -3.286 1.00 98.62 329 VAL A CA 1
ATOM 2501 C C . VAL A 1 329 ? -3.399 1.810 -4.757 1.00 98.62 329 VAL A C 1
ATOM 2503 O O . VAL A 1 329 ? -2.816 2.797 -5.201 1.00 98.62 329 VAL A O 1
ATOM 2506 N N . SER A 1 330 ? -3.717 0.776 -5.530 1.00 98.62 330 SER A N 1
ATOM 2507 C CA . SER A 1 330 ? -3.474 0.753 -6.975 1.00 98.62 330 SER A CA 1
ATOM 2508 C C . SER A 1 330 ? -4.602 0.054 -7.719 1.00 98.62 330 SER A C 1
ATOM 2510 O O . SER A 1 330 ? -5.194 -0.874 -7.175 1.00 98.62 330 SER A O 1
ATOM 2512 N N . ASP A 1 331 ? -4.858 0.487 -8.957 1.00 97.62 331 ASP A N 1
ATOM 2513 C CA . ASP A 1 331 ? -5.732 -0.181 -9.934 1.00 97.62 331 ASP A CA 1
ATOM 2514 C C . ASP A 1 331 ? -4.943 -0.986 -10.993 1.00 97.62 331 ASP A C 1
ATOM 2516 O O . ASP A 1 331 ? -5.475 -1.325 -12.050 1.00 97.62 331 ASP A O 1
ATOM 2520 N N . GLY A 1 332 ? -3.641 -1.200 -10.763 1.00 97.06 332 GLY A N 1
ATOM 2521 C CA . GLY A 1 332 ? -2.718 -1.869 -11.684 1.00 97.06 332 GLY A CA 1
ATOM 2522 C C . GLY A 1 332 ? -2.093 -0.964 -12.744 1.00 97.06 332 GLY A C 1
ATOM 2523 O O . GLY A 1 332 ? -1.129 -1.367 -13.394 1.00 97.06 332 GLY A O 1
ATOM 2524 N N . ARG A 1 333 ? -2.596 0.265 -12.913 1.00 94.81 333 ARG A N 1
ATOM 2525 C CA . ARG A 1 333 ? -2.071 1.248 -13.881 1.00 94.81 333 ARG A CA 1
ATOM 2526 C C . ARG A 1 333 ? -1.615 2.535 -13.214 1.00 94.81 333 ARG A C 1
ATOM 2528 O O . ARG A 1 333 ? -0.629 3.129 -13.626 1.00 94.81 333 ARG A O 1
ATOM 2535 N N . SER A 1 334 ? -2.366 2.978 -12.218 1.00 97.31 334 SER A N 1
ATOM 2536 C CA . SER A 1 334 ? -2.086 4.125 -11.368 1.00 97.31 334 SER A CA 1
ATOM 2537 C C . SER A 1 334 ? -2.008 3.664 -9.919 1.00 97.31 334 SER A C 1
ATOM 2539 O O . SER A 1 334 ? -2.512 2.596 -9.549 1.00 97.31 334 SER A O 1
ATOM 2541 N N . ALA A 1 335 ? -1.389 4.476 -9.076 1.00 98.56 335 ALA A N 1
ATOM 2542 C CA . ALA A 1 335 ? -1.340 4.212 -7.651 1.00 98.56 335 ALA A CA 1
ATOM 2543 C C . ALA A 1 335 ? -1.288 5.505 -6.843 1.00 98.56 335 ALA A C 1
ATOM 2545 O O . ALA A 1 335 ? -0.828 6.537 -7.326 1.00 98.56 335 ALA A O 1
ATOM 2546 N N . VAL A 1 336 ? -1.759 5.435 -5.604 1.00 98.75 336 VAL A N 1
ATOM 2547 C CA . VAL A 1 336 ? -1.642 6.514 -4.625 1.00 98.75 336 VAL A CA 1
ATOM 2548 C C . VAL A 1 336 ? -1.136 5.912 -3.326 1.00 98.75 336 VAL A C 1
ATOM 2550 O O . VAL A 1 336 ? -1.653 4.886 -2.881 1.00 98.75 336 VAL A O 1
ATOM 2553 N N . VAL A 1 337 ? -0.122 6.533 -2.729 1.00 98.81 337 VAL A N 1
ATOM 2554 C CA . VAL A 1 337 ? 0.438 6.109 -1.444 1.00 98.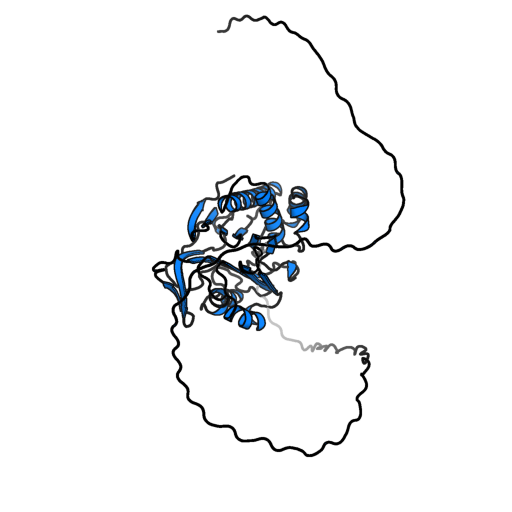81 337 VAL A CA 1
ATOM 2555 C C . VAL A 1 337 ? 0.443 7.273 -0.471 1.00 98.81 337 VAL A C 1
ATOM 2557 O O . VAL A 1 337 ? 1.001 8.317 -0.785 1.00 98.81 337 VAL A O 1
ATOM 2560 N N . SER A 1 338 ? -0.151 7.112 0.706 1.00 98.56 338 SER A N 1
ATOM 2561 C CA . SER A 1 338 ? -0.089 8.115 1.767 1.00 98.56 338 SER A CA 1
ATOM 2562 C C . SER A 1 338 ? 1.098 7.887 2.692 1.00 98.56 338 SER A C 1
ATOM 2564 O O . SER A 1 338 ? 1.438 6.749 3.012 1.00 98.56 338 SER A O 1
ATOM 2566 N N . ARG A 1 339 ? 1.674 8.987 3.179 1.00 97.94 339 ARG A N 1
ATOM 2567 C CA . ARG A 1 339 ? 2.379 9.043 4.458 1.00 97.94 339 ARG A CA 1
ATOM 2568 C C . ARG A 1 339 ? 1.584 9.963 5.372 1.00 97.94 339 ARG A C 1
ATOM 2570 O O . ARG A 1 339 ? 1.615 11.174 5.175 1.00 97.94 339 ARG A O 1
ATOM 2577 N N . CYS A 1 340 ? 0.827 9.414 6.314 1.00 95.81 340 CYS A N 1
ATOM 2578 C CA . CYS A 1 340 ? -0.142 10.187 7.092 1.00 95.81 340 CYS A CA 1
ATOM 2579 C C . CYS A 1 340 ? -0.086 9.803 8.571 1.00 95.81 340 CYS A C 1
ATOM 2581 O O . CYS A 1 340 ? -0.204 8.628 8.916 1.00 95.81 340 CYS A O 1
ATOM 2583 N N . CYS A 1 341 ? 0.140 10.806 9.417 1.00 94.44 341 CYS A N 1
ATOM 2584 C CA . CYS A 1 341 ? 0.095 10.698 10.868 1.00 94.44 341 CYS A CA 1
ATOM 2585 C C . CYS A 1 341 ? -0.070 12.106 11.450 1.00 94.44 341 CYS A C 1
ATOM 2587 O O . CYS A 1 341 ? 0.680 13.020 11.097 1.00 94.44 341 CYS A O 1
ATOM 2589 N N . ALA A 1 342 ? -1.033 12.278 12.356 1.00 88.69 342 ALA A N 1
ATOM 2590 C CA . ALA A 1 342 ? -1.257 13.560 13.024 1.00 88.69 342 ALA A CA 1
ATOM 2591 C C . ALA A 1 342 ? -0.112 13.945 13.984 1.00 88.69 342 ALA A C 1
ATOM 2593 O O . ALA A 1 342 ? 0.051 15.122 14.297 1.00 88.69 342 ALA A O 1
ATOM 2594 N N . ASP A 1 343 ? 0.686 12.971 14.433 1.00 90.38 343 ASP A N 1
ATOM 2595 C CA . ASP A 1 343 ? 1.924 13.193 15.180 1.00 90.38 343 ASP A CA 1
ATOM 2596 C C . ASP A 1 343 ? 3.127 13.041 14.236 1.00 90.38 343 ASP A C 1
ATOM 2598 O O . ASP A 1 343 ? 3.624 11.939 13.986 1.00 90.38 343 ASP A O 1
ATOM 2602 N N . GLU A 1 344 ? 3.594 14.161 13.676 1.00 88.31 344 GLU A N 1
ATOM 2603 C CA . GLU A 1 344 ? 4.671 14.153 12.679 1.00 88.31 344 GLU A CA 1
ATOM 2604 C C . GLU A 1 344 ? 5.985 13.568 13.205 1.00 88.31 344 GLU A C 1
ATOM 2606 O O . GLU A 1 344 ? 6.738 12.965 12.435 1.00 88.31 344 GLU A O 1
ATOM 2611 N N . ALA A 1 345 ? 6.252 13.706 14.508 1.00 88.12 345 ALA A N 1
ATOM 2612 C CA . ALA A 1 345 ? 7.469 13.197 15.131 1.00 88.12 345 ALA A CA 1
ATOM 2613 C C . ALA A 1 345 ? 7.498 11.662 15.179 1.00 88.12 345 ALA A C 1
ATOM 2615 O O . ALA A 1 345 ? 8.577 11.075 15.225 1.00 88.12 345 ALA A O 1
ATOM 2616 N N . ARG A 1 346 ? 6.325 11.019 15.129 1.00 88.69 346 ARG A N 1
ATOM 2617 C CA . ARG A 1 346 ? 6.158 9.559 15.188 1.00 88.69 346 ARG A CA 1
ATOM 2618 C C . ARG A 1 346 ? 5.752 8.942 13.852 1.00 88.69 346 ARG A C 1
ATOM 2620 O O . ARG A 1 346 ? 5.548 7.737 13.766 1.00 88.69 346 ARG A O 1
ATOM 2627 N N . ALA A 1 347 ? 5.627 9.745 12.798 1.00 92.12 347 ALA A N 1
ATOM 2628 C CA . ALA A 1 347 ? 5.191 9.272 11.492 1.00 92.12 347 ALA A CA 1
ATOM 2629 C C . ALA A 1 347 ? 6.169 8.251 10.886 1.00 92.12 347 ALA A C 1
ATOM 2631 O O . ALA A 1 347 ? 7.329 8.587 10.608 1.00 92.12 347 ALA A O 1
ATOM 2632 N N . ASP A 1 348 ? 5.671 7.053 10.564 1.00 93.62 348 ASP A N 1
ATOM 2633 C CA . ASP A 1 348 ? 6.448 5.998 9.909 1.00 93.62 348 ASP A CA 1
ATOM 2634 C C . ASP A 1 348 ? 7.148 6.481 8.645 1.00 93.62 348 ASP A C 1
ATOM 2636 O O . ASP A 1 348 ? 6.625 7.302 7.881 1.00 93.62 348 ASP A O 1
ATOM 2640 N N . SER A 1 349 ? 8.324 5.918 8.392 1.00 96.31 349 SER A N 1
ATOM 2641 C CA . SER A 1 349 ? 9.074 6.134 7.164 1.00 96.31 349 SER A CA 1
ATOM 2642 C C . SER A 1 349 ? 8.285 5.731 5.913 1.00 96.31 349 SER A C 1
ATOM 2644 O O . SER A 1 349 ? 7.534 4.749 5.880 1.00 96.31 349 SER A O 1
ATOM 2646 N N . LEU A 1 350 ? 8.470 6.533 4.866 1.00 98.12 350 LEU A N 1
ATOM 2647 C CA . LEU A 1 350 ? 8.052 6.236 3.507 1.00 98.12 350 LEU A CA 1
ATOM 2648 C C . LEU A 1 350 ? 9.005 6.956 2.556 1.00 98.12 350 LEU A C 1
ATOM 2650 O O . LEU A 1 350 ? 9.290 8.143 2.738 1.00 98.12 350 LEU A O 1
ATOM 2654 N N . TYR A 1 351 ? 9.471 6.241 1.546 1.00 98.25 351 TYR A N 1
ATOM 2655 C CA . TYR A 1 351 ? 10.407 6.732 0.550 1.00 98.25 351 TYR A CA 1
ATOM 2656 C C . TYR A 1 351 ? 9.856 6.491 -0.851 1.00 98.25 351 TYR A C 1
ATOM 2658 O O . TYR A 1 351 ? 9.161 5.502 -1.091 1.00 98.25 351 TYR A O 1
ATOM 2666 N N . VAL A 1 352 ? 10.184 7.384 -1.779 1.00 97.62 352 VAL A N 1
ATOM 2667 C CA . VAL A 1 352 ? 9.866 7.266 -3.203 1.00 97.62 352 VAL A CA 1
ATOM 2668 C C . VAL A 1 352 ? 11.151 7.324 -4.019 1.00 97.62 352 VAL A C 1
ATOM 2670 O O . VAL A 1 352 ? 12.055 8.090 -3.709 1.00 97.62 352 VAL A O 1
ATOM 2673 N N . HIS A 1 353 ? 11.227 6.523 -5.075 1.00 94.12 353 HIS A N 1
ATOM 2674 C CA . HIS A 1 353 ? 12.286 6.600 -6.071 1.00 94.12 353 HIS A CA 1
ATOM 2675 C C . HIS A 1 353 ? 11.664 6.495 -7.460 1.00 94.12 353 HIS A C 1
ATOM 2677 O O . HIS A 1 353 ? 10.928 5.551 -7.743 1.00 94.12 353 HIS A O 1
ATOM 2683 N N . SER A 1 354 ? 11.929 7.462 -8.341 1.00 90.50 354 SER A N 1
ATOM 2684 C CA . SER A 1 354 ? 11.278 7.523 -9.657 1.00 90.50 354 SER A CA 1
ATOM 2685 C C . SER A 1 354 ? 12.223 7.892 -10.807 1.00 90.50 354 SER A C 1
ATOM 2687 O O . SER A 1 354 ? 13.392 8.211 -10.590 1.00 90.50 354 SER A O 1
ATOM 2689 N N . GLY A 1 355 ? 11.707 7.833 -12.041 1.00 67.06 355 GLY A N 1
ATOM 2690 C CA . GLY A 1 355 ? 12.276 8.524 -13.207 1.00 67.06 355 GLY A CA 1
ATOM 2691 C C . GLY A 1 355 ? 13.274 7.733 -14.058 1.00 67.06 355 GLY A C 1
ATOM 2692 O O . GLY A 1 355 ? 13.904 8.311 -14.939 1.00 67.06 355 GLY A O 1
ATOM 2693 N N . ARG A 1 356 ? 13.447 6.431 -13.803 1.00 74.56 356 ARG A N 1
ATOM 2694 C CA . ARG A 1 356 ? 14.521 5.602 -14.384 1.00 74.56 356 ARG A CA 1
ATOM 2695 C C . ARG A 1 356 ? 14.132 4.125 -14.495 1.00 74.56 356 ARG A C 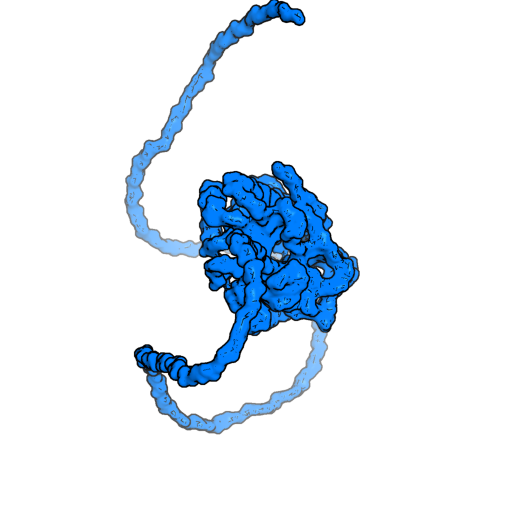1
ATOM 2697 O O . ARG A 1 356 ? 13.132 3.726 -13.912 1.00 74.56 356 ARG A O 1
ATOM 2704 N N . THR A 1 357 ? 14.878 3.313 -15.242 1.00 80.25 357 THR A N 1
ATOM 2705 C CA . THR A 1 357 ? 14.681 1.852 -15.268 1.00 80.25 357 THR A CA 1
ATOM 2706 C C . THR A 1 357 ? 15.283 1.241 -14.008 1.00 80.25 357 THR A C 1
ATOM 2708 O O . THR A 1 357 ? 16.446 1.490 -13.690 1.00 80.25 357 THR A O 1
ATOM 2711 N N . TYR A 1 358 ? 14.507 0.420 -13.301 1.00 84.38 358 TYR A N 1
ATOM 2712 C CA . TYR A 1 358 ? 14.988 -0.281 -12.115 1.00 84.38 358 TYR A CA 1
ATOM 2713 C C . TYR A 1 358 ? 15.725 -1.561 -12.504 1.00 84.38 358 TYR A C 1
ATOM 2715 O O . TYR A 1 358 ? 15.177 -2.426 -13.189 1.00 84.38 358 TYR A O 1
ATOM 2723 N N . THR A 1 359 ? 16.965 -1.684 -12.048 1.00 84.50 359 THR A N 1
ATOM 2724 C CA . THR A 1 359 ? 17.825 -2.848 -12.280 1.00 84.50 359 THR A CA 1
ATOM 2725 C C . THR A 1 359 ? 18.409 -3.316 -10.961 1.00 84.50 359 THR A C 1
ATOM 2727 O O . THR A 1 359 ? 18.555 -2.524 -10.032 1.00 84.50 359 THR A O 1
ATOM 2730 N N . CYS A 1 360 ? 18.721 -4.604 -10.862 1.00 84.00 360 CYS A N 1
ATOM 2731 C CA . CYS A 1 360 ? 19.382 -5.156 -9.695 1.00 84.00 360 CYS A CA 1
ATOM 2732 C C . CYS A 1 360 ? 20.271 -6.324 -10.105 1.00 84.00 360 CYS A C 1
ATOM 2734 O O . CYS A 1 360 ? 19.777 -7.375 -10.523 1.00 84.00 360 CYS A O 1
ATOM 2736 N N . GLU A 1 361 ? 21.577 -6.107 -9.992 1.00 83.69 361 GLU A N 1
ATOM 2737 C CA . GLU A 1 361 ? 22.633 -7.056 -10.341 1.00 83.69 361 GLU A CA 1
ATOM 2738 C C . GLU A 1 361 ? 23.486 -7.291 -9.095 1.00 83.69 361 GLU A C 1
ATOM 2740 O O . GLU A 1 361 ? 23.883 -6.336 -8.428 1.00 83.69 361 GLU A O 1
ATOM 2745 N N . ASP A 1 362 ? 23.692 -8.559 -8.731 1.00 82.00 362 ASP A N 1
ATOM 2746 C CA . ASP A 1 362 ? 24.450 -8.970 -7.537 1.00 82.00 362 ASP A CA 1
ATOM 2747 C C . ASP A 1 362 ? 24.038 -8.236 -6.243 1.00 82.00 362 ASP A C 1
ATOM 2749 O O . ASP A 1 362 ? 24.859 -7.861 -5.409 1.00 82.00 362 ASP A O 1
ATOM 2753 N N . GLY A 1 363 ? 22.731 -7.998 -6.091 1.00 78.62 363 GLY A N 1
ATOM 2754 C CA . GLY A 1 363 ? 22.126 -7.308 -4.944 1.00 78.62 363 GLY A CA 1
ATOM 2755 C C . GLY A 1 363 ? 22.254 -5.785 -4.950 1.00 78.62 363 GLY A C 1
ATOM 2756 O O . GLY A 1 363 ? 21.601 -5.101 -4.157 1.00 78.62 363 GLY A O 1
ATOM 2757 N N . VAL A 1 364 ? 23.016 -5.234 -5.892 1.00 83.12 364 VAL A N 1
ATOM 2758 C CA . VAL A 1 364 ? 23.151 -3.796 -6.093 1.00 83.12 364 VAL A CA 1
ATOM 2759 C C . VAL A 1 364 ? 22.031 -3.324 -7.004 1.00 83.12 364 VAL A C 1
ATOM 2761 O O . VAL A 1 364 ? 22.091 -3.465 -8.227 1.00 83.12 364 VAL A O 1
ATOM 2764 N N . CYS A 1 365 ? 20.995 -2.749 -6.400 1.00 84.75 365 CYS A N 1
ATOM 2765 C CA . CYS A 1 365 ? 19.894 -2.191 -7.165 1.00 84.75 365 CYS A CA 1
ATOM 2766 C C . CYS A 1 365 ? 20.111 -0.712 -7.466 1.00 84.75 365 CYS A C 1
ATOM 2768 O O . CYS A 1 365 ? 20.405 0.077 -6.564 1.00 84.75 365 CYS A O 1
ATOM 2770 N N . ARG A 1 366 ? 19.941 -0.354 -8.739 1.00 80.19 366 ARG A N 1
ATOM 2771 C CA . ARG A 1 366 ? 20.141 0.996 -9.258 1.00 80.19 366 ARG A CA 1
ATOM 2772 C C . ARG A 1 366 ? 19.004 1.402 -10.166 1.00 80.19 366 ARG A C 1
ATOM 2774 O O . ARG A 1 366 ? 18.438 0.590 -10.903 1.00 80.19 366 ARG A O 1
ATOM 2781 N N . MET A 1 367 ? 18.753 2.697 -10.162 1.00 77.38 367 MET A N 1
ATOM 2782 C CA . MET A 1 367 ? 17.879 3.348 -11.118 1.00 77.38 367 MET A CA 1
ATOM 2783 C C . MET A 1 367 ? 18.747 3.948 -12.229 1.00 77.38 367 MET A C 1
ATOM 2785 O O . MET A 1 367 ? 19.453 4.939 -12.022 1.00 77.38 367 MET A O 1
ATOM 2789 N N . VAL A 1 368 ? 18.724 3.319 -13.408 1.00 79.12 368 VAL A N 1
ATOM 2790 C CA . VAL A 1 368 ? 19.534 3.688 -14.587 1.00 79.12 368 VAL A CA 1
ATOM 2791 C C . VAL A 1 368 ? 18.708 4.465 -15.612 1.00 79.12 368 VAL A C 1
ATOM 2793 O O . VAL A 1 368 ? 17.486 4.338 -15.638 1.00 79.12 368 VAL A O 1
ATOM 2796 N N . ASP A 1 369 ? 19.358 5.293 -16.436 1.00 70.25 369 ASP A N 1
ATOM 2797 C CA . ASP A 1 369 ? 18.692 6.117 -17.460 1.00 70.25 369 ASP A CA 1
ATOM 2798 C C . ASP A 1 369 ? 17.626 5.298 -18.222 1.00 70.25 369 ASP A C 1
ATOM 2800 O O . ASP A 1 369 ? 17.940 4.226 -18.754 1.00 70.25 369 ASP A O 1
ATOM 2804 N N . PRO A 1 370 ? 16.354 5.746 -18.238 1.00 66.31 370 PRO A N 1
ATOM 2805 C CA . PRO A 1 370 ? 15.272 4.982 -18.841 1.00 66.31 370 PRO A CA 1
ATOM 2806 C C . PRO A 1 370 ? 15.374 4.903 -20.371 1.00 66.31 370 PRO A C 1
ATOM 2808 O O . PRO A 1 370 ? 14.612 4.147 -20.988 1.00 66.31 370 PRO A O 1
ATOM 2811 N N . GLY A 1 371 ? 16.274 5.672 -20.999 1.00 69.88 371 GLY A N 1
ATOM 2812 C CA . GLY A 1 371 ? 16.394 5.780 -22.445 1.00 69.88 371 GLY A CA 1
ATOM 2813 C C . GLY A 1 371 ? 15.094 6.304 -23.055 1.00 69.88 371 GLY A C 1
ATOM 2814 O O . GLY A 1 371 ? 14.740 7.466 -22.889 1.00 69.88 371 GLY A O 1
ATOM 2815 N N . ARG A 1 372 ? 14.365 5.436 -23.771 1.00 62.62 372 ARG A N 1
ATOM 2816 C CA . ARG A 1 372 ? 13.043 5.748 -24.356 1.00 62.62 372 ARG A CA 1
ATOM 2817 C C . ARG A 1 372 ? 11.851 5.301 -23.495 1.00 62.62 372 ARG A C 1
ATOM 2819 O O . ARG A 1 372 ? 10.715 5.546 -23.893 1.00 62.62 372 ARG A O 1
ATOM 2826 N N . SER A 1 373 ? 12.072 4.603 -22.377 1.00 66.19 373 SER A N 1
ATOM 2827 C CA . SER A 1 373 ? 10.980 4.154 -21.499 1.00 66.19 373 SER A CA 1
ATOM 2828 C C . SER A 1 373 ? 10.453 5.309 -20.641 1.00 66.19 373 SER A C 1
ATOM 2830 O O . SER A 1 373 ? 11.153 6.295 -20.424 1.00 66.19 373 SER A O 1
ATOM 2832 N N . THR A 1 374 ? 9.226 5.200 -20.116 1.00 67.75 374 THR A N 1
ATOM 2833 C CA . THR A 1 374 ? 8.672 6.241 -19.221 1.00 67.75 374 THR A CA 1
ATOM 2834 C C . THR A 1 374 ? 9.040 6.015 -17.746 1.00 67.75 374 THR A C 1
ATOM 2836 O O . THR A 1 374 ? 8.341 6.482 -16.853 1.00 67.75 374 THR A O 1
ATOM 2839 N N . GLY A 1 375 ? 10.156 5.311 -17.500 1.00 82.44 375 GLY A N 1
ATOM 2840 C CA . GLY A 1 375 ? 10.732 5.057 -16.179 1.00 82.44 375 GLY A CA 1
ATOM 2841 C C . GLY A 1 375 ? 9.936 4.074 -15.319 1.00 82.44 375 GLY A C 1
ATOM 2842 O O . GLY A 1 375 ? 8.955 3.472 -15.749 1.00 82.44 375 GLY A O 1
ATOM 2843 N N . ALA A 1 376 ? 10.388 3.906 -14.085 1.00 91.56 376 ALA A N 1
ATOM 2844 C CA . ALA A 1 376 ? 9.727 3.159 -13.033 1.00 91.56 376 ALA A CA 1
ATOM 2845 C C . ALA A 1 376 ? 9.578 4.036 -11.790 1.00 91.56 376 ALA A C 1
ATOM 2847 O O . ALA A 1 376 ? 10.292 5.028 -11.616 1.00 91.56 376 ALA A O 1
ATOM 2848 N N . VAL A 1 377 ? 8.651 3.644 -10.926 1.00 95.62 377 VAL A N 1
ATOM 2849 C CA . VAL A 1 377 ? 8.397 4.273 -9.638 1.00 95.62 377 VAL A CA 1
ATOM 2850 C C . VAL A 1 377 ? 8.360 3.186 -8.578 1.00 95.62 377 VAL A C 1
ATOM 2852 O O . VAL A 1 377 ? 7.604 2.221 -8.697 1.00 95.62 377 VAL A O 1
ATOM 2855 N N . LEU A 1 378 ? 9.175 3.358 -7.545 1.00 97.12 378 LEU A N 1
ATOM 2856 C CA . LEU A 1 378 ? 9.130 2.578 -6.321 1.00 97.12 378 LEU A CA 1
ATOM 2857 C C . LEU A 1 378 ? 8.647 3.468 -5.186 1.00 97.12 378 LEU A C 1
ATOM 2859 O O . LEU A 1 378 ? 9.107 4.598 -5.042 1.00 97.12 378 LEU A O 1
ATOM 2863 N N . VAL A 1 379 ? 7.755 2.938 -4.358 1.00 98.44 379 VAL A N 1
ATOM 2864 C CA . VAL A 1 379 ? 7.406 3.534 -3.068 1.00 98.44 379 VAL A CA 1
ATOM 2865 C C . VAL A 1 379 ? 7.572 2.462 -2.010 1.00 98.44 379 VAL A C 1
ATOM 2867 O O . VAL A 1 379 ? 6.947 1.408 -2.107 1.00 98.44 379 VAL A O 1
ATOM 2870 N N . ALA A 1 380 ? 8.420 2.698 -1.020 1.00 98.25 380 ALA A N 1
ATOM 2871 C CA . ALA A 1 380 ? 8.769 1.690 -0.031 1.00 98.25 380 ALA A CA 1
ATOM 2872 C C . ALA A 1 380 ? 8.800 2.268 1.378 1.00 98.25 380 ALA A C 1
ATOM 2874 O O . ALA A 1 380 ? 9.088 3.443 1.592 1.00 98.25 380 ALA A O 1
ATOM 2875 N N . SER A 1 381 ? 8.523 1.406 2.349 1.00 97.44 381 SER A N 1
ATOM 2876 C CA . SER A 1 381 ? 8.703 1.700 3.765 1.00 97.44 381 SER A CA 1
ATOM 2877 C C . SER A 1 381 ? 10.150 2.081 4.099 1.00 97.44 381 SER A C 1
ATOM 2879 O O . SER A 1 381 ? 10.375 3.021 4.851 1.00 97.44 381 SER A O 1
ATOM 2881 N N . GLU A 1 382 ? 11.124 1.387 3.508 1.00 95.69 382 GLU A N 1
ATOM 2882 C CA . GLU A 1 382 ? 12.554 1.703 3.598 1.00 95.69 382 GLU A CA 1
ATOM 2883 C C . GLU A 1 382 ? 13.205 1.532 2.215 1.00 95.69 382 GLU A C 1
ATOM 2885 O O . GLU A 1 382 ? 12.757 0.665 1.451 1.00 95.69 382 GLU A O 1
ATOM 2890 N N . PRO A 1 383 ? 14.259 2.302 1.884 1.00 95.69 383 PRO A N 1
ATOM 2891 C CA . PRO A 1 383 ? 14.980 2.169 0.620 1.00 95.69 383 PRO A CA 1
ATOM 2892 C C . PRO A 1 383 ? 15.479 0.741 0.392 1.00 95.69 383 PRO A C 1
ATOM 2894 O O . PRO A 1 383 ? 16.129 0.169 1.257 1.00 95.69 383 PRO A O 1
ATOM 2897 N N . LEU A 1 384 ? 15.226 0.150 -0.779 1.00 93.81 384 LEU A N 1
ATOM 2898 C CA . LEU A 1 384 ? 15.686 -1.223 -1.068 1.00 93.81 384 LEU A CA 1
ATOM 2899 C C . LEU A 1 384 ? 17.202 -1.323 -1.325 1.00 93.81 384 LEU A C 1
ATOM 2901 O O . LEU A 1 384 ? 17.763 -2.421 -1.366 1.00 93.81 384 LEU A O 1
ATOM 2905 N N . SER A 1 385 ? 17.856 -0.184 -1.540 1.00 90.75 385 SER A N 1
ATOM 2906 C CA . SER A 1 385 ? 19.285 -0.048 -1.809 1.00 90.75 385 SER A CA 1
ATOM 2907 C C . SER A 1 385 ? 19.779 1.326 -1.363 1.00 90.75 385 SER A C 1
ATOM 2909 O O . SER A 1 385 ? 18.979 2.232 -1.138 1.00 90.75 385 SER A O 1
ATOM 2911 N N . ASP A 1 386 ? 21.099 1.491 -1.315 1.00 88.50 386 ASP A N 1
ATOM 2912 C CA . ASP A 1 386 ? 21.756 2.768 -1.013 1.00 88.50 386 ASP A CA 1
ATOM 2913 C C . ASP A 1 386 ? 21.848 3.697 -2.250 1.00 88.50 386 ASP A C 1
ATOM 2915 O O . ASP A 1 386 ? 22.716 4.569 -2.315 1.00 88.50 386 ASP A O 1
ATOM 2919 N N . ASP A 1 387 ? 21.002 3.496 -3.273 1.00 88.56 387 ASP A N 1
ATOM 2920 C CA . ASP A 1 387 ? 20.944 4.401 -4.430 1.00 88.56 387 ASP A CA 1
ATOM 2921 C C . ASP A 1 387 ? 20.537 5.812 -3.956 1.00 88.56 387 ASP A C 1
ATOM 2923 O O . ASP A 1 387 ? 19.579 5.950 -3.194 1.00 88.56 387 ASP A O 1
ATOM 2927 N N . PRO A 1 388 ? 21.237 6.882 -4.365 1.00 86.62 388 PRO A N 1
ATOM 2928 C CA . PRO A 1 388 ? 20.967 8.223 -3.852 1.00 86.62 388 PRO A CA 1
ATOM 2929 C C . PRO A 1 388 ? 19.624 8.815 -4.311 1.00 86.62 388 PRO A C 1
ATOM 2931 O O . PRO A 1 388 ? 19.266 9.889 -3.841 1.00 86.62 388 PRO A O 1
ATOM 2934 N N . GLY A 1 389 ? 18.894 8.178 -5.235 1.00 88.75 389 GLY A N 1
ATOM 2935 C CA . GLY A 1 389 ? 17.620 8.691 -5.749 1.00 88.75 389 GLY A CA 1
ATOM 2936 C C . GLY A 1 389 ? 16.384 8.396 -4.890 1.00 88.75 389 GLY A C 1
ATOM 2937 O O . GLY A 1 389 ? 15.269 8.659 -5.343 1.00 88.75 389 GLY A O 1
ATOM 2938 N N . TRP A 1 390 ? 16.549 7.833 -3.688 1.00 94.25 390 TRP A N 1
ATOM 2939 C CA . TRP A 1 390 ? 15.457 7.661 -2.728 1.00 94.25 390 TRP A CA 1
ATOM 2940 C C . TRP A 1 390 ? 15.175 8.961 -1.967 1.00 94.25 390 TRP A C 1
ATOM 2942 O O . TRP A 1 390 ? 15.953 9.378 -1.112 1.00 94.25 390 TRP A O 1
ATOM 2952 N N . ASP A 1 391 ? 14.005 9.544 -2.207 1.00 96.06 391 ASP A N 1
ATOM 2953 C CA . ASP A 1 391 ? 13.522 10.722 -1.493 1.00 96.06 391 ASP A CA 1
ATOM 2954 C C . ASP A 1 391 ? 12.561 10.319 -0.373 1.00 96.06 391 ASP A C 1
ATOM 2956 O O . ASP A 1 391 ? 11.618 9.546 -0.578 1.00 96.06 391 ASP A O 1
ATOM 2960 N N . ARG A 1 392 ? 12.760 10.867 0.831 1.00 97.38 392 ARG A N 1
ATOM 2961 C CA . ARG A 1 392 ? 11.817 10.672 1.939 1.00 97.38 392 ARG A CA 1
ATOM 2962 C C . ARG A 1 392 ? 10.552 11.482 1.676 1.00 97.38 392 ARG A C 1
ATOM 2964 O O . ARG A 1 392 ? 10.606 12.701 1.531 1.00 97.38 392 ARG A O 1
ATOM 2971 N N . VAL A 1 393 ? 9.403 10.817 1.672 1.00 98.38 393 VAL A N 1
ATOM 2972 C CA . VAL A 1 393 ? 8.106 11.475 1.477 1.00 98.38 393 VAL A CA 1
ATOM 2973 C C . VAL A 1 393 ? 7.803 12.337 2.709 1.00 98.38 393 VAL A C 1
ATOM 2975 O O . VAL A 1 393 ? 7.924 11.827 3.828 1.00 98.38 393 VAL A O 1
ATOM 2978 N N . PRO A 1 394 ? 7.415 13.617 2.573 1.00 97.88 394 PRO A N 1
ATOM 2979 C CA . PRO A 1 394 ? 7.027 14.440 3.719 1.00 97.88 394 PRO A CA 1
ATOM 2980 C C . PRO A 1 394 ? 5.821 13.854 4.470 1.00 97.88 394 PRO A C 1
ATOM 2982 O O . PRO A 1 394 ? 5.022 13.109 3.904 1.00 97.88 394 PRO A O 1
ATOM 2985 N N . VAL A 1 395 ? 5.685 14.160 5.763 1.00 96.94 395 VAL A N 1
ATOM 2986 C CA . VAL A 1 395 ? 4.506 13.724 6.532 1.00 96.94 395 VAL A CA 1
ATOM 2987 C C . VAL A 1 395 ? 3.261 14.434 5.996 1.00 96.94 395 VAL A C 1
ATOM 2989 O O . VAL A 1 395 ? 3.338 15.563 5.512 1.00 96.94 395 VAL A O 1
ATOM 2992 N N . ASN A 1 396 ? 2.117 13.758 6.051 1.00 97.19 396 ASN A N 1
ATOM 2993 C CA . ASN A 1 396 ? 0.824 14.239 5.571 1.00 97.19 396 ASN A CA 1
ATOM 2994 C C . ASN A 1 396 ? 0.838 14.588 4.078 1.00 97.19 396 ASN A C 1
ATOM 2996 O O . ASN A 1 396 ? 0.283 15.599 3.656 1.00 97.19 396 ASN A O 1
ATOM 3000 N N . HIS A 1 397 ? 1.483 13.735 3.279 1.00 98.25 397 HIS A N 1
ATOM 3001 C CA . HIS A 1 397 ? 1.528 13.838 1.821 1.00 98.25 397 HIS A CA 1
ATOM 3002 C C . HIS A 1 397 ? 1.115 12.526 1.146 1.00 98.25 397 HIS A C 1
ATOM 3004 O O . HIS A 1 397 ? 1.207 11.435 1.717 1.00 98.25 397 HIS A O 1
ATOM 3010 N N . LEU A 1 398 ? 0.668 12.652 -0.099 1.00 98.62 398 LEU A N 1
ATOM 3011 C CA . LEU A 1 398 ? 0.403 11.572 -1.033 1.00 98.62 398 LEU A CA 1
ATOM 3012 C C . LEU A 1 398 ? 1.498 11.536 -2.090 1.00 98.62 398 LEU A C 1
ATOM 3014 O O . LEU A 1 398 ? 1.838 12.566 -2.663 1.00 98.62 398 LEU A O 1
ATOM 3018 N N . VAL A 1 399 ? 1.982 10.344 -2.411 1.00 98.69 399 VAL A N 1
ATOM 3019 C CA . VAL A 1 399 ? 2.663 10.062 -3.673 1.00 98.69 399 VAL A CA 1
ATOM 3020 C C . VAL A 1 399 ? 1.602 9.606 -4.663 1.00 98.69 399 VAL A C 1
ATOM 3022 O O . VAL A 1 399 ? 0.954 8.581 -4.449 1.00 98.69 399 VAL A O 1
ATOM 3025 N N . VAL A 1 400 ? 1.414 10.361 -5.737 1.00 98.56 400 VAL A N 1
ATOM 3026 C CA . VAL A 1 400 ? 0.433 10.085 -6.787 1.00 98.56 400 VAL A CA 1
ATOM 3027 C C . VAL A 1 400 ? 1.180 9.633 -8.034 1.00 98.56 400 VAL A C 1
ATOM 3029 O O . VAL A 1 400 ? 2.010 10.361 -8.571 1.00 98.56 400 VAL A O 1
ATOM 3032 N N . ILE A 1 401 ? 0.884 8.420 -8.490 1.00 98.06 401 ILE A N 1
ATOM 3033 C CA . ILE A 1 401 ? 1.494 7.792 -9.661 1.00 98.06 401 ILE A CA 1
ATOM 3034 C C . ILE A 1 401 ? 0.414 7.672 -10.728 1.00 98.06 401 ILE A C 1
ATOM 3036 O O . ILE A 1 401 ? -0.493 6.842 -10.627 1.00 98.06 401 ILE A O 1
ATOM 3040 N N . ALA A 1 402 ? 0.495 8.524 -11.744 1.00 95.69 402 ALA A N 1
ATOM 3041 C CA . ALA A 1 402 ? -0.428 8.499 -12.869 1.00 95.69 402 ALA A CA 1
ATOM 3042 C C . ALA A 1 402 ? -0.116 7.339 -13.829 1.00 95.69 402 ALA A C 1
ATOM 3044 O O . ALA A 1 402 ? 0.986 6.794 -13.843 1.00 95.69 402 ALA A O 1
ATOM 3045 N N . GLN A 1 403 ? -1.069 7.009 -14.704 1.00 92.88 403 GLN A N 1
ATOM 3046 C CA . GLN A 1 403 ? -0.928 5.927 -15.688 1.00 92.88 403 GLN A CA 1
ATOM 3047 C C . GLN A 1 403 ? 0.282 6.089 -16.626 1.00 92.88 403 GLN A C 1
ATOM 3049 O O . GLN A 1 403 ? 0.854 5.103 -17.080 1.00 92.88 403 GLN A O 1
ATOM 3054 N N . ASN A 1 404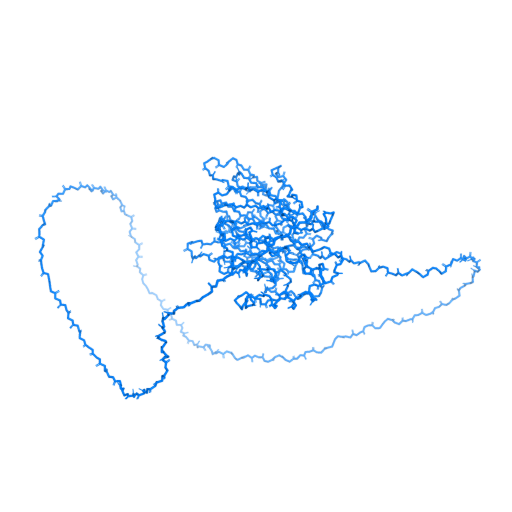 ? 0.693 7.323 -16.921 1.00 90.88 404 ASN A N 1
ATOM 3055 C CA . ASN A 1 404 ? 1.888 7.606 -17.723 1.00 90.88 404 ASN A CA 1
ATOM 3056 C C . ASN A 1 404 ? 3.200 7.534 -16.915 1.00 90.88 404 ASN A C 1
ATOM 3058 O O . ASN A 1 404 ? 4.257 7.854 -17.459 1.00 90.88 404 ASN A O 1
ATOM 3062 N N . ARG A 1 405 ? 3.128 7.113 -15.644 1.00 90.38 405 ARG A N 1
ATOM 3063 C CA . ARG A 1 405 ? 4.218 7.047 -14.659 1.00 90.38 405 ARG A CA 1
ATOM 3064 C C . ARG A 1 405 ? 4.746 8.410 -14.201 1.00 90.38 405 ARG A C 1
ATOM 3066 O O . ARG A 1 405 ? 5.778 8.474 -13.541 1.00 90.38 405 ARG A O 1
ATOM 3073 N N . ALA A 1 406 ? 4.022 9.496 -14.488 1.00 92.25 406 ALA A N 1
ATOM 3074 C CA . ALA A 1 406 ? 4.286 10.780 -13.851 1.00 92.25 406 ALA A CA 1
ATOM 3075 C C . ALA A 1 406 ? 4.012 10.680 -12.345 1.00 92.25 406 ALA A C 1
ATOM 3077 O O . ALA A 1 406 ? 2.996 10.114 -11.930 1.00 92.25 406 ALA A O 1
ATOM 3078 N N . VAL A 1 407 ? 4.924 11.242 -11.554 1.00 94.81 407 VAL A N 1
ATOM 3079 C CA . VAL A 1 407 ? 4.851 11.251 -10.093 1.00 94.81 407 VAL A CA 1
ATOM 3080 C C . VAL A 1 407 ? 4.635 12.678 -9.612 1.00 94.81 407 VAL A C 1
ATOM 3082 O O . VAL A 1 407 ? 5.385 13.577 -9.993 1.00 94.81 407 VAL A O 1
ATOM 3085 N N . SER A 1 408 ? 3.640 12.879 -8.754 1.00 96.69 408 SER A N 1
ATOM 3086 C CA . SER A 1 408 ? 3.501 14.086 -7.937 1.00 96.69 408 SER A CA 1
ATOM 3087 C C . SER A 1 408 ? 3.508 13.717 -6.456 1.00 96.69 408 SER A C 1
ATOM 3089 O O . SER A 1 408 ? 3.044 12.648 -6.060 1.00 96.69 408 SER A O 1
ATOM 3091 N N . VAL A 1 409 ? 4.064 14.607 -5.635 1.00 98.06 409 VAL A N 1
ATOM 3092 C CA . VAL A 1 409 ? 3.981 14.528 -4.175 1.00 98.06 409 VAL A CA 1
ATOM 3093 C C . VAL A 1 409 ? 3.108 15.688 -3.717 1.00 98.06 409 VAL A C 1
ATOM 3095 O O . VAL A 1 409 ? 3.474 16.848 -3.895 1.00 98.06 409 VAL A O 1
ATOM 3098 N N . GLU A 1 410 ? 1.924 15.378 -3.200 1.00 97.62 410 GLU A N 1
ATOM 3099 C CA . GLU A 1 410 ? 0.859 16.348 -2.926 1.00 97.62 410 GLU A CA 1
ATOM 3100 C C . GLU A 1 410 ? 0.519 16.365 -1.431 1.00 97.62 410 GLU A C 1
ATOM 3102 O O . GLU A 1 410 ? 0.425 15.296 -0.829 1.00 97.62 410 GLU A O 1
ATOM 3107 N N . PRO A 1 411 ? 0.301 17.531 -0.803 1.00 96.94 411 PRO A N 1
ATOM 3108 C CA . PRO A 1 411 ? -0.125 17.583 0.589 1.00 96.94 411 PRO A CA 1
ATOM 3109 C C . PRO A 1 411 ? -1.538 17.010 0.758 1.00 96.94 411 PRO A C 1
ATOM 3111 O O . PRO A 1 411 ? -2.450 17.293 -0.023 1.00 96.94 411 PRO A O 1
ATOM 3114 N N . ILE A 1 412 ? -1.745 16.255 1.834 1.00 93.56 412 ILE A N 1
ATOM 3115 C CA . ILE A 1 412 ? -3.074 15.882 2.315 1.00 93.56 412 ILE A CA 1
ATOM 3116 C C . ILE A 1 412 ? -3.631 17.128 2.998 1.00 93.56 412 ILE A C 1
ATOM 3118 O O . ILE A 1 412 ? -3.247 17.451 4.119 1.00 93.56 412 ILE A O 1
ATOM 3122 N N . ALA A 1 413 ? -4.493 17.877 2.306 1.00 75.75 413 ALA A N 1
ATOM 3123 C CA . ALA A 1 413 ? -5.037 19.108 2.873 1.00 75.75 413 ALA A CA 1
ATOM 3124 C C . ALA A 1 413 ? -5.708 18.827 4.232 1.00 75.75 413 ALA A C 1
ATOM 3126 O O . ALA A 1 413 ? -6.474 17.864 4.365 1.00 75.75 413 ALA A O 1
ATOM 3127 N N . SER A 1 414 ? -5.412 19.664 5.224 1.00 59.66 414 SER A N 1
ATOM 3128 C CA . SER A 1 414 ? -5.991 19.578 6.564 1.00 59.66 414 SER A CA 1
ATOM 3129 C C . SER A 1 414 ? -7.513 19.716 6.471 1.00 59.66 414 SER A C 1
ATOM 3131 O O . SER A 1 414 ? -8.007 20.608 5.778 1.00 59.66 414 SER A O 1
ATOM 3133 N N . GLY A 1 415 ? -8.235 18.777 7.085 1.00 48.41 415 GLY A N 1
ATOM 3134 C CA . GLY A 1 415 ? -9.701 18.777 7.148 1.00 48.41 415 GLY A CA 1
ATOM 3135 C C . GLY A 1 415 ? -10.257 19.682 8.233 1.00 48.41 415 GLY A C 1
ATOM 3136 O O . GLY A 1 415 ? -9.538 19.912 9.233 1.00 48.41 415 GLY A O 1
#

Secondary structure (DSSP, 8-state):
------------------------------------------------------------------------------PPPPPPPPP-PPPP-PPP-------------------------------PPPPPPEEEEEEEEEEETHHHHTSSTT-HHHHHHH-SSSSS----S-EEEEEE-TTT-SSEEEEEESS-GGG-HHHHHHHHH-EEEEEEEEE--PPTTS---GGGSSPEEETTEEEEEEEE-TTHHHHHHHHHHHS-HHHHTT--S--HHHHHHHHHHHHHHH----HHHHHHHHHHHHHHHHHHHHHHTT--SPPEEEEEEE-SS-EEEEE-BSSGGGPPP-EEEEEEEEEEETTEEEEE--TTS--EEEEESS-SS--TT-EEPPTTEEEEE-TT--EEEEE----

Radius of gyration: 34.97 Å; chains: 1; bounding box: 83×118×124 Å